Protein 2FZ1 (pdb70)

B-factor: mean 44.09, std 24.59, range [11.91, 180.72]

Radius of gyration: 29.58 Å; Cα contacts (8 Å, |Δi|>4): 1449; chains: 3; bounding box: 84×75×72 Å

InterPro domains:
  IPR000574 Tymovirus coat protein [PF00983] (21-189)
  IPR029053 Viral coat protein subunit [G3DSA:2.60.120.20] (1-189)

Sequence (541 aa):
SPFTIKQPFQSEVLFAGTKDAEASLTIANIDSVSTLTTFYRHASLESLWVTIHPTLQAPAFPTTVGVCWVPAQSPVTPTQITKTYGGQIFCIGGAIQTLSPLIVKCPLEMMQPRVKDSIQYLDSPKLLISITAQPTAPPASTCIITVSGTLSMHSPLITDTSTMEIDKELAPQDRTVTVATVLPTVPGPSPFTIKQPFQSEVLFAGTKDAEASLTIANIDSVSTLTTFYRHASLESLWVTIHPTLQAPAFPTTVGVCWVPAQSPVTPTQITKTYGGQIFCIGGAIQTLSPLIVKCPLEMMQPRVKDSIQYLDSPKLLISITAQPTAPPASTCIITVSGTLSMHSPLITDTSTMEIDKELAPQDRTVTVATVLPTVPGPSPFTIKQPFQSEVLFAGTKDAEASLTIANIDSVSTLTTFYRHASLESLWVTIHPTLQAPAFPTTVGVCWVPAQSPVTPTQITKTYGGQIFCIGGAIQTLSPLIVKCPLEMMQPRVKDSIQYLDSPKLLISITAQPTAPPASTCIITVSGTLSMHSPLITDTST

Foldseek 3Di:
DFDKDKAKDKAFDDQAFFAKDKDKFQVCPGPVNCPVCVWFQWKFFPWKKKWKAFDPQFQVKKKKKKKFKFFQPDPDTLVCQVVDDLIDIDITHNDPHHPRVGMRTHPCVPFGRISGHPDDDRGHIMMIMTIHTDPPTTPGRGITMMMMGMMMGGHTDDDDPVD/DDDLADEDEFDDDQAADDDDDDDDDDDFDKDKAKDKAFDDQDAQAKDKDKAPPLDDVVNCVVCQWFQWKFFDWKKKKKQFDPCQAVWKKKKKKDKWFQPDPDALVCLVVDRRIDMDTTGHNPDRRRIYMHIHPCSNFDGISHHNDDDRGHIMMIMIIHHDPPTDPTRRITMMMMGMMMGGHTDDDCPPD/DDDQAAEDEFDDDAADDDDDDDDDDDDFDKDKFKDKFFQDQAAQAWDKDKFFPLDDPPPCVVCVWFQWKFFPWKKKKKAFDPCQQVWKKKKKKDKWFQPDPDALVCLVVDRRIDMAIAHNDPPRRRIYMYIHPCSNFPGISGHPDHDRGHIMMIMTIHHDPPTDPTRRITMMMIGMMMGGHTDDDDDDD

Organism: Turnip yellow mosaic virus (isolate Australia) (NCBI:txid12155)

Structure (mmCIF, N/CA/C/O backbone):
data_2FZ1
#
_entry.id   2FZ1
#
_cell.length_a   511.360
_cell.length_b   511.360
_cell.length_c   304.310
_cell.angle_alpha   90.00
_cell.angle_beta   90.00
_cell.angle_gamma   120.00
#
_symmetry.space_group_name_H-M   'P 64 2 2'
#
loop_
_atom_site.group_PDB
_atom_site.id
_atom_site.type_symbol
_atom_site.label_atom_id
_atom_site.label_alt_id
_atom_site.label_comp_id
_atom_site.label_asym_id
_atom_site.label_entity_id
_atom_site.label_seq_id
_atom_site.pdbx_PDB_ins_code
_atom_site.Cartn_x
_atom_site.Cartn_y
_atom_site.Cartn_z
_atom_site.occupancy
_atom_site.B_iso_or_equiv
_atom_site.auth_seq_id
_atom_site.auth_comp_id
_atom_site.auth_asym_id
_atom_site.auth_atom_id
_atom_site.pdbx_PDB_model_num
ATOM 1 N N . SER A 1 27 ? 221.909 24.895 96.908 1.00 115.33 27 SER A N 1
ATOM 2 C CA . SER A 1 27 ? 220.767 24.378 97.726 1.00 116.72 27 SER A CA 1
ATOM 3 C C . SER A 1 27 ? 221.225 23.995 99.139 1.00 115.04 27 SER A C 1
ATOM 4 O O . SER A 1 27 ? 221.763 22.904 99.348 1.00 115.89 27 SER A O 1
ATOM 7 N N . PRO A 1 28 ? 221.005 24.888 100.127 1.00 112.25 28 PRO A N 1
ATOM 8 C CA . PRO A 1 28 ? 221.392 24.658 101.525 1.00 106.33 28 PRO A CA 1
ATOM 9 C C . PRO A 1 28 ? 221.025 23.269 102.013 1.00 100.07 28 PRO A C 1
ATOM 10 O O . PRO A 1 28 ? 220.108 22.639 101.481 1.00 101.22 28 PRO A O 1
ATOM 14 N N . PHE A 1 29 ? 221.748 22.793 103.023 1.00 92.56 29 PHE A N 1
ATOM 15 C CA . PHE A 1 29 ? 221.495 21.473 103.564 1.00 84.45 29 PHE A CA 1
ATOM 16 C C . PHE A 1 29 ? 220.410 21.582 104.604 1.00 71.46 29 PHE A C 1
ATOM 17 O O . PHE A 1 29 ? 220.430 22.478 105.452 1.00 71.78 29 PHE A O 1
ATOM 25 N N . THR A 1 30 ? 219.449 20.670 104.492 1.00 58.66 30 THR A N 1
ATOM 26 C CA . THR A 1 30 ? 218.266 20.619 105.347 1.00 50.93 30 THR A CA 1
ATOM 27 C C . THR A 1 30 ? 218.102 19.322 106.102 1.00 47.08 30 THR A C 1
ATOM 28 O O . THR A 1 30 ? 218.693 18.311 105.723 1.00 54.42 30 THR A O 1
ATOM 32 N N . ILE A 1 31 ? 217.286 19.364 107.163 1.00 42.89 31 ILE A N 1
ATOM 33 C CA . ILE A 1 31 ? 216.946 18.177 107.972 1.00 40.13 31 ILE A CA 1
ATOM 34 C C . ILE A 1 31 ? 215.450 18.182 108.183 1.00 39.51 31 ILE A C 1
ATOM 35 O O . ILE A 1 31 ? 214.790 19.220 108.049 1.00 32.73 31 ILE A O 1
ATOM 40 N N . LYS A 1 32 ? 214.926 17.012 108.520 1.00 36.54 32 LYS A N 1
ATOM 41 C CA . LYS A 1 32 ? 213.515 16.874 108.783 1.00 33.60 32 LYS A CA 1
ATOM 42 C C . LYS A 1 32 ? 213.485 16.406 110.224 1.00 32.21 32 LYS A C 1
ATOM 43 O O . LYS A 1 32 ? 214.272 15.531 110.611 1.00 36.03 32 LYS A O 1
ATOM 49 N N . GLN A 1 33 ? 212.617 17.029 111.018 1.00 25.03 33 GLN A N 1
ATOM 50 C CA . GLN A 1 33 ? 212.436 16.680 112.422 1.00 21.59 33 GLN A CA 1
ATOM 51 C C . GLN A 1 33 ? 210.931 16.574 112.707 1.00 29.87 33 GLN A C 1
ATOM 52 O O . GLN A 1 33 ? 210.156 17.474 112.366 1.00 38.77 33 GLN A O 1
ATOM 58 N N . PRO A 1 34 ? 210.499 15.464 113.336 1.00 33.07 34 PRO A N 1
ATOM 59 C CA . PRO A 1 34 ? 209.126 15.107 113.715 1.00 34.74 34 PRO A CA 1
ATOM 60 C C . PRO A 1 34 ? 208.794 15.483 115.145 1.00 33.93 34 PRO A C 1
ATOM 61 O O . PRO A 1 34 ? 209.701 15.727 115.942 1.00 41.30 34 PRO A O 1
ATOM 65 N N . PHE A 1 35 ? 207.509 15.464 115.492 1.00 30.25 35 PHE A N 1
ATOM 66 C CA . PHE A 1 35 ? 207.124 15.836 116.848 1.00 32.38 35 PHE A CA 1
ATOM 67 C C . PHE A 1 35 ? 205.671 15.582 117.184 1.00 32.31 35 PHE A C 1
ATOM 68 O O . PHE A 1 35 ? 204.826 15.448 116.299 1.00 34.29 35 PHE A O 1
ATOM 76 N N . GLN A 1 36 ? 205.391 15.540 118.480 1.00 30.70 36 GLN A N 1
ATOM 77 C CA . GLN A 1 36 ? 204.022 15.414 118.946 1.00 26.02 36 GLN A CA 1
ATOM 78 C C . GLN A 1 36 ? 203.957 16.426 120.056 1.00 29.45 36 GLN A C 1
ATOM 79 O O . GLN A 1 36 ? 204.827 16.450 120.934 1.00 35.60 36 GLN A O 1
ATOM 85 N N . SER A 1 37 ? 202.942 17.278 120.007 1.00 24.43 37 SER A N 1
ATOM 86 C CA . SER A 1 37 ? 202.785 18.309 121.014 1.00 28.45 37 SER A CA 1
ATOM 87 C C . SER A 1 37 ? 201.463 18.178 121.731 1.00 31.12 37 SER A C 1
ATOM 88 O O . SER A 1 37 ? 200.412 18.067 121.094 1.00 29.05 37 SER A O 1
ATOM 91 N N . GLU A 1 38 ? 201.520 18.173 123.059 1.00 33.60 38 GLU A N 1
ATOM 92 C CA . GLU A 1 38 ? 200.302 18.094 123.850 1.00 32.29 38 GLU A CA 1
ATOM 93 C C . GLU A 1 38 ? 199.745 19.506 123.726 1.00 26.81 38 GLU A C 1
ATOM 94 O O . GLU A 1 38 ? 200.463 20.467 123.980 1.00 34.47 38 GLU A O 1
ATOM 100 N N . VAL A 1 39 ? 198.497 19.647 123.292 1.00 26.51 39 VAL A N 1
ATOM 101 C CA . VAL A 1 39 ? 197.917 20.982 123.157 1.00 29.12 39 VAL A CA 1
ATOM 102 C C . VAL A 1 39 ? 196.739 21.189 124.086 1.00 29.52 39 VAL A C 1
ATOM 103 O O . VAL A 1 39 ? 196.458 22.321 124.497 1.00 32.59 39 VAL A O 1
ATOM 107 N N . LEU A 1 40 ? 196.049 20.108 124.431 1.00 27.66 40 LEU A N 1
ATOM 108 C CA . LEU A 1 40 ? 194.921 20.255 125.328 1.00 28.54 40 LEU A CA 1
ATOM 109 C C . LEU A 1 40 ? 194.409 19.014 126.024 1.00 29.39 40 LEU A C 1
ATOM 110 O O . LEU A 1 40 ? 194.309 17.947 125.416 1.00 36.00 40 LEU A O 1
ATOM 115 N N . PHE A 1 41 ? 194.081 19.179 127.306 1.00 29.59 41 PHE A N 1
ATOM 116 C CA . PHE A 1 41 ? 193.526 18.114 128.126 1.00 33.28 41 PHE A CA 1
ATOM 117 C C . PHE A 1 41 ? 192.066 18.447 128.320 1.00 34.51 41 PHE A C 1
ATOM 118 O O . PHE A 1 41 ? 191.700 19.280 129.153 1.00 39.23 41 PHE A O 1
ATOM 126 N N . ALA A 1 42 ? 191.228 17.781 127.545 1.00 37.50 42 ALA A N 1
ATOM 127 C CA . ALA A 1 42 ? 189.811 18.056 127.588 1.00 42.86 42 ALA A CA 1
ATOM 128 C C . ALA A 1 42 ? 189.060 17.207 128.564 1.00 44.46 42 ALA A C 1
ATOM 129 O O . ALA A 1 42 ? 189.655 16.419 129.307 1.00 42.34 42 ALA A O 1
ATOM 131 N N . GLY A 1 43 ? 187.743 17.416 128.555 1.00 45.70 43 GLY A N 1
ATOM 132 C CA . GLY A 1 43 ? 186.834 16.657 129.389 1.00 49.57 43 GLY A CA 1
ATOM 133 C C . GLY A 1 43 ? 186.221 17.335 130.595 1.00 52.81 43 GLY A C 1
ATOM 134 O O . GLY A 1 43 ? 185.011 17.264 130.805 1.00 49.17 43 GLY A O 1
ATOM 135 N N . THR A 1 44 ? 187.053 17.992 131.391 1.00 56.28 44 THR A N 1
ATOM 136 C CA . THR A 1 44 ? 186.586 18.639 132.600 1.00 57.60 44 THR A CA 1
ATOM 137 C C . THR A 1 44 ? 185.518 19.721 132.427 1.00 55.42 44 THR A C 1
ATOM 138 O O . THR A 1 44 ? 184.569 19.761 133.200 1.00 57.82 44 THR A O 1
ATOM 142 N N . LYS A 1 45 ? 185.656 20.586 131.426 1.00 53.83 45 LYS A N 1
ATOM 143 C CA . LYS A 1 45 ? 184.676 21.656 131.202 1.00 52.71 45 LYS A CA 1
ATOM 144 C C . LYS A 1 45 ? 184.640 22.006 129.730 1.00 48.54 45 LYS A C 1
ATOM 145 O O . LYS A 1 45 ? 185.539 21.603 128.998 1.00 56.46 45 LYS A O 1
ATOM 151 N N . ASP A 1 46 ? 183.619 22.741 129.287 1.00 43.48 46 ASP A N 1
ATOM 152 C CA . ASP A 1 46 ? 183.540 23.128 127.876 1.00 41.69 46 ASP A CA 1
ATOM 153 C C . ASP A 1 46 ? 184.653 24.131 127.638 1.00 42.38 46 ASP A C 1
ATOM 154 O O . ASP A 1 46 ? 185.018 24.880 128.545 1.00 44.50 46 ASP A O 1
ATOM 159 N N . ALA A 1 47 ? 185.204 24.141 126.429 1.00 42.47 47 ALA A N 1
ATOM 160 C CA . ALA A 1 47 ? 186.279 25.068 126.108 1.00 40.02 47 ALA A CA 1
ATOM 161 C C . ALA A 1 47 ? 186.489 25.255 124.610 1.00 42.94 47 ALA A C 1
ATOM 162 O O . ALA A 1 47 ? 186.208 24.358 123.817 1.00 40.81 47 ALA A O 1
ATOM 164 N N . GLU A 1 48 ? 186.968 26.444 124.246 1.00 45.71 48 GLU A N 1
ATOM 165 C CA . GLU A 1 48 ? 187.239 26.831 122.865 1.00 46.08 48 GLU A CA 1
ATOM 166 C C . GLU A 1 48 ? 188.774 26.903 122.775 1.00 42.97 48 GLU A C 1
ATOM 167 O O . GLU A 1 48 ? 189.438 26.936 123.809 1.00 32.43 48 GLU A O 1
ATOM 173 N N . ALA A 1 49 ? 189.328 26.925 121.557 1.00 43.46 49 ALA A N 1
ATOM 174 C CA . ALA A 1 49 ? 190.784 27.026 121.340 1.00 38.98 49 ALA A CA 1
ATOM 175 C C . ALA A 1 49 ? 191.159 27.371 119.893 1.00 37.39 49 ALA A C 1
ATOM 176 O O . ALA A 1 49 ? 190.707 26.714 118.952 1.00 39.77 49 ALA A O 1
ATOM 178 N N . SER A 1 50 ? 191.964 28.414 119.722 1.00 36.01 50 SER A N 1
ATOM 179 C CA . SER A 1 50 ? 192.440 28.829 118.402 1.00 36.36 50 SER A CA 1
ATOM 180 C C . SER A 1 50 ? 193.950 28.726 118.498 1.00 35.67 50 SER A C 1
ATOM 181 O O . SER A 1 50 ? 194.575 29.446 119.277 1.00 48.08 50 SER A O 1
ATOM 184 N N . LEU A 1 51 ? 194.547 27.830 117.722 1.00 32.74 51 LEU A N 1
ATOM 185 C CA . LEU A 1 51 ? 195.985 27.648 117.817 1.00 30.75 51 LEU A CA 1
ATOM 186 C C . LEU A 1 51 ? 196.845 27.849 116.585 1.00 37.99 51 LEU A C 1
ATOM 187 O O . LEU A 1 51 ? 196.810 27.055 115.645 1.00 39.42 51 LEU A O 1
ATOM 192 N N . THR A 1 52 ? 197.630 28.920 116.609 1.00 42.39 52 THR A N 1
ATOM 193 C CA . THR A 1 52 ? 198.555 29.211 115.530 1.00 44.40 52 THR A CA 1
ATOM 194 C C . THR A 1 52 ? 199.701 28.231 115.769 1.00 41.98 52 THR A C 1
ATOM 195 O O . THR A 1 52 ? 200.519 28.415 116.672 1.00 41.06 52 THR A O 1
ATOM 199 N N . ILE A 1 53 ? 199.733 27.177 114.963 1.00 41.11 53 ILE A N 1
ATOM 200 C CA . ILE A 1 53 ? 200.733 26.122 115.082 1.00 31.25 53 ILE A CA 1
ATOM 201 C C . ILE A 1 53 ? 202.183 26.544 115.286 1.00 27.39 53 ILE A C 1
ATOM 202 O O . ILE A 1 53 ? 202.827 26.106 116.239 1.00 29.41 53 ILE A O 1
ATOM 207 N N . ALA A 1 54 ? 202.696 27.386 114.395 1.00 23.39 54 ALA A N 1
ATOM 208 C CA . ALA A 1 54 ? 204.073 27.808 114.468 1.00 27.39 54 ALA A CA 1
ATOM 209 C C . ALA A 1 54 ? 204.514 28.315 115.841 1.00 29.47 54 ALA A C 1
ATOM 210 O O . ALA A 1 54 ? 205.707 28.534 116.080 1.00 36.91 54 ALA A O 1
ATOM 212 N N . ASN A 1 55 ? 203.568 28.481 116.754 1.00 33.15 55 ASN A N 1
ATOM 213 C CA . ASN A 1 55 ? 203.909 28.985 118.070 1.00 33.90 55 ASN A CA 1
ATOM 214 C C . ASN A 1 55 ? 203.801 27.995 119.214 1.00 32.60 55 ASN A C 1
ATOM 215 O O . ASN A 1 55 ? 203.858 28.381 120.378 1.00 41.46 55 ASN A O 1
ATOM 220 N N . ILE A 1 56 ? 203.670 26.718 118.907 1.00 26.41 56 ILE A N 1
ATOM 221 C CA . ILE A 1 56 ? 203.553 25.762 119.982 1.00 31.18 56 ILE A CA 1
ATOM 222 C C . ILE A 1 56 ? 204.895 25.257 120.484 1.00 38.02 56 ILE A C 1
ATOM 223 O O . ILE A 1 56 ? 205.826 25.022 119.707 1.00 26.68 56 ILE A O 1
ATOM 228 N N . ASP A 1 57 ? 204.970 25.121 121.809 1.00 51.45 57 ASP A N 1
ATOM 229 C CA . ASP A 1 57 ? 206.169 24.675 122.517 1.00 52.90 57 ASP A CA 1
ATOM 230 C C . ASP A 1 57 ? 207.043 23.804 121.641 1.00 42.00 57 ASP A C 1
ATOM 231 O O . ASP A 1 57 ? 208.203 24.120 121.419 1.00 41.63 57 ASP A O 1
ATOM 236 N N . SER A 1 58 ? 206.488 22.720 121.121 1.00 31.90 58 SER A N 1
ATOM 237 C CA . SER A 1 58 ? 207.272 21.830 120.277 1.00 32.08 58 SER A CA 1
ATOM 238 C C . SER A 1 58 ? 207.954 22.593 119.141 1.00 28.77 58 SER A C 1
ATOM 239 O O . SER A 1 58 ? 209.170 22.739 119.124 1.00 28.89 58 SER A O 1
ATOM 242 N N . VAL A 1 59 ? 207.156 23.083 118.202 1.00 27.85 59 VAL A N 1
ATOM 243 C CA . VAL A 1 59 ? 207.639 23.840 117.054 1.00 25.20 59 VAL A CA 1
ATOM 244 C C . VAL A 1 59 ? 208.643 24.917 117.439 1.00 31.07 59 VAL A C 1
ATOM 245 O O . VAL A 1 59 ? 209.798 24.902 117.005 1.00 30.00 59 VAL A O 1
ATOM 249 N N . SER A 1 60 ? 208.180 25.870 118.237 1.00 35.20 60 SER A N 1
ATOM 250 C CA . SER A 1 60 ? 209.037 26.953 118.682 1.00 40.93 60 SER A CA 1
ATOM 251 C C . SER A 1 60 ? 210.436 26.402 118.966 1.00 37.09 60 SER A C 1
ATOM 252 O O . SER A 1 60 ? 211.446 26.949 118.526 1.00 48.76 60 SER A O 1
ATOM 255 N N . THR A 1 61 ? 210.474 25.288 119.678 1.00 29.57 61 THR A N 1
ATOM 256 C CA . THR A 1 61 ? 211.715 24.649 120.061 1.00 21.83 61 THR A CA 1
ATOM 257 C C . THR A 1 61 ? 212.645 24.197 118.936 1.00 22.23 61 THR A C 1
ATOM 258 O O . THR A 1 61 ? 213.754 24.709 118.795 1.00 28.84 61 THR A O 1
ATOM 262 N N . LEU A 1 62 ? 212.219 23.228 118.144 1.00 23.53 62 LEU A N 1
ATOM 263 C CA . LEU A 1 62 ? 213.084 22.731 117.080 1.00 30.03 62 LEU A CA 1
ATOM 264 C C . LEU A 1 62 ? 213.603 23.837 116.196 1.00 31.36 62 LEU A C 1
ATOM 265 O O . LEU A 1 62 ? 214.811 23.920 115.934 1.00 36.08 62 LEU A O 1
ATOM 270 N N . THR A 1 63 ? 212.672 24.678 115.754 1.00 22.16 63 THR A N 1
ATOM 271 C CA . THR A 1 63 ? 212.951 25.827 114.899 1.00 27.57 63 THR A CA 1
ATOM 272 C C . THR A 1 63 ? 213.937 26.812 115.527 1.00 32.95 63 THR A C 1
ATOM 273 O O . THR A 1 63 ? 214.592 27.593 114.818 1.00 17.19 63 THR A O 1
ATOM 277 N N . THR A 1 64 ? 214.018 26.777 116.855 1.00 27.41 64 THR A N 1
ATOM 278 C CA . THR A 1 64 ? 214.900 27.651 117.614 1.00 29.97 64 THR A CA 1
ATOM 279 C C . THR A 1 64 ? 216.193 28.006 116.891 1.00 28.94 64 THR A C 1
ATOM 280 O O . THR A 1 64 ? 216.561 29.175 116.816 1.00 32.63 64 THR A O 1
ATOM 284 N N . PHE A 1 65 ? 216.873 27.004 116.347 1.00 26.41 65 PHE A N 1
ATOM 285 C CA . PHE A 1 65 ? 218.140 27.242 115.682 1.00 24.69 65 PHE A CA 1
ATOM 286 C C . PHE A 1 65 ? 218.182 27.439 114.186 1.00 27.50 65 PHE A C 1
ATOM 287 O O . PHE A 1 65 ? 219.263 27.448 113.605 1.00 24.03 65 PHE A O 1
ATOM 295 N N . TYR A 1 66 ? 217.041 27.591 113.537 1.00 27.34 66 TYR A N 1
ATOM 296 C CA . TYR A 1 66 ? 217.094 27.780 112.100 1.00 24.88 66 TYR A CA 1
ATOM 297 C C . TYR A 1 66 ? 216.417 29.063 111.690 1.00 27.76 66 TYR A C 1
ATOM 298 O O . TYR A 1 66 ? 215.705 29.684 112.482 1.00 24.81 66 TYR A O 1
ATOM 307 N N . ARG A 1 67 ? 216.662 29.452 110.443 1.00 32.70 67 ARG A N 1
ATOM 308 C CA . ARG A 1 67 ? 216.102 30.663 109.871 1.00 35.32 67 ARG A CA 1
ATOM 309 C C . ARG A 1 67 ? 214.889 30.318 109.008 1.00 35.92 67 ARG A C 1
ATOM 310 O O . ARG A 1 67 ? 214.029 31.166 108.768 1.00 37.58 67 ARG A O 1
ATOM 318 N N . HIS A 1 68 ? 214.825 29.072 108.545 1.00 35.12 68 HIS A N 1
ATOM 319 C CA . HIS A 1 68 ? 213.703 28.628 107.730 1.00 39.55 68 HIS A CA 1
ATOM 320 C C . HIS A 1 68 ? 213.230 27.253 108.146 1.00 42.68 68 HIS A C 1
ATOM 321 O O . HIS A 1 68 ? 214.027 26.321 108.276 1.00 41.43 68 HIS A O 1
ATOM 328 N N . ALA A 1 69 ? 211.922 27.143 108.356 1.00 41.97 69 ALA A N 1
ATOM 329 C CA . ALA A 1 69 ? 211.298 25.892 108.748 1.00 36.91 69 ALA A CA 1
ATOM 330 C C . ALA A 1 69 ? 209.968 25.813 108.024 1.00 35.54 69 ALA A C 1
ATOM 331 O O . ALA A 1 69 ? 209.262 26.802 107.881 1.00 30.59 69 ALA A O 1
ATOM 333 N N . SER A 1 70 ? 209.634 24.622 107.566 1.00 35.53 70 SER A N 1
ATOM 334 C CA . SER A 1 70 ? 208.415 24.416 106.826 1.00 30.61 70 SER A CA 1
ATOM 335 C C . SER A 1 70 ? 207.864 23.087 107.281 1.00 29.47 70 SER A C 1
ATOM 336 O O . SER A 1 70 ? 208.608 22.224 107.748 1.00 27.32 70 SER A O 1
ATOM 339 N N . LEU A 1 71 ? 206.560 22.916 107.131 1.00 29.06 71 LEU A N 1
ATOM 340 C CA . LEU A 1 71 ? 205.910 21.688 107.534 1.00 29.09 71 LEU A CA 1
ATOM 341 C C . LEU A 1 71 ? 205.717 20.712 106.398 1.00 36.42 71 LEU A C 1
ATOM 342 O O . LEU A 1 71 ? 204.994 21.001 105.449 1.00 39.87 71 LEU A O 1
ATOM 347 N N . GLU A 1 72 ? 206.348 19.548 106.497 1.00 39.70 72 GLU A N 1
ATOM 348 C CA . GLU A 1 72 ? 206.232 18.564 105.434 1.00 41.27 72 GLU A CA 1
ATOM 349 C C . GLU A 1 72 ? 204.955 17.745 105.621 1.00 38.47 72 GLU A C 1
ATOM 350 O O . GLU A 1 72 ? 204.467 17.105 104.684 1.00 40.53 72 GLU A O 1
ATOM 356 N N . SER A 1 73 ? 204.393 17.794 106.824 1.00 35.57 73 SER A N 1
ATOM 357 C CA . SER A 1 73 ? 203.169 17.052 107.121 1.00 32.86 73 SER A CA 1
ATOM 358 C C . SER A 1 73 ? 202.675 17.406 108.505 1.00 31.34 73 SER A C 1
ATOM 359 O O . SER A 1 73 ? 203.474 17.680 109.405 1.00 30.04 73 SER A O 1
ATOM 362 N N . LEU A 1 74 ? 201.360 17.385 108.695 1.00 27.96 74 LEU A N 1
ATOM 363 C CA . LEU A 1 74 ? 200.841 17.726 110.003 1.00 20.80 74 LEU A CA 1
ATOM 364 C C . LEU A 1 74 ? 199.409 17.334 110.239 1.00 19.04 74 LEU A C 1
ATOM 365 O O . LEU A 1 74 ? 198.597 17.331 109.318 1.00 17.72 74 LEU A O 1
ATOM 370 N N . TRP A 1 75 ? 199.112 17.030 111.498 1.00 11.91 75 TRP A N 1
ATOM 371 C CA . TRP A 1 75 ? 197.768 16.659 111.889 1.00 21.64 75 TRP A CA 1
ATOM 372 C C . TRP A 1 75 ? 197.557 16.652 113.392 1.00 20.46 75 TRP A C 1
ATOM 373 O O . TRP A 1 75 ? 198.496 16.624 114.197 1.00 24.29 75 TRP A O 1
ATOM 384 N N . VAL A 1 76 ? 196.289 16.626 113.756 1.00 23.74 76 VAL A N 1
ATOM 385 C CA . VAL A 1 76 ? 195.912 16.591 115.147 1.00 24.38 76 VAL A CA 1
ATOM 386 C C . VAL A 1 76 ? 195.366 15.213 115.411 1.00 23.48 76 VAL A C 1
ATOM 387 O O . VAL A 1 76 ? 194.718 14.607 114.555 1.00 19.55 76 VAL A O 1
ATOM 391 N N . THR A 1 77 ? 195.625 14.725 116.607 1.00 24.98 77 THR A N 1
ATOM 392 C CA . THR A 1 77 ? 195.138 13.426 116.979 1.00 19.33 77 THR A CA 1
ATOM 393 C C . THR A 1 77 ? 194.564 13.522 118.397 1.00 22.29 77 THR A C 1
ATOM 394 O O . THR A 1 77 ? 195.031 14.304 119.233 1.00 21.01 77 THR A O 1
ATOM 398 N N . ILE A 1 78 ? 193.519 12.745 118.648 1.00 23.34 78 ILE A N 1
ATOM 399 C CA . ILE A 1 78 ? 192.879 12.729 119.951 1.00 25.47 78 ILE A CA 1
ATOM 400 C C . ILE A 1 78 ? 193.045 11.385 120.629 1.00 32.85 78 ILE A C 1
ATOM 401 O O . ILE A 1 78 ? 192.580 10.350 120.125 1.00 39.84 78 ILE A O 1
ATOM 406 N N . HIS A 1 79 ? 193.701 11.404 121.779 1.00 32.06 79 HIS A N 1
ATOM 407 C CA . HIS A 1 79 ? 193.907 10.191 122.535 1.00 30.41 79 HIS A CA 1
ATOM 408 C C . HIS A 1 79 ? 192.877 10.240 123.622 1.00 33.58 79 HIS A C 1
ATOM 409 O O . HIS A 1 79 ? 192.768 11.231 124.334 1.00 38.39 79 HIS A O 1
ATOM 416 N N . PRO A 1 80 ? 192.089 9.172 123.755 1.00 31.84 80 PRO A N 1
ATOM 417 C CA . PRO A 1 80 ? 191.033 9.055 124.754 1.00 34.59 80 PRO A CA 1
ATOM 418 C C . PRO A 1 80 ? 191.495 8.443 126.075 1.00 36.08 80 PRO A C 1
ATOM 419 O O . PRO A 1 80 ? 192.247 7.471 126.085 1.00 35.80 80 PRO A O 1
ATOM 423 N N . THR A 1 81 ? 191.033 9.019 127.182 1.00 35.26 81 THR A N 1
ATOM 424 C CA . THR A 1 81 ? 191.369 8.524 128.508 1.00 32.50 81 THR A CA 1
ATOM 425 C C . THR A 1 81 ? 190.310 7.517 128.974 1.00 29.50 81 THR A C 1
ATOM 426 O O . THR A 1 81 ? 189.276 7.358 128.344 1.00 31.96 81 THR A O 1
ATOM 430 N N . LEU A 1 82 ? 190.556 6.842 130.086 1.00 33.77 82 LEU A N 1
ATOM 431 C CA . LEU A 1 82 ? 189.592 5.871 130.594 1.00 36.49 82 LEU A CA 1
ATOM 432 C C . LEU A 1 82 ? 188.370 6.568 131.186 1.00 32.93 82 LEU A C 1
ATOM 433 O O . LEU A 1 82 ? 187.376 5.928 131.535 1.00 33.98 82 LEU A O 1
ATOM 438 N N . GLN A 1 83 ? 188.455 7.887 131.295 1.00 30.79 83 GLN A N 1
ATOM 439 C CA . GLN A 1 83 ? 187.359 8.688 131.818 1.00 34.76 83 GLN A CA 1
ATOM 440 C C . GLN A 1 83 ? 186.222 8.686 130.797 1.00 33.76 83 GLN A C 1
ATOM 441 O O . GLN A 1 83 ? 185.039 8.675 131.144 1.00 38.00 83 GLN A O 1
ATOM 447 N N . ALA A 1 84 ? 186.614 8.677 129.532 1.00 28.67 84 ALA A N 1
ATOM 448 C CA . ALA A 1 84 ? 185.702 8.751 128.408 1.00 27.25 84 ALA A CA 1
ATOM 449 C C . ALA A 1 84 ? 184.446 7.905 128.392 1.00 31.87 84 ALA A C 1
ATOM 450 O O . ALA A 1 84 ? 183.345 8.427 128.258 1.00 36.86 84 ALA A O 1
ATOM 452 N N . PRO A 1 85 ? 184.582 6.589 128.540 1.00 34.51 85 PRO A N 1
ATOM 45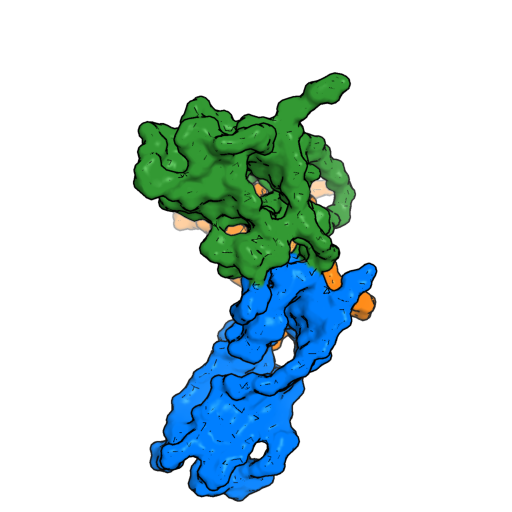3 C CA . PRO A 1 85 ? 183.392 5.726 128.514 1.00 37.21 85 PRO A CA 1
ATOM 454 C C . PRO A 1 85 ? 182.305 6.165 129.484 1.00 40.95 85 PRO A C 1
ATOM 455 O O . PRO A 1 85 ? 181.111 6.102 129.185 1.00 39.74 85 PRO A O 1
ATOM 459 N N . ALA A 1 86 ? 182.743 6.615 130.650 1.00 43.48 86 ALA A N 1
ATOM 460 C CA . ALA A 1 86 ? 181.849 7.073 131.688 1.00 41.71 86 ALA A CA 1
ATOM 461 C C . ALA A 1 86 ? 181.337 8.464 131.367 1.00 39.93 86 ALA A C 1
ATOM 462 O O . ALA A 1 86 ? 180.177 8.791 131.626 1.00 42.09 86 ALA A O 1
ATOM 464 N N . PHE A 1 87 ? 182.207 9.279 130.786 1.00 36.65 87 PHE A N 1
ATOM 465 C CA . PHE A 1 87 ? 181.843 10.642 130.463 1.00 38.48 87 PHE A CA 1
ATOM 466 C C . PHE A 1 87 ? 182.029 11.108 129.023 1.00 38.46 87 PHE A C 1
ATOM 467 O O . PHE A 1 87 ? 182.945 11.871 128.718 1.00 42.33 87 PHE A O 1
ATOM 475 N N . PRO A 1 88 ? 181.156 10.649 128.116 1.00 32.77 88 PRO A N 1
ATOM 476 C CA . PRO A 1 88 ? 181.198 11.012 126.695 1.00 31.25 88 PRO A CA 1
ATOM 477 C C . PRO A 1 88 ? 181.377 12.505 126.505 1.00 30.68 88 PRO A C 1
ATOM 478 O O . PRO A 1 88 ? 180.775 13.296 127.222 1.00 37.78 88 PRO A O 1
ATOM 482 N N . THR A 1 89 ? 182.195 12.885 125.529 1.00 30.37 89 THR A N 1
ATOM 483 C CA . THR A 1 89 ? 182.474 14.290 125.272 1.00 29.68 89 THR A CA 1
ATOM 484 C C . THR A 1 89 ? 182.333 14.713 123.821 1.00 26.90 89 THR A C 1
ATOM 485 O O . THR A 1 89 ? 182.766 14.011 122.921 1.00 35.06 89 THR A O 1
ATOM 489 N N . THR A 1 90 ? 181.733 15.871 123.597 1.00 26.42 90 THR A N 1
ATOM 490 C CA . THR A 1 90 ? 181.594 16.394 122.251 1.00 27.01 90 THR A CA 1
ATOM 491 C C . THR A 1 90 ? 182.881 17.165 121.998 1.00 28.81 90 THR A C 1
ATOM 492 O O . THR A 1 90 ? 183.201 18.102 122.731 1.00 34.18 90 THR A O 1
ATOM 496 N N . VAL A 1 91 ? 183.636 16.769 120.984 1.00 29.81 91 VAL A N 1
ATOM 497 C CA . VAL A 1 91 ? 184.869 17.485 120.663 1.00 29.94 91 VAL A CA 1
ATOM 498 C C . VAL A 1 91 ? 184.999 17.667 119.157 1.00 26.67 91 VAL A C 1
ATOM 499 O O . VAL A 1 91 ? 184.978 16.709 118.378 1.00 25.07 91 VAL A O 1
ATOM 503 N N . GLY A 1 92 ? 185.104 18.919 118.751 1.00 20.46 92 GLY A N 1
ATOM 504 C CA . GLY A 1 92 ? 185.222 19.196 117.346 1.00 25.06 92 GLY A CA 1
ATOM 505 C C . GLY A 1 92 ? 186.552 19.854 117.121 1.00 26.18 92 GLY A C 1
ATOM 506 O O . GLY A 1 92 ? 187.127 20.435 118.043 1.00 26.79 92 GLY A O 1
ATOM 507 N N . VAL A 1 93 ? 187.042 19.746 115.893 1.00 22.26 93 VAL A N 1
ATOM 508 C CA . VAL A 1 93 ? 188.308 20.340 115.531 1.00 21.78 93 VAL A CA 1
ATOM 509 C C . VAL A 1 93 ? 188.280 20.726 114.087 1.00 27.06 93 VAL A C 1
ATOM 510 O O . VAL A 1 93 ? 187.464 20.218 113.305 1.00 24.94 93 VAL A O 1
ATOM 514 N N . CYS A 1 94 ? 189.202 21.613 113.734 1.00 23.18 94 CYS A N 1
ATOM 515 C CA . CYS A 1 94 ? 189.263 22.093 112.382 1.00 23.70 94 CYS A CA 1
ATOM 516 C C . CYS A 1 94 ? 190.573 22.774 112.051 1.00 30.14 94 CYS A C 1
ATOM 517 O O . CYS A 1 94 ? 191.085 23.593 112.817 1.00 23.23 94 CYS A O 1
ATOM 520 N N . TRP A 1 95 ? 191.119 22.420 110.894 1.00 33.48 95 TRP A N 1
ATOM 521 C CA . TRP A 1 95 ? 192.369 23.001 110.458 1.00 29.88 95 TRP A CA 1
ATOM 522 C C . TRP A 1 95 ? 191.980 24.205 109.651 1.00 31.95 95 TRP A C 1
ATOM 523 O O . TRP A 1 95 ? 191.012 24.154 108.892 1.00 37.21 95 TRP A O 1
ATOM 534 N N . VAL A 1 96 ? 192.729 25.285 109.818 1.00 28.84 96 VAL A N 1
ATOM 535 C CA . VAL A 1 96 ? 192.435 26.521 109.118 1.00 24.89 96 VAL A CA 1
ATOM 536 C C . VAL A 1 96 ? 193.679 27.394 108.953 1.00 26.79 96 VAL A C 1
ATOM 537 O O . VAL A 1 96 ? 194.644 27.265 109.707 1.00 30.68 96 VAL A O 1
ATOM 541 N N . PRO A 1 97 ? 193.685 28.281 107.947 1.00 23.38 97 PRO A N 1
ATOM 542 C CA . PRO A 1 97 ? 194.830 29.167 107.723 1.00 22.10 97 PRO A CA 1
ATOM 543 C C . PRO A 1 97 ? 194.814 30.357 108.681 1.00 22.64 97 PRO A C 1
ATOM 544 O O . PRO A 1 97 ? 193.896 31.171 108.680 1.00 27.98 97 PRO A O 1
ATOM 548 N N . ALA A 1 98 ? 195.848 30.424 109.503 1.00 24.37 98 ALA A N 1
ATOM 549 C CA . ALA A 1 98 ? 196.034 31.468 110.494 1.00 30.59 98 ALA A CA 1
ATOM 550 C C . ALA A 1 98 ? 195.079 32.662 110.465 1.00 37.32 98 ALA A C 1
ATOM 551 O O . ALA A 1 98 ? 194.461 33.001 111.487 1.00 46.52 98 ALA A O 1
ATOM 553 N N . GLN A 1 99 ? 194.959 33.320 109.320 1.00 34.25 99 GLN A N 1
ATOM 554 C CA . GLN A 1 99 ? 194.097 34.482 109.271 1.00 41.36 99 GLN A CA 1
ATOM 555 C C . GLN A 1 99 ? 192.680 34.245 108.744 1.00 38.53 99 GLN A C 1
ATOM 556 O O . GLN A 1 99 ? 192.099 35.061 108.019 1.00 39.29 99 GLN A O 1
ATOM 562 N N . SER A 1 100 ? 192.121 33.109 109.124 1.00 36.77 100 SER A N 1
ATOM 563 C CA . SER A 1 100 ? 190.756 32.817 108.755 1.00 36.89 100 SER A CA 1
ATOM 564 C C . SER A 1 100 ? 189.951 33.255 109.982 1.00 38.96 100 SER A C 1
ATOM 565 O O . SER A 1 100 ? 190.257 32.885 111.120 1.00 41.29 100 SER A O 1
ATOM 568 N N . PRO A 1 101 ? 188.905 34.050 109.754 1.00 38.15 101 PRO A N 1
ATOM 569 C CA . PRO A 1 101 ? 187.985 34.624 110.734 1.00 40.47 101 PRO A CA 1
ATOM 570 C C . PRO A 1 101 ? 187.135 33.662 111.544 1.00 40.42 101 PRO A C 1
ATOM 571 O O . PRO A 1 101 ? 186.330 34.087 112.378 1.00 45.35 101 PRO A O 1
ATOM 575 N N . VAL A 1 102 ? 187.308 32.371 111.318 1.00 36.61 102 VAL A N 1
ATOM 576 C CA . VAL A 1 102 ? 186.499 31.416 112.039 1.00 32.02 102 VAL A CA 1
ATOM 577 C C . VAL A 1 102 ? 186.755 31.296 113.539 1.00 34.06 102 VAL A C 1
ATOM 578 O O . VAL A 1 102 ? 187.867 31.534 114.047 1.00 46.58 102 VAL A O 1
ATOM 582 N N . THR A 1 103 ? 185.683 30.940 114.235 1.00 27.29 103 THR A N 1
ATOM 583 C CA . THR A 1 103 ? 185.688 30.732 115.663 1.00 30.33 103 THR A CA 1
ATOM 584 C C . THR A 1 103 ? 185.231 29.284 115.838 1.00 29.27 103 THR A C 1
ATOM 585 O O . THR A 1 103 ? 184.394 28.792 115.081 1.00 33.80 103 THR A O 1
ATOM 589 N N . PRO A 1 104 ? 185.797 28.571 116.818 1.00 29.32 104 PRO A N 1
ATOM 590 C CA . PRO A 1 104 ? 185.432 27.167 117.077 1.00 27.75 104 PRO A CA 1
ATOM 591 C C . PRO A 1 104 ? 183.920 26.911 117.080 1.00 33.39 104 PRO A C 1
ATOM 592 O O . PRO A 1 104 ? 183.454 25.800 116.808 1.00 35.64 104 PRO A O 1
ATOM 596 N N . THR A 1 105 ? 183.169 27.957 117.401 1.00 40.60 105 THR A N 1
ATOM 597 C CA . THR A 1 105 ? 181.713 27.920 117.443 1.00 48.22 105 THR A CA 1
ATOM 598 C C . THR A 1 105 ? 181.161 27.476 116.086 1.00 47.78 105 THR A C 1
ATOM 599 O O . THR A 1 105 ? 180.098 26.858 115.991 1.00 55.77 105 THR A O 1
ATOM 603 N N . GLN A 1 106 ? 181.899 27.791 115.032 1.00 43.19 106 GLN A N 1
ATOM 604 C CA . GLN A 1 106 ? 181.455 27.467 113.692 1.00 40.80 106 GLN A CA 1
ATOM 605 C C . GLN A 1 106 ? 182.236 26.368 112.990 1.00 38.46 106 GLN A C 1
ATOM 606 O O . GLN A 1 106 ? 182.295 26.347 111.761 1.00 36.64 106 GLN A O 1
ATOM 612 N N . ILE A 1 107 ? 182.815 25.439 113.739 1.00 33.76 107 ILE A N 1
ATOM 613 C CA . ILE A 1 107 ? 183.597 24.390 113.092 1.00 27.48 107 ILE A CA 1
ATOM 614 C C . ILE A 1 107 ? 182.836 23.731 111.954 1.00 25.51 107 ILE A C 1
ATOM 615 O O . ILE A 1 107 ? 183.267 23.725 110.808 1.00 26.13 107 ILE A O 1
ATOM 620 N N . THR A 1 108 ? 181.684 23.185 112.284 1.00 25.97 108 THR A N 1
ATOM 621 C CA . THR A 1 108 ? 180.850 22.501 111.311 1.00 23.18 108 THR A CA 1
ATOM 622 C C . THR A 1 108 ? 180.350 23.310 110.122 1.00 24.19 108 THR A C 1
ATOM 623 O O . THR A 1 108 ? 179.763 22.738 109.209 1.00 20.78 108 THR A O 1
ATOM 627 N N . LYS A 1 109 ? 180.568 24.625 110.125 1.00 22.67 109 LYS A N 1
ATOM 628 C CA . LYS A 1 109 ? 180.104 25.471 109.031 1.00 28.22 109 LYS A CA 1
ATOM 629 C C . LYS A 1 109 ? 181.211 25.631 108.001 1.00 29.73 109 LYS A C 1
ATOM 630 O O . LYS A 1 109 ? 180.991 26.162 106.899 1.00 30.90 109 LYS A O 1
ATOM 636 N N . THR A 1 110 ? 182.402 25.152 108.353 1.00 27.16 110 THR A N 1
ATOM 637 C CA . THR A 1 110 ? 183.559 25.234 107.465 1.00 32.31 110 THR A CA 1
ATOM 638 C C . THR A 1 110 ? 183.977 23.852 106.958 1.00 30.76 110 THR A C 1
ATOM 639 O O . THR A 1 110 ? 183.666 22.828 107.572 1.00 19.99 110 THR A O 1
ATOM 643 N N . TYR A 1 111 ? 184.704 23.844 105.844 1.00 28.03 111 TYR A N 1
ATOM 644 C CA . TYR A 1 111 ? 185.165 22.620 105.191 1.00 31.62 111 TYR A CA 1
ATOM 645 C C . TYR A 1 111 ? 185.846 21.559 106.064 1.00 35.18 111 TYR A C 1
ATOM 646 O O . TYR A 1 111 ? 185.250 20.519 106.352 1.00 41.06 111 TYR A O 1
ATOM 655 N N . GLY A 1 112 ? 187.090 21.808 106.467 1.00 34.12 112 GLY A N 1
ATOM 656 C CA . GLY A 1 112 ? 187.813 20.843 107.284 1.00 44.72 112 GLY A CA 1
ATOM 657 C C . GLY A 1 112 ? 187.049 20.359 108.506 1.00 44.08 112 GLY A C 1
ATOM 658 O O . GLY A 1 112 ? 187.336 19.301 109.066 1.00 38.21 112 GLY A O 1
ATOM 659 N N . GLY A 1 113 ? 186.070 21.159 108.905 1.00 41.04 113 GLY A N 1
ATOM 660 C CA . GLY A 1 113 ? 185.225 20.889 110.049 1.00 29.32 113 GLY A CA 1
ATOM 661 C C . GLY A 1 113 ? 184.872 19.455 110.309 1.00 23.53 113 GLY A C 1
ATOM 662 O O . GLY A 1 113 ? 184.472 18.738 109.405 1.00 34.24 113 GLY A O 1
ATOM 663 N N . GLN A 1 114 ? 185.020 19.047 111.563 1.00 25.67 114 GLN A N 1
ATOM 664 C CA . GLN A 1 114 ? 184.697 17.693 111.990 1.00 24.45 114 GLN A CA 1
ATOM 665 C C . GLN A 1 114 ? 184.405 17.679 113.490 1.00 29.51 114 GLN A C 1
ATOM 666 O O . GLN A 1 114 ? 185.074 18.364 114.272 1.00 26.68 114 GLN A O 1
ATOM 672 N N . ILE A 1 115 ? 183.389 16.916 113.880 1.00 28.88 115 ILE A N 1
ATOM 673 C CA . ILE A 1 115 ? 183.000 16.805 115.282 1.00 27.35 115 ILE A CA 1
ATOM 674 C C . ILE A 1 115 ? 182.877 15.339 115.673 1.00 31.69 115 ILE A C 1
ATOM 675 O O . ILE A 1 115 ? 182.337 14.529 114.920 1.00 37.40 115 ILE A O 1
ATOM 680 N N . PHE A 1 116 ? 183.381 15.005 116.857 1.00 31.31 116 PHE A N 1
ATOM 681 C CA . PHE A 1 116 ? 183.335 13.632 117.340 1.00 34.25 116 PHE A CA 1
ATOM 682 C C . PHE A 1 116 ? 182.762 13.557 118.748 1.00 39.34 116 PHE A C 1
ATOM 683 O O . PHE A 1 116 ? 182.741 14.546 119.481 1.00 43.52 116 PHE A O 1
ATOM 691 N N . CYS A 1 117 ? 182.295 12.369 119.114 1.00 35.37 117 CYS A N 1
ATOM 692 C CA . CYS A 1 117 ? 181.767 12.121 120.447 1.00 33.54 117 CYS A CA 1
ATOM 693 C C . CYS A 1 117 ? 182.919 11.376 121.110 1.00 34.97 117 CYS A C 1
ATOM 694 O O . CYS A 1 117 ? 183.926 11.122 120.455 1.00 50.16 117 CYS A O 1
ATOM 697 N N . ILE A 1 118 ? 182.795 11.031 122.388 1.00 37.65 118 ILE A N 1
ATOM 698 C CA . ILE A 1 118 ? 183.871 10.318 123.077 1.00 38.37 118 ILE A CA 1
ATOM 699 C C . ILE A 1 118 ? 183.354 9.464 124.230 1.00 54.63 118 ILE A C 1
ATOM 700 O O . ILE A 1 118 ? 183.346 9.913 125.375 1.00 61.65 118 ILE A O 1
ATOM 705 N N . GLY A 1 119 ? 182.934 8.233 123.946 1.00 65.17 119 GLY A N 1
ATOM 706 C CA . GLY A 1 119 ? 182.439 7.403 125.029 1.00 77.12 119 GLY A CA 1
ATOM 707 C C . GLY A 1 119 ? 182.011 5.969 124.771 1.00 91.43 119 GLY A C 1
ATOM 708 O O . GLY A 1 119 ? 182.793 5.129 124.328 1.00 91.39 119 GLY A O 1
ATOM 709 N N . GLY A 1 120 ? 180.742 5.708 125.066 1.00 105.31 120 GLY A N 1
ATOM 710 C CA . GLY A 1 120 ? 180.158 4.377 124.940 1.00 118.62 120 GLY A CA 1
ATOM 711 C C . GLY A 1 120 ? 179.709 3.994 123.534 1.00 129.60 120 GLY A C 1
ATOM 712 O O . GLY A 1 120 ? 178.579 3.528 123.339 1.00 121.31 120 GLY A O 1
ATOM 713 N N . ALA A 1 121 ? 180.609 4.193 122.566 1.00 141.84 121 ALA A N 1
ATOM 714 C CA . ALA A 1 121 ? 180.394 3.887 121.138 1.00 152.43 121 ALA A CA 1
ATOM 715 C C . ALA A 1 121 ? 181.779 3.624 120.477 1.00 158.44 121 ALA A C 1
ATOM 716 O O . ALA A 1 121 ? 182.740 3.408 121.214 1.00 161.04 121 ALA A O 1
ATOM 718 N N . ILE A 1 122 ? 181.904 3.615 119.135 1.00 163.27 122 ILE A N 1
ATOM 719 C CA . ILE A 1 122 ? 183.232 3.387 118.493 1.00 167.49 122 ILE A CA 1
ATOM 720 C C . ILE A 1 122 ? 184.139 4.592 118.773 1.00 176.40 122 ILE A C 1
ATOM 721 O O . ILE A 1 122 ? 184.697 5.214 117.851 1.00 180.34 122 ILE A O 1
ATOM 726 N N . GLN A 1 123 ? 184.278 4.897 120.067 1.00 180.72 123 GLN A N 1
ATOM 727 C CA . GLN A 1 123 ? 185.088 6.009 120.557 1.00 176.84 123 GLN A CA 1
ATOM 728 C C . GLN A 1 123 ? 186.158 5.600 121.592 1.00 172.57 123 GLN A C 1
ATOM 729 O O . GLN A 1 123 ? 185.989 5.787 122.807 1.00 168.75 123 GLN A O 1
ATOM 735 N N . THR A 1 124 ? 187.252 5.040 121.071 1.00 167.64 124 THR A N 1
ATOM 736 C CA . THR A 1 124 ? 188.410 4.590 121.841 1.00 161.86 124 THR A CA 1
ATOM 737 C C . THR A 1 124 ? 189.537 4.225 120.849 1.00 159.67 124 THR A C 1
ATOM 738 O O . THR A 1 124 ? 190.726 4.418 121.146 1.00 156.76 124 THR A O 1
ATOM 742 N N . LEU A 1 125 ? 189.155 3.723 119.675 1.00 154.64 125 LEU A N 1
ATOM 743 C CA . LEU A 1 125 ? 190.132 3.390 118.642 1.00 145.81 125 LEU A CA 1
ATOM 744 C C . LEU A 1 125 ? 190.954 4.668 118.516 1.00 140.36 125 LEU A C 1
ATOM 745 O O . LEU A 1 125 ? 190.386 5.752 118.390 1.00 141.70 125 LEU A O 1
ATOM 750 N N . SER A 1 126 ? 192.278 4.557 118.545 1.00 131.57 126 SER A N 1
ATOM 751 C CA . SER A 1 126 ? 193.106 5.751 118.449 1.00 121.29 126 SER A CA 1
ATOM 752 C C . SER A 1 126 ? 193.330 6.311 117.039 1.00 122.85 126 SER A C 1
ATOM 753 O O . SER A 1 126 ? 193.954 7.364 116.894 1.00 118.04 126 SER A O 1
ATOM 756 N N . PRO A 1 127 ? 192.850 5.620 115.979 1.00 120.91 127 PRO A N 1
ATOM 757 C CA . PRO A 1 127 ? 193.072 6.198 114.649 1.00 111.28 127 PRO A CA 1
ATOM 758 C C . PRO A 1 127 ? 192.212 7.455 114.547 1.00 100.85 127 PRO A C 1
ATOM 759 O O . PRO A 1 127 ? 191.643 7.767 113.500 1.00 104.30 127 PRO A O 1
ATOM 763 N N . LEU A 1 128 ? 192.126 8.156 115.672 1.00 80.47 128 LEU A N 1
ATOM 764 C CA . LEU A 1 128 ? 191.357 9.377 115.809 1.00 55.31 128 LEU A CA 1
ATOM 765 C C . LEU A 1 128 ? 192.235 10.573 115.487 1.00 43.29 128 LEU A C 1
ATOM 766 O O . LEU A 1 128 ? 192.691 11.282 116.385 1.00 35.89 128 LEU A O 1
ATOM 771 N N . ILE A 1 129 ? 192.476 10.792 114.201 1.00 34.38 129 ILE A N 1
ATOM 772 C CA . ILE A 1 129 ? 193.305 11.907 113.775 1.00 31.81 129 ILE A CA 1
ATOM 773 C C . ILE A 1 129 ? 192.652 12.640 112.616 1.00 28.80 129 ILE A C 1
ATOM 774 O O . ILE A 1 129 ? 191.775 12.105 111.938 1.00 29.06 129 ILE A O 1
ATOM 779 N N . VAL A 1 130 ? 193.083 13.875 112.401 1.00 26.97 130 VAL A N 1
ATOM 780 C CA . VAL A 1 130 ? 192.565 14.671 111.325 1.00 26.65 130 VAL A CA 1
ATOM 781 C C . VAL A 1 130 ? 193.764 15.289 110.656 1.00 32.68 130 VAL A C 1
ATOM 782 O O . VAL A 1 130 ? 194.456 16.134 111.246 1.00 29.44 130 VAL A O 1
ATOM 786 N N . LYS A 1 131 ? 194.018 14.843 109.428 1.00 33.88 131 LYS A N 1
ATOM 787 C CA . LYS A 1 131 ? 195.155 15.338 108.680 1.00 34.06 131 LYS A CA 1
ATOM 788 C C . LYS A 1 131 ? 194.937 16.801 108.332 1.00 29.39 131 LYS A C 1
ATOM 789 O O . LYS A 1 131 ? 193.836 17.217 107.972 1.00 20.55 131 LYS A O 1
ATOM 795 N N . CYS A 1 132 ? 195.981 17.597 108.487 1.00 27.19 132 CYS A N 1
ATOM 796 C CA . CYS A 1 132 ? 195.877 18.980 108.104 1.00 24.95 132 CYS A CA 1
ATOM 797 C C . CYS A 1 132 ? 196.316 19.014 106.643 1.00 29.18 132 CYS A C 1
ATOM 798 O O . CYS A 1 132 ? 197.330 18.423 106.263 1.00 39.16 132 CYS A O 1
ATOM 801 N N . PRO A 1 133 ? 195.558 19.708 105.803 1.00 25.66 133 PRO A N 1
ATOM 802 C CA . PRO A 1 133 ? 195.821 19.846 104.373 1.00 32.07 133 PRO A CA 1
ATOM 803 C C . PRO A 1 133 ? 196.684 21.057 104.086 1.00 35.08 133 PRO A C 1
ATOM 804 O O . PRO A 1 133 ? 196.174 22.119 103.728 1.00 40.28 133 PRO A O 1
ATOM 808 N N . LEU A 1 134 ? 197.988 20.901 104.230 1.00 35.81 134 LEU A N 1
ATOM 809 C CA . LEU A 1 134 ? 198.898 22.000 103.987 1.00 37.84 134 LEU A CA 1
ATOM 810 C C . LEU A 1 134 ? 198.851 22.415 102.523 1.00 42.65 134 LEU A C 1
ATOM 811 O O . LEU A 1 134 ? 199.379 23.459 102.131 1.00 49.15 134 LEU A O 1
ATOM 816 N N . GLU A 1 135 ? 198.210 21.580 101.718 1.00 48.93 135 GLU A N 1
ATOM 817 C CA . GLU A 1 135 ? 198.050 21.837 100.294 1.00 50.96 135 GLU A CA 1
ATOM 818 C C . GLU A 1 135 ? 197.171 23.090 100.192 1.00 47.65 135 GLU A C 1
ATOM 819 O O . GLU A 1 135 ? 197.156 23.795 99.180 1.00 47.57 135 GLU A O 1
ATOM 825 N N . MET A 1 136 ? 196.458 23.373 101.281 1.00 43.53 136 MET A N 1
ATOM 826 C CA . MET A 1 136 ? 195.539 24.506 101.342 1.00 40.82 136 MET A CA 1
ATOM 827 C C . MET A 1 136 ? 196.005 25.719 102.153 1.00 42.51 136 MET A C 1
ATOM 828 O O . MET A 1 136 ? 195.257 26.688 102.296 1.00 45.25 136 MET A O 1
ATOM 833 N N . MET A 1 137 ? 197.221 25.676 102.689 1.00 36.96 137 MET A N 1
ATOM 834 C CA . MET A 1 137 ? 197.729 26.797 103.467 1.00 34.26 137 MET A CA 1
ATOM 835 C C . MET A 1 137 ? 199.241 26.975 103.321 1.00 35.32 137 MET A C 1
ATOM 836 O O . MET A 1 137 ? 199.895 26.284 102.532 1.00 40.29 137 MET A O 1
ATOM 841 N N . GLN A 1 138 ? 199.787 27.935 104.057 1.00 31.82 138 GLN A N 1
ATOM 842 C CA . GLN A 1 138 ? 201.215 28.196 104.018 1.00 29.07 138 GLN A CA 1
ATOM 843 C C . GLN A 1 138 ? 201.853 27.310 105.069 1.00 27.69 138 GLN A C 1
ATOM 844 O O . GLN A 1 138 ? 201.507 27.394 106.249 1.00 32.90 138 GLN A O 1
ATOM 850 N N . PRO A 1 139 ? 202.772 26.428 104.652 1.00 16.83 139 PRO A N 1
ATOM 851 C CA . PRO A 1 139 ? 203.495 25.492 105.517 1.00 21.31 139 PRO A CA 1
ATOM 852 C C . PRO A 1 139 ? 204.738 26.107 106.121 1.00 23.80 139 PRO A C 1
ATOM 853 O O . PRO A 1 139 ? 205.294 25.584 107.093 1.00 16.74 139 PRO A O 1
ATOM 857 N N . ARG A 1 140 ? 205.194 27.213 105.542 1.00 26.40 140 ARG A N 1
ATOM 858 C CA . ARG A 1 140 ? 206.366 27.897 106.070 1.00 28.61 140 ARG A CA 1
ATOM 859 C C . ARG A 1 140 ? 205.966 28.357 107.474 1.00 22.93 140 ARG A C 1
ATOM 860 O O . ARG A 1 140 ? 204.881 28.905 107.660 1.00 24.21 140 ARG A O 1
ATOM 868 N N . VAL A 1 141 ? 206.821 28.117 108.463 1.00 28.69 141 VAL A N 1
ATOM 869 C CA . VAL A 1 141 ? 206.511 28.529 109.848 1.00 28.24 141 VAL A CA 1
ATOM 870 C C . VAL A 1 141 ? 207.592 29.435 110.478 1.00 34.70 141 VAL A C 1
ATOM 871 O O . VAL A 1 141 ? 207.480 29.875 111.638 1.00 40.94 141 VAL A O 1
ATOM 875 N N . LYS A 1 142 ? 208.644 29.693 109.702 1.00 32.98 142 LYS A N 1
ATOM 876 C CA . LYS A 1 142 ? 209.745 30.560 110.092 1.00 28.65 142 LYS A CA 1
ATOM 877 C C . LYS A 1 142 ? 210.479 30.851 108.794 1.00 33.32 142 LYS A C 1
ATOM 878 O O . LYS A 1 142 ? 210.883 29.928 108.068 1.00 32.21 142 LYS A O 1
ATOM 884 N N . ASP A 1 143 ? 210.593 32.138 108.479 1.00 38.87 143 ASP A N 1
ATOM 885 C CA . ASP A 1 143 ? 211.293 32.583 107.279 1.00 38.16 143 ASP A CA 1
ATOM 886 C C . ASP A 1 143 ? 211.828 33.955 107.572 1.00 35.67 143 ASP A C 1
ATOM 887 O O . ASP A 1 143 ? 211.735 34.426 108.706 1.00 31.77 143 ASP A O 1
ATOM 892 N N . SER A 1 144 ? 212.393 34.593 106.555 1.00 35.28 144 SER A N 1
ATOM 893 C CA . SER A 1 144 ? 212.935 35.931 106.721 1.00 36.98 144 SER A CA 1
ATOM 894 C C . SER A 1 144 ? 211.775 36.902 106.933 1.00 37.68 144 SER A C 1
ATOM 895 O O . SER A 1 144 ? 211.990 38.103 107.112 1.00 38.44 144 SER A O 1
ATOM 898 N N . ILE A 1 145 ? 210.549 36.373 106.921 1.00 41.64 145 ILE A N 1
ATOM 899 C CA . ILE A 1 145 ? 209.346 37.185 107.122 1.00 41.84 145 ILE A CA 1
ATOM 900 C C . ILE A 1 145 ? 208.214 36.508 107.868 1.00 44.52 145 ILE A C 1
ATOM 901 O O . ILE A 1 145 ? 208.270 35.312 108.181 1.00 53.50 145 ILE A O 1
ATOM 906 N N . GLN A 1 146 ? 207.177 37.297 108.137 1.00 46.49 146 GLN A N 1
ATOM 907 C CA . GLN A 1 146 ? 206.008 36.833 108.873 1.00 49.38 146 GLN A CA 1
ATOM 908 C C . GLN A 1 146 ? 204.849 36.542 107.935 1.00 44.30 146 GLN A C 1
ATOM 909 O O . GLN A 1 146 ? 204.384 37.431 107.227 1.00 54.82 146 GLN A O 1
ATOM 915 N N . TYR A 1 147 ? 204.393 35.293 107.925 1.00 39.12 147 TYR A N 1
ATOM 916 C CA . TYR A 1 147 ? 203.277 34.897 107.076 1.00 35.18 147 TYR A CA 1
ATOM 917 C C . TYR A 1 147 ? 202.014 34.876 107.910 1.00 37.83 147 TYR A C 1
ATOM 918 O O . TYR A 1 147 ? 202.054 34.614 109.115 1.00 51.06 147 TYR A O 1
ATOM 927 N N . LEU A 1 148 ? 200.879 35.113 107.272 1.00 36.01 148 LEU A N 1
ATOM 928 C CA . LEU A 1 148 ? 199.638 35.155 108.022 1.00 37.96 148 LEU A CA 1
ATOM 929 C C . LEU A 1 148 ? 198.708 34.001 107.761 1.00 32.82 148 LEU A C 1
ATOM 930 O O . LEU A 1 148 ? 197.635 33.932 108.350 1.00 37.31 148 LEU A O 1
ATOM 935 N N . ASP A 1 149 ? 199.106 33.099 106.877 1.00 26.71 149 ASP A N 1
ATOM 936 C CA . ASP A 1 149 ? 198.266 31.959 106.581 1.00 26.05 149 ASP A CA 1
ATOM 937 C C . ASP A 1 149 ? 198.876 30.621 106.965 1.00 26.98 149 ASP A C 1
ATOM 938 O O . ASP A 1 149 ? 198.611 29.614 106.310 1.00 27.40 149 ASP A O 1
ATOM 943 N N . SER A 1 150 ? 199.701 30.606 108.011 1.00 27.23 150 SER A N 1
ATOM 944 C CA . SER A 1 150 ? 200.281 29.351 108.475 1.00 27.22 150 SER A CA 1
ATOM 945 C C . SER A 1 150 ? 199.096 28.571 109.083 1.00 29.15 150 SER A C 1
ATOM 946 O O . SER A 1 150 ? 198.023 29.138 109.307 1.00 29.25 150 SER A O 1
ATOM 949 N N . PRO A 1 151 ? 199.256 27.260 109.331 1.00 25.78 151 PRO A N 1
ATOM 950 C CA . PRO A 1 151 ? 198.154 26.481 109.915 1.00 20.77 151 PRO A CA 1
ATOM 951 C C . PRO A 1 151 ? 197.736 26.918 111.308 1.00 16.23 151 PRO A C 1
ATOM 952 O O . PRO A 1 151 ? 198.591 27.199 112.153 1.00 18.35 151 PRO A O 1
ATOM 956 N N . LYS A 1 152 ? 196.421 26.950 111.516 1.00 11.91 152 LYS A N 1
ATOM 957 C CA . LYS A 1 152 ? 195.778 27.317 112.776 1.00 19.94 152 LYS A CA 1
ATOM 958 C C . LYS A 1 152 ? 194.858 26.123 113.063 1.00 22.18 152 LYS A C 1
ATOM 959 O O . LYS A 1 152 ? 194.301 25.543 112.131 1.00 28.33 152 LYS A O 1
ATOM 965 N N . LEU A 1 153 ? 194.696 25.742 114.328 1.00 21.82 153 LEU A N 1
ATOM 966 C CA . LEU A 1 153 ? 193.852 24.597 114.638 1.00 20.51 153 LEU A CA 1
ATOM 967 C C . LEU A 1 153 ? 192.765 24.997 115.609 1.00 18.70 153 LEU A C 1
ATOM 968 O O . LEU A 1 153 ? 193.040 25.515 116.681 1.00 21.69 153 LEU A O 1
ATOM 973 N N . LEU A 1 154 ? 191.524 24.734 115.235 1.00 21.67 154 LEU A N 1
ATOM 974 C CA . LEU A 1 154 ? 190.403 25.093 116.075 1.00 19.42 154 LEU A CA 1
ATOM 975 C C . LEU A 1 154 ? 189.921 23.919 116.880 1.00 22.69 154 LEU A C 1
ATOM 976 O O . LEU A 1 154 ? 189.943 22.783 116.413 1.00 26.74 154 LEU A O 1
ATOM 981 N N . ILE A 1 155 ? 189.481 24.199 118.098 1.00 22.60 155 ILE A N 1
ATOM 982 C CA . ILE A 1 155 ? 188.980 23.151 118.959 1.00 22.81 155 ILE A CA 1
ATOM 983 C C . ILE A 1 155 ? 187.793 23.594 119.768 1.00 24.65 155 ILE A C 1
ATOM 984 O O . ILE A 1 155 ? 187.839 24.645 120.398 1.00 31.75 155 ILE A O 1
ATOM 989 N N . SER A 1 156 ? 186.743 22.779 119.765 1.00 24.11 156 SER A N 1
ATOM 990 C CA . SER A 1 156 ? 185.545 23.080 120.524 1.00 24.04 156 SER A CA 1
ATOM 991 C C . SER A 1 156 ? 185.129 21.889 121.369 1.00 29.38 156 SER A C 1
ATOM 992 O O . SER A 1 156 ? 184.708 20.850 120.849 1.00 32.07 156 SER A O 1
ATOM 995 N N . ILE A 1 157 ? 185.222 22.053 122.683 1.00 28.20 157 ILE A N 1
ATOM 996 C CA . ILE A 1 157 ? 184.856 20.991 123.603 1.00 32.46 157 ILE A CA 1
ATOM 997 C C . ILE A 1 157 ? 183.547 21.285 124.323 1.00 33.67 157 ILE A C 1
ATOM 998 O O . ILE A 1 157 ? 183.293 22.411 124.754 1.00 44.84 157 ILE A O 1
ATOM 1003 N N . THR A 1 158 ? 182.719 20.256 124.440 1.00 29.33 158 THR A N 1
ATOM 1004 C CA . THR A 1 158 ? 181.438 20.360 125.119 1.00 34.62 158 THR A CA 1
ATOM 1005 C C . THR A 1 158 ? 181.386 19.168 126.061 1.00 33.06 158 THR A C 1
ATOM 1006 O O . THR A 1 158 ? 181.211 18.031 125.625 1.00 35.00 158 THR A O 1
ATOM 1010 N N . ALA A 1 159 ? 181.550 19.432 127.353 1.00 35.74 159 ALA A N 1
ATOM 1011 C CA . ALA A 1 159 ? 181.563 18.367 128.346 1.00 41.68 159 ALA A CA 1
ATOM 1012 C C . ALA A 1 159 ? 180.231 18.078 129.024 1.00 49.86 159 ALA A C 1
ATOM 1013 O O . ALA A 1 159 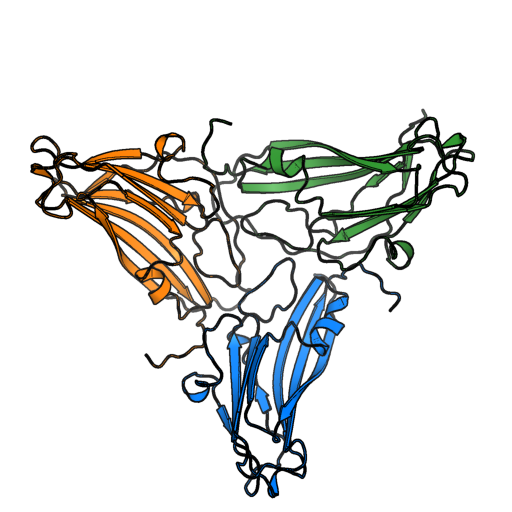? 179.252 18.811 128.871 1.00 55.50 159 ALA A O 1
ATOM 1015 N N . GLN A 1 160 ? 180.227 16.983 129.775 1.00 51.91 160 GLN A N 1
ATOM 1016 C CA . GLN A 1 160 ? 179.077 16.517 130.538 1.00 55.18 160 GLN A CA 1
ATOM 1017 C C . GLN A 1 160 ? 178.667 17.551 131.598 1.00 58.73 160 GLN A C 1
ATOM 1018 O O . GLN A 1 160 ? 179.516 18.173 132.250 1.00 64.25 160 GLN A O 1
ATOM 1024 N N . PRO A 1 161 ? 177.357 17.762 131.775 1.00 56.69 161 PRO A N 1
ATOM 1025 C CA . PRO A 1 161 ? 176.946 18.740 132.785 1.00 56.18 161 PRO A CA 1
ATOM 1026 C C . PRO A 1 161 ? 177.567 18.295 134.100 1.00 58.16 161 PRO A C 1
ATOM 1027 O O . PRO A 1 161 ? 178.345 19.023 134.718 1.00 61.85 161 PRO A O 1
ATOM 1031 N N . THR A 1 162 ? 177.214 17.078 134.504 1.00 61.39 162 THR A N 1
ATOM 1032 C CA . THR A 1 162 ? 177.751 16.461 135.709 1.00 62.24 162 THR A CA 1
ATOM 1033 C C . THR A 1 162 ? 179.122 15.971 135.243 1.00 60.33 162 THR A C 1
ATOM 1034 O O . THR A 1 162 ? 179.297 14.817 134.847 1.00 59.36 162 THR A O 1
ATOM 1038 N N . ALA A 1 163 ? 180.077 16.893 135.274 1.00 58.59 163 ALA A N 1
ATOM 1039 C CA . ALA A 1 163 ? 181.450 16.679 134.831 1.00 54.90 163 ALA A CA 1
ATOM 1040 C C . ALA A 1 163 ? 182.245 15.509 135.408 1.00 54.66 163 ALA A C 1
ATOM 1041 O O . ALA A 1 163 ? 181.981 15.041 136.510 1.00 56.79 163 ALA A O 1
ATOM 1043 N N . PRO A 1 164 ? 183.250 15.030 134.654 1.00 55.24 164 PRO A N 1
ATOM 1044 C CA . PRO A 1 164 ? 184.125 13.923 135.043 1.00 53.02 164 PRO A CA 1
ATOM 1045 C C . PRO A 1 164 ? 185.224 14.419 135.973 1.00 54.48 164 PRO A C 1
ATOM 1046 O O . PRO A 1 164 ? 185.558 15.608 135.986 1.00 57.83 164 PRO A O 1
ATOM 1050 N N . PRO A 1 165 ? 185.818 13.502 136.746 1.00 55.85 165 PRO A N 1
ATOM 1051 C CA . PRO A 1 165 ? 186.889 13.799 137.703 1.00 57.73 165 PRO A CA 1
ATOM 1052 C C . PRO A 1 165 ? 188.193 14.259 137.074 1.00 58.15 165 PRO A C 1
ATOM 1053 O O . PRO A 1 165 ? 188.892 15.111 137.623 1.00 59.53 165 PRO A O 1
ATOM 1057 N N . ALA A 1 166 ? 188.522 13.688 135.923 1.00 61.40 166 ALA A N 1
ATOM 1058 C CA . ALA A 1 166 ? 189.756 14.047 135.244 1.00 61.13 166 ALA A CA 1
ATOM 1059 C C . ALA A 1 166 ? 189.568 14.246 133.752 1.00 59.31 166 ALA A C 1
ATOM 1060 O O . ALA A 1 166 ? 188.508 13.955 133.193 1.00 49.62 166 ALA A O 1
ATOM 1062 N N . SER A 1 167 ? 190.621 14.761 133.126 1.00 63.21 167 SER A N 1
ATOM 1063 C CA . SER A 1 167 ? 190.654 15.008 131.694 1.00 56.89 167 SER A CA 1
ATOM 1064 C C . SER A 1 167 ? 190.088 13.745 130.998 1.00 47.10 167 SER A C 1
ATOM 1065 O O . SER A 1 167 ? 190.400 12.614 131.375 1.00 37.58 167 SER A O 1
ATOM 1068 N N . THR A 1 168 ? 189.231 13.952 130.003 1.00 38.88 168 THR A N 1
ATOM 1069 C CA . THR A 1 168 ? 188.570 12.861 129.295 1.00 28.35 168 THR A CA 1
ATOM 1070 C C . THR A 1 168 ? 189.288 12.379 128.049 1.00 31.73 168 THR A C 1
ATOM 1071 O O . THR A 1 168 ? 188.960 11.347 127.464 1.00 23.57 168 THR A O 1
ATOM 1075 N N . CYS A 1 169 ? 190.273 13.144 127.630 1.00 36.94 169 CYS A N 1
ATOM 1076 C CA . CYS A 1 169 ? 191.044 12.771 126.467 1.00 36.22 169 CYS A CA 1
ATOM 1077 C C . CYS A 1 169 ? 192.092 13.840 126.246 1.00 32.02 169 CYS A C 1
ATOM 1078 O O . CYS A 1 169 ? 191.975 14.970 126.736 1.00 31.85 169 CYS A O 1
ATOM 1081 N N . ILE A 1 170 ? 193.124 13.462 125.512 1.00 28.55 170 ILE A N 1
ATOM 1082 C CA . ILE A 1 170 ? 194.210 14.358 125.221 1.00 25.81 170 ILE A CA 1
ATOM 1083 C C . ILE A 1 170 ? 194.256 14.720 123.762 1.00 27.49 170 ILE A C 1
ATOM 1084 O O . ILE A 1 170 ? 193.926 13.913 122.884 1.00 34.64 170 ILE A O 1
ATOM 1089 N N . ILE A 1 171 ? 194.660 15.946 123.476 1.00 21.61 171 ILE A N 1
ATOM 1090 C CA . ILE A 1 171 ? 194.723 16.366 122.094 1.00 21.39 171 ILE A CA 1
ATOM 1091 C C . ILE A 1 171 ? 196.121 16.820 121.728 1.00 23.84 171 ILE A C 1
ATOM 1092 O O . ILE A 1 171 ? 196.654 17.768 122.303 1.00 20.97 171 ILE A O 1
ATOM 1097 N N . THR A 1 172 ? 196.713 16.115 120.773 1.00 24.69 172 THR A N 1
ATOM 1098 C CA . THR A 1 172 ? 198.044 16.418 120.311 1.00 21.77 172 THR A CA 1
ATOM 1099 C C . THR A 1 172 ? 198.066 16.716 118.853 1.00 18.82 172 THR A C 1
ATOM 1100 O O . THR A 1 172 ? 197.160 16.380 118.095 1.00 24.11 172 THR A O 1
ATOM 1104 N N . VAL A 1 173 ? 199.165 17.327 118.477 1.00 26.86 173 VAL A N 1
ATOM 1105 C CA . VAL A 1 173 ? 199.400 17.699 117.119 1.00 27.67 173 VAL A CA 1
ATOM 1106 C C . VAL A 1 173 ? 200.763 17.175 116.768 1.00 26.72 173 VAL A C 1
ATOM 1107 O O . VAL A 1 173 ? 201.731 17.392 117.492 1.00 26.64 173 VAL A O 1
ATOM 1111 N N . SER A 1 174 ? 200.846 16.464 115.664 1.00 25.29 174 SER A N 1
ATOM 1112 C CA . SER A 1 174 ? 202.125 15.939 115.278 1.00 24.88 174 SER A CA 1
ATOM 1113 C C . SER A 1 174 ? 202.395 16.303 113.833 1.00 25.53 174 SER A C 1
ATOM 1114 O O . SER A 1 174 ? 201.499 16.746 113.107 1.00 27.52 174 SER A O 1
ATOM 1117 N N . GLY A 1 175 ? 203.643 16.134 113.425 1.00 21.34 175 GLY A N 1
ATOM 1118 C CA . GLY A 1 175 ? 204.019 16.445 112.063 1.00 20.64 175 GLY A CA 1
ATOM 1119 C C . GLY A 1 175 ? 205.522 16.399 111.911 1.00 25.85 175 GLY A C 1
ATOM 1120 O O . GLY A 1 175 ? 206.240 15.917 112.788 1.00 19.65 175 GLY A O 1
ATOM 1121 N N . THR A 1 176 ? 206.005 16.904 110.787 1.00 30.40 176 THR A N 1
ATOM 1122 C CA . THR A 1 176 ? 207.430 16.924 110.535 1.00 31.41 176 THR A CA 1
ATOM 1123 C C . THR A 1 176 ? 207.838 18.269 109.969 1.00 32.10 176 THR A C 1
ATOM 1124 O O . THR A 1 176 ? 207.123 18.877 109.163 1.00 31.23 176 THR A O 1
ATOM 1128 N N . LEU A 1 177 ? 209.002 18.724 110.414 1.00 33.80 177 LEU A N 1
ATOM 1129 C CA . LEU A 1 177 ? 209.551 20.004 110.011 1.00 31.72 177 LEU A CA 1
ATOM 1130 C C . LEU A 1 177 ? 210.768 19.931 109.111 1.00 34.44 177 LEU A C 1
ATOM 1131 O O . LEU A 1 177 ? 211.650 19.097 109.307 1.00 38.38 177 LEU A O 1
ATOM 1136 N N . SER A 1 178 ? 210.813 20.819 108.125 1.00 31.64 178 SER A N 1
ATOM 1137 C CA . SER A 1 178 ? 211.934 20.867 107.213 1.00 35.82 178 SER A CA 1
ATOM 1138 C C . SER A 1 178 ? 212.597 22.213 107.411 1.00 34.68 178 SER A C 1
ATOM 1139 O O . SER A 1 178 ? 212.144 23.242 106.908 1.00 41.12 178 SER A O 1
ATOM 1142 N N . MET A 1 179 ? 213.699 22.188 108.137 1.00 29.54 179 MET A N 1
ATOM 1143 C CA . MET A 1 179 ? 214.414 23.398 108.458 1.00 25.19 179 MET A CA 1
ATOM 1144 C C . MET A 1 179 ? 215.802 23.458 107.856 1.00 29.19 179 MET A C 1
ATOM 1145 O O . MET A 1 179 ? 216.452 22.432 107.703 1.00 29.83 179 MET A O 1
ATOM 1150 N N . HIS A 1 180 ? 216.248 24.666 107.512 1.00 33.61 180 HIS A N 1
ATOM 1151 C CA . HIS A 1 180 ? 217.580 24.875 106.943 1.00 36.06 180 HIS A CA 1
ATOM 1152 C C . HIS A 1 180 ? 218.104 26.244 107.329 1.00 34.70 180 HIS A C 1
ATOM 1153 O O . HIS A 1 180 ? 217.372 27.055 107.899 1.00 29.62 180 HIS A O 1
ATOM 1160 N N . SER A 1 181 ? 219.376 26.493 107.031 1.00 35.14 181 SER A N 1
ATOM 1161 C CA . SER A 1 181 ? 219.976 27.788 107.340 1.00 37.87 181 SER A CA 1
ATOM 1162 C C . SER A 1 181 ? 219.927 28.083 108.835 1.00 32.43 181 SER A C 1
ATOM 1163 O O . SER A 1 181 ? 218.894 28.486 109.362 1.00 38.59 181 SER A O 1
ATOM 1166 N N . PRO A 1 182 ? 221.059 27.885 109.524 1.00 28.74 182 PRO A N 1
ATOM 1167 C CA . PRO A 1 182 ? 221.249 28.092 110.960 1.00 27.99 182 PRO A CA 1
ATOM 1168 C C . PRO A 1 182 ? 221.025 29.505 111.479 1.00 33.59 182 PRO A C 1
ATOM 1169 O O . PRO A 1 182 ? 221.485 30.485 110.891 1.00 33.22 182 PRO A O 1
ATOM 1173 N N . LEU A 1 183 ? 220.311 29.591 112.593 1.00 36.97 183 LEU A N 1
ATOM 1174 C CA . LEU A 1 183 ? 220.061 30.863 113.240 1.00 38.60 183 LEU A CA 1
ATOM 1175 C C . LEU A 1 183 ? 221.132 30.934 114.318 1.00 39.52 183 LEU A C 1
ATOM 1176 O O . LEU A 1 183 ? 221.190 30.079 115.205 1.00 44.67 183 LEU A O 1
ATOM 1181 N N . ILE A 1 184 ? 221.986 31.946 114.228 1.00 38.17 184 ILE A N 1
ATOM 1182 C CA . ILE A 1 184 ? 223.079 32.108 115.174 1.00 36.11 184 ILE A CA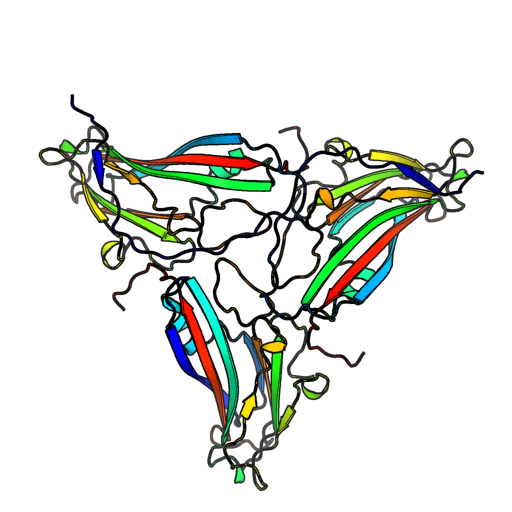 1
ATOM 1183 C C . ILE A 1 184 ? 222.636 32.666 116.517 1.00 30.45 184 ILE A C 1
ATOM 1184 O O . ILE A 1 184 ? 222.304 33.845 116.621 1.00 28.61 184 ILE A O 1
ATOM 1189 N N . THR A 1 185 ? 222.628 31.824 117.545 1.00 33.11 185 THR A N 1
ATOM 1190 C CA . THR A 1 185 ? 222.250 32.283 118.860 1.00 35.17 185 THR A CA 1
ATOM 1191 C C . THR A 1 185 ? 223.069 31.574 119.939 1.00 38.20 185 THR A C 1
ATOM 1192 O O . THR A 1 185 ? 224.100 30.931 119.662 1.00 37.14 185 THR A O 1
ATOM 1196 N N . ASP A 1 186 ? 222.605 31.726 121.174 1.00 41.06 186 ASP A N 1
ATOM 1197 C CA . ASP A 1 186 ? 223.241 31.130 122.328 1.00 40.02 186 ASP A CA 1
ATOM 1198 C C . ASP A 1 186 ? 222.861 29.660 122.343 1.00 42.73 186 ASP A C 1
ATOM 1199 O O . ASP A 1 186 ? 221.774 29.268 122.771 1.00 42.74 186 ASP A O 1
ATOM 1204 N N . THR A 1 187 ? 223.787 28.858 121.845 1.00 47.63 187 THR A N 1
ATOM 1205 C CA . THR A 1 187 ? 223.642 27.418 121.748 1.00 44.21 187 THR A CA 1
ATOM 1206 C C . THR A 1 187 ? 223.745 26.738 123.123 1.00 46.66 187 THR A C 1
ATOM 1207 O O . THR A 1 187 ? 223.157 25.683 123.341 1.00 43.40 187 THR A O 1
ATOM 1211 N N . SER A 1 188 ? 224.494 27.353 124.040 1.00 52.18 188 SER A N 1
ATOM 1212 C CA . SER A 1 188 ? 224.717 26.823 125.389 1.00 54.07 188 SER A CA 1
ATOM 1213 C C . SER A 1 188 ? 223.594 25.982 125.976 1.00 55.05 188 SER A C 1
ATOM 1214 O O . SER A 1 188 ? 223.843 24.940 126.575 1.00 62.20 188 SER A O 1
ATOM 1217 N N . THR A 1 189 ? 222.359 26.436 125.823 1.00 60.57 189 THR A N 1
ATOM 1218 C CA . THR A 1 189 ? 221.232 25.694 126.368 1.00 66.30 189 THR A CA 1
ATOM 1219 C C . THR A 1 189 ? 219.923 26.191 125.753 1.00 73.50 189 THR A C 1
ATOM 1220 O O . THR A 1 189 ? 219.699 27.427 125.781 1.00 78.42 189 THR A O 1
ATOM 1225 N N . MET B 1 1 ? 183.400 59.378 67.002 1.00 101.26 1 MET B N 1
ATOM 1226 C CA . MET B 1 1 ? 182.646 60.509 67.631 1.00 106.87 1 MET B CA 1
ATOM 1227 C C . MET B 1 1 ? 182.927 60.628 69.137 1.00 104.96 1 MET B C 1
ATOM 1228 O O . MET B 1 1 ? 183.657 59.811 69.705 1.00 108.50 1 MET B O 1
ATOM 1233 N N . GLU B 1 2 ? 182.343 61.646 69.773 1.00 99.31 2 GLU B N 1
ATOM 1234 C CA . GLU B 1 2 ? 182.538 61.898 71.204 1.00 86.06 2 GLU B CA 1
ATOM 1235 C C . GLU B 1 2 ? 182.136 60.705 72.075 1.00 72.76 2 GLU B C 1
ATOM 1236 O O . GLU B 1 2 ? 181.255 59.926 71.730 1.00 57.91 2 GLU B O 1
ATOM 1242 N N . ILE B 1 3 ? 182.807 60.593 73.214 1.00 67.15 3 ILE B N 1
ATOM 1243 C CA . ILE B 1 3 ? 182.603 59.535 74.202 1.00 58.66 3 ILE B CA 1
ATOM 1244 C C . ILE B 1 3 ? 182.454 60.264 75.542 1.00 60.57 3 ILE B C 1
ATOM 1245 O O . ILE B 1 3 ? 183.364 60.995 75.958 1.00 66.18 3 ILE B O 1
ATOM 1250 N N . ASP B 1 4 ? 181.316 60.086 76.212 1.00 60.96 4 ASP B N 1
ATOM 1251 C CA . ASP B 1 4 ? 181.086 60.780 77.481 1.00 63.76 4 ASP B CA 1
ATOM 1252 C C . ASP B 1 4 ? 181.978 60.344 78.631 1.00 63.67 4 ASP B C 1
ATOM 1253 O O . ASP B 1 4 ? 181.538 60.351 79.768 1.00 66.23 4 ASP B O 1
ATOM 1258 N N . LYS B 1 5 ? 183.223 59.977 78.348 1.00 66.14 5 LYS B N 1
ATOM 1259 C CA . LYS B 1 5 ? 184.160 59.608 79.407 1.00 69.77 5 LYS B CA 1
ATOM 1260 C C . LYS B 1 5 ? 185.492 60.299 79.118 1.00 62.86 5 LYS B C 1
ATOM 1261 O O . LYS B 1 5 ? 186.215 59.930 78.193 1.00 70.53 5 LYS B O 1
ATOM 1267 N N . GLU B 1 6 ? 185.789 61.319 79.918 1.00 55.50 6 GLU B N 1
ATOM 1268 C CA . GLU B 1 6 ? 187.010 62.134 79.777 1.00 48.20 6 GLU B CA 1
ATOM 1269 C C . GLU B 1 6 ? 187.975 61.742 80.901 1.00 41.16 6 GLU B C 1
ATOM 1270 O O . GLU B 1 6 ? 187.542 61.383 81.993 1.00 38.87 6 GLU B O 1
ATOM 1276 N N . LEU B 1 7 ? 189.277 61.815 80.661 1.00 33.26 7 LEU B N 1
ATOM 1277 C CA . LEU B 1 7 ? 190.206 61.393 81.702 1.00 36.27 7 LEU B CA 1
ATOM 1278 C C . LEU B 1 7 ? 191.458 62.238 81.935 1.00 39.56 7 LEU B C 1
ATOM 1279 O O . LEU B 1 7 ? 191.950 62.915 81.036 1.00 41.30 7 LEU B O 1
ATOM 1284 N N . ALA B 1 8 ? 191.968 62.176 83.161 1.00 43.96 8 ALA B N 1
ATOM 1285 C CA . ALA B 1 8 ? 193.161 62.914 83.550 1.00 49.24 8 ALA B CA 1
ATOM 1286 C C . ALA B 1 8 ? 194.137 61.936 84.154 1.00 51.51 8 ALA B C 1
ATOM 1287 O O . ALA B 1 8 ? 194.068 61.612 85.336 1.00 50.47 8 ALA B O 1
ATOM 1289 N N . PRO B 1 9 ? 195.066 61.446 83.340 1.00 53.18 9 PRO B N 1
ATOM 1290 C CA . PRO B 1 9 ? 196.047 60.493 83.849 1.00 57.72 9 PRO B CA 1
ATOM 1291 C C . PRO B 1 9 ? 196.950 61.215 84.823 1.00 58.49 9 PRO B C 1
ATOM 1292 O O . PRO B 1 9 ? 197.157 62.428 84.705 1.00 61.66 9 PRO B O 1
ATOM 1296 N N . GLN B 1 10 ? 197.480 60.462 85.781 1.00 57.68 10 GLN B N 1
ATOM 1297 C CA . GLN B 1 10 ? 198.354 61.008 86.809 1.00 54.18 10 GLN B CA 1
ATOM 1298 C C . GLN B 1 10 ? 199.783 61.167 86.322 1.00 55.97 10 GLN B C 1
ATOM 1299 O O . GLN B 1 10 ? 200.306 60.266 85.671 1.00 60.50 10 GLN B O 1
ATOM 1305 N N . ASP B 1 11 ? 200.408 62.309 86.624 1.00 57.88 11 ASP B N 1
ATOM 1306 C CA . ASP B 1 11 ? 201.804 62.540 86.231 1.00 59.67 11 ASP B CA 1
ATOM 1307 C C . ASP B 1 11 ? 202.558 61.366 86.898 1.00 58.28 11 ASP B C 1
ATOM 1308 O O . ASP B 1 11 ? 202.216 60.991 88.017 1.00 58.85 11 ASP B O 1
ATOM 1313 N N . ARG B 1 12 ? 203.553 60.762 86.242 1.00 57.89 12 ARG B N 1
ATOM 1314 C CA . ARG B 1 12 ? 204.247 59.624 86.874 1.00 57.10 12 ARG B CA 1
ATOM 1315 C C . ARG B 1 12 ? 205.761 59.471 86.688 1.00 58.54 12 ARG B C 1
ATOM 1316 O O . ARG B 1 12 ? 206.394 60.225 85.939 1.00 64.74 12 ARG B O 1
ATOM 1324 N N . THR B 1 13 ? 206.328 58.490 87.398 1.00 59.06 13 THR B N 1
ATOM 1325 C CA . THR B 1 13 ? 207.759 58.163 87.322 1.00 64.32 13 THR B CA 1
ATOM 1326 C C . THR B 1 13 ? 208.069 56.731 87.781 1.00 62.98 13 THR B C 1
ATOM 1327 O O . THR B 1 13 ? 207.265 56.093 88.455 1.00 60.61 13 THR B O 1
ATOM 1331 N N . VAL B 1 14 ? 209.250 56.247 87.404 1.00 63.57 14 VAL B N 1
ATOM 1332 C CA . VAL B 1 14 ? 209.713 54.891 87.704 1.00 59.06 14 VAL B CA 1
ATOM 1333 C C . VAL B 1 14 ? 210.005 54.544 89.157 1.00 57.35 14 VAL B C 1
ATOM 1334 O O . VAL B 1 14 ? 211.049 54.923 89.685 1.00 67.22 14 VAL B O 1
ATOM 1338 N N . THR B 1 15 ? 209.091 53.816 89.791 1.00 50.75 15 THR B N 1
ATOM 1339 C CA . THR B 1 15 ? 209.256 53.363 91.174 1.00 45.28 15 THR B CA 1
ATOM 1340 C C . THR B 1 15 ? 208.493 52.045 91.265 1.00 47.87 15 THR B C 1
ATOM 1341 O O . THR B 1 15 ? 207.367 51.945 90.780 1.00 57.90 15 THR B O 1
ATOM 1345 N N . VAL B 1 16 ? 209.082 51.029 91.886 1.00 48.01 16 VAL B N 1
ATOM 1346 C CA . VAL B 1 16 ? 208.422 49.728 91.895 1.00 52.29 16 VAL B CA 1
ATOM 1347 C C . VAL B 1 16 ? 208.455 48.887 93.164 1.00 48.56 16 VAL B C 1
ATOM 1348 O O . VAL B 1 16 ? 209.346 49.040 93.987 1.00 53.65 16 VAL B O 1
ATOM 1352 N N . ALA B 1 17 ? 207.496 47.971 93.291 1.00 42.66 17 ALA B N 1
ATOM 1353 C CA . ALA B 1 17 ? 207.408 47.094 94.457 1.00 41.04 17 ALA B CA 1
ATOM 1354 C C . ALA B 1 17 ? 208.066 45.715 94.266 1.00 44.17 17 ALA B C 1
ATOM 1355 O O . ALA B 1 17 ? 208.590 45.407 93.192 1.00 42.83 17 ALA B O 1
ATOM 1357 N N . THR B 1 18 ? 208.051 44.898 95.323 1.00 44.15 18 THR B N 1
ATOM 1358 C CA . THR B 1 18 ? 208.630 43.548 95.287 1.00 43.86 18 THR B CA 1
ATOM 1359 C C . THR B 1 18 ? 207.579 42.561 95.789 1.00 46.66 18 THR B C 1
ATOM 1360 O O . THR B 1 18 ? 206.791 42.909 96.661 1.00 42.84 18 THR B O 1
ATOM 1364 N N . VAL B 1 19 ? 207.575 41.340 95.246 1.00 52.61 19 VAL B N 1
ATOM 1365 C CA . VAL B 1 19 ? 206.593 40.309 95.615 1.00 57.11 19 VAL B CA 1
ATOM 1366 C C . VAL B 1 19 ? 207.157 38.890 95.678 1.00 62.82 19 VAL B C 1
ATOM 1367 O O . VAL B 1 19 ? 208.192 38.608 95.086 1.00 74.59 19 VAL B O 1
ATOM 1371 N N . LEU B 1 20 ? 206.466 37.986 96.368 1.00 67.07 20 LEU B N 1
ATOM 1372 C CA . LEU B 1 20 ? 206.939 36.606 96.459 1.00 74.86 20 LEU B CA 1
ATOM 1373 C C . LEU B 1 20 ? 206.224 35.662 95.499 1.00 82.24 20 LEU B C 1
ATOM 1374 O O . LEU B 1 20 ? 205.008 35.770 95.292 1.00 84.65 20 LEU B O 1
ATOM 1379 N N . PRO B 1 21 ? 206.962 34.700 94.926 1.00 89.35 21 PRO B N 1
ATOM 1380 C CA . PRO B 1 21 ? 206.416 33.718 93.982 1.00 100.11 21 PRO B CA 1
ATOM 1381 C C . PRO B 1 21 ? 205.939 32.420 94.647 1.00 110.00 21 PRO B C 1
ATOM 1382 O O . PRO B 1 21 ? 206.736 31.715 95.269 1.00 112.10 21 PRO B O 1
ATOM 1386 N N . THR B 1 22 ? 204.661 32.083 94.482 1.00 120.47 22 THR B N 1
ATOM 1387 C CA . THR B 1 22 ? 204.127 30.847 95.057 1.00 125.10 22 THR B CA 1
ATOM 1388 C C . THR B 1 22 ? 205.046 29.709 94.596 1.00 132.18 22 THR B C 1
ATOM 1389 O O . THR B 1 22 ? 205.508 29.710 93.454 1.00 130.76 22 THR B O 1
ATOM 1393 N N . VAL B 1 23 ? 205.312 28.751 95.481 1.00 138.76 23 VAL B N 1
ATOM 1394 C CA . VAL B 1 23 ? 206.208 27.625 95.169 1.00 145.82 23 VAL B CA 1
ATOM 1395 C C . VAL B 1 23 ? 206.050 27.048 93.752 1.00 151.77 23 VAL B C 1
ATOM 1396 O O . VAL B 1 23 ? 204.930 26.843 93.277 1.00 155.88 23 VAL B O 1
ATOM 1400 N N . PRO B 1 24 ? 207.181 26.771 93.063 1.00 154.36 24 PRO B N 1
ATOM 1401 C CA . PRO B 1 24 ? 207.144 26.218 91.699 1.00 153.32 24 PRO B CA 1
ATOM 1402 C C . PRO B 1 24 ? 206.282 24.960 91.550 1.00 151.66 24 PRO B C 1
ATOM 1403 O O . PRO B 1 24 ? 205.851 24.361 92.541 1.00 150.90 24 PRO B O 1
ATOM 1407 N N . GLY B 1 25 ? 206.027 24.571 90.304 1.00 148.24 25 GLY B N 1
ATOM 1408 C CA . GLY B 1 25 ? 205.226 23.387 90.060 1.00 144.34 25 GLY B CA 1
ATOM 1409 C C . GLY B 1 25 ? 203.932 23.641 89.307 1.00 139.88 25 GLY B C 1
ATOM 1410 O O . GLY B 1 25 ? 203.928 24.329 88.281 1.00 141.08 25 GLY B O 1
ATOM 1411 N N . PRO B 1 26 ? 202.803 23.103 89.803 1.00 134.60 26 PRO B N 1
ATOM 1412 C CA . PRO B 1 26 ? 201.512 23.294 89.135 1.00 126.34 26 PRO B CA 1
ATOM 1413 C C . PRO B 1 26 ? 200.919 24.689 89.319 1.00 117.83 26 PRO B C 1
ATOM 1414 O O . PRO B 1 26 ? 200.630 25.103 90.442 1.00 118.07 26 PRO B O 1
ATOM 1418 N N . SER B 1 27 ? 200.746 25.411 88.215 1.00 106.06 27 SER B N 1
ATOM 1419 C CA . SER B 1 27 ? 200.159 26.747 88.266 1.00 97.40 27 SER B CA 1
ATOM 1420 C C . SER B 1 27 ? 198.738 26.605 88.842 1.00 91.07 27 SER B C 1
ATOM 1421 O O . SER B 1 27 ? 197.951 25.788 88.357 1.00 91.22 27 SER B O 1
ATOM 1424 N N . PRO B 1 28 ? 198.387 27.397 89.878 1.00 81.83 28 PRO B N 1
ATOM 1425 C CA . PRO B 1 28 ? 197.037 27.253 90.428 1.00 72.97 28 PRO B CA 1
ATOM 1426 C C . PRO B 1 28 ? 195.973 27.926 89.575 1.00 69.16 28 PRO B C 1
ATOM 1427 O O . PRO B 1 28 ? 196.245 28.880 88.852 1.00 71.81 28 PRO B O 1
ATOM 1431 N N . PHE B 1 29 ? 194.761 27.396 89.658 1.00 68.47 29 PHE B N 1
ATOM 1432 C CA . PHE B 1 29 ? 193.614 27.911 88.925 1.00 66.14 29 PHE B CA 1
ATOM 1433 C C . PHE B 1 29 ? 193.287 29.265 89.528 1.00 56.44 29 PHE B C 1
ATOM 1434 O O . PHE B 1 29 ? 193.240 29.420 90.755 1.00 51.52 29 PHE B O 1
ATOM 1442 N N . THR B 1 30 ? 193.071 30.248 88.664 1.00 46.13 30 THR B N 1
ATOM 1443 C CA . THR B 1 30 ? 192.755 31.588 89.122 1.00 38.86 30 THR B CA 1
ATOM 1444 C C . THR B 1 30 ? 191.527 32.137 88.407 1.00 33.84 30 THR B C 1
ATOM 1445 O O . THR B 1 30 ? 191.171 31.675 87.317 1.00 40.81 30 THR B O 1
ATOM 1449 N N . ILE B 1 31 ? 190.872 33.105 89.038 1.00 25.04 31 ILE B N 1
ATOM 1450 C CA . ILE B 1 31 ? 189.711 33.766 88.445 1.00 30.99 31 ILE B CA 1
ATOM 1451 C C . ILE B 1 31 ? 190.015 35.239 88.494 1.00 32.07 31 ILE B C 1
ATOM 1452 O O . ILE B 1 31 ? 190.861 35.698 89.272 1.00 30.19 31 ILE B O 1
ATOM 1457 N N . LYS B 1 32 ? 189.287 35.968 87.660 1.00 33.52 32 LYS B N 1
ATOM 1458 C CA . LYS B 1 32 ? 189.391 37.406 87.584 1.00 29.79 32 LYS B CA 1
ATOM 1459 C C . LYS B 1 32 ? 187.962 37.868 87.913 1.00 27.55 32 LYS B C 1
ATOM 1460 O O . LYS B 1 32 ? 186.986 37.279 87.434 1.00 25.85 32 LYS B O 1
ATOM 1466 N N . GLN B 1 33 ? 187.845 38.877 88.774 1.00 23.75 33 GLN B N 1
ATOM 1467 C CA . GLN B 1 33 ? 186.552 39.446 89.159 1.00 22.63 33 GLN B CA 1
ATOM 1468 C C . GLN B 1 33 ? 186.716 40.966 89.183 1.00 22.19 33 GLN B C 1
ATOM 1469 O O . GLN B 1 33 ? 187.647 41.485 89.799 1.00 28.47 33 GLN B O 1
ATOM 1475 N N . PRO B 1 34 ? 185.829 41.693 88.485 1.00 20.94 34 PRO B N 1
ATOM 1476 C CA . PRO B 1 34 ? 185.788 43.154 88.357 1.00 22.28 34 PRO B CA 1
ATOM 1477 C C . PRO B 1 34 ? 184.821 43.773 89.351 1.00 26.64 34 PRO B C 1
ATOM 1478 O O . PRO B 1 34 ? 184.086 43.051 90.014 1.00 24.35 34 PRO B O 1
ATOM 1482 N N . PHE B 1 35 ? 184.782 45.098 89.420 1.00 26.76 35 PHE B N 1
ATOM 1483 C CA . PHE B 1 35 ? 183.899 45.740 90.380 1.00 31.11 35 PHE B CA 1
ATOM 1484 C C . PHE B 1 35 ? 183.915 47.254 90.281 1.00 32.39 35 PHE B C 1
ATOM 1485 O O . PHE B 1 35 ? 184.785 47.849 89.647 1.00 31.20 35 PHE B O 1
ATOM 1493 N N . GLN B 1 36 ? 182.939 47.859 90.941 1.00 28.34 36 GLN B N 1
ATOM 1494 C CA . GLN B 1 36 ? 182.832 49.301 91.029 1.00 23.83 36 GLN B CA 1
ATOM 1495 C C . GLN B 1 36 ? 182.359 49.516 92.448 1.00 29.35 36 GLN B C 1
ATOM 1496 O O . GLN B 1 36 ? 181.363 48.928 92.875 1.00 37.05 36 GLN B O 1
ATOM 1502 N N . SER B 1 37 ? 183.084 50.340 93.190 1.00 28.98 37 SER B N 1
ATOM 1503 C CA . SER B 1 37 ? 182.718 50.587 94.569 1.00 32.50 37 SER B CA 1
ATOM 1504 C C . SER B 1 37 ? 182.399 52.047 94.836 1.00 34.65 37 SER B C 1
ATOM 1505 O O . SER B 1 37 ? 183.175 52.938 94.496 1.00 34.76 37 SER B O 1
ATOM 1508 N N . GLU B 1 38 ? 181.235 52.279 95.432 1.00 36.84 38 GLU B N 1
ATOM 1509 C CA . GLU B 1 38 ? 180.805 53.618 95.787 1.00 36.63 38 GLU B CA 1
ATOM 1510 C C . GLU B 1 38 ? 181.743 54.009 96.908 1.00 35.11 38 GLU B C 1
ATOM 1511 O O . GLU B 1 38 ? 181.737 53.388 97.971 1.00 48.89 38 GLU B O 1
ATOM 1517 N N . VAL B 1 39 ? 182.570 55.016 96.679 1.00 30.54 39 VAL B N 1
ATOM 1518 C CA . VAL B 1 39 ? 183.493 55.429 97.720 1.00 30.37 39 VAL B CA 1
ATOM 1519 C C . VAL B 1 39 ? 183.178 56.803 98.299 1.00 31.54 39 VAL B C 1
ATOM 1520 O O . VAL B 1 39 ? 183.598 57.109 99.411 1.00 32.38 39 VAL B O 1
ATOM 1524 N N . LEU B 1 40 ? 182.439 57.633 97.567 1.00 31.83 40 LEU B N 1
ATOM 1525 C CA . LEU B 1 40 ? 182.102 58.939 98.109 1.00 32.57 40 LEU B CA 1
ATOM 1526 C C . LEU B 1 40 ? 181.026 59.767 97.421 1.00 37.03 40 LEU B C 1
ATOM 1527 O O . LEU B 1 40 ? 181.027 59.883 96.197 1.00 46.52 40 LEU B O 1
ATOM 1532 N N . PHE B 1 41 ? 180.139 60.362 98.224 1.00 34.05 41 PHE B N 1
ATOM 1533 C CA . PHE B 1 41 ? 179.049 61.210 97.732 1.00 42.17 41 PHE B CA 1
ATOM 1534 C C . PHE B 1 41 ? 179.339 62.678 98.039 1.00 43.19 41 PHE B C 1
ATOM 1535 O O . PHE B 1 41 ? 178.700 63.304 98.895 1.00 46.24 41 PHE B O 1
ATOM 1543 N N . ALA B 1 42 ? 180.283 63.235 97.305 1.00 39.51 42 ALA B N 1
ATOM 1544 C CA . ALA B 1 42 ? 180.698 64.604 97.537 1.00 46.96 42 ALA B CA 1
ATOM 1545 C C . ALA B 1 42 ? 179.802 65.714 97.042 1.00 45.20 42 ALA B C 1
ATOM 1546 O O . ALA B 1 42 ? 178.870 65.493 96.271 1.00 47.58 42 ALA B O 1
ATOM 1548 N N . GLY B 1 43 ? 180.125 66.916 97.510 1.00 39.37 43 GLY B N 1
ATOM 1549 C CA . GLY B 1 43 ? 179.415 68.104 97.102 1.00 43.29 43 GLY B CA 1
ATOM 1550 C C . GLY B 1 43 ? 178.753 68.868 98.222 1.00 47.17 43 GLY B C 1
ATOM 1551 O O . GLY B 1 43 ? 178.824 70.099 98.280 1.00 51.00 43 GLY B O 1
ATOM 1552 N N . THR B 1 44 ? 178.114 68.128 99.116 1.00 44.85 44 THR B N 1
ATOM 1553 C CA . THR B 1 44 ? 177.383 68.701 100.229 1.00 43.19 44 THR B CA 1
ATOM 1554 C C . THR B 1 44 ? 178.194 69.522 101.226 1.00 43.61 44 THR B C 1
ATOM 1555 O O . THR B 1 44 ? 177.736 70.555 101.706 1.00 45.64 44 THR B O 1
ATOM 1559 N N . LYS B 1 45 ? 179.396 69.058 101.540 1.00 44.92 45 LYS B N 1
ATOM 1560 C CA . LYS B 1 45 ? 180.262 69.740 102.494 1.00 43.48 45 LYS B CA 1
ATOM 1561 C C . LYS B 1 45 ? 181.694 69.335 102.192 1.00 39.86 45 LYS B C 1
ATOM 1562 O O . LYS B 1 45 ? 181.920 68.318 101.525 1.00 40.17 45 LYS B O 1
ATOM 1568 N N . ASP B 1 46 ? 182.661 70.120 102.660 1.00 32.62 46 ASP B N 1
ATOM 1569 C CA . ASP B 1 46 ? 184.054 69.767 102.423 1.00 35.01 46 ASP B CA 1
ATOM 1570 C C . ASP B 1 46 ? 184.283 68.470 103.165 1.00 36.13 46 ASP B C 1
ATOM 1571 O O . ASP B 1 46 ? 183.599 68.182 104.149 1.00 38.22 46 ASP B O 1
ATOM 1576 N N . ALA B 1 47 ? 185.247 67.688 102.699 1.00 38.57 47 ALA B N 1
ATOM 1577 C CA . ALA B 1 47 ? 185.576 66.440 103.360 1.00 43.89 47 ALA B CA 1
ATOM 1578 C C . ALA B 1 47 ? 186.781 65.831 102.685 1.00 45.50 47 ALA B C 1
ATOM 1579 O O . ALA B 1 47 ? 187.104 66.184 101.557 1.00 45.75 47 ALA B O 1
ATOM 1581 N N . GLU B 1 48 ? 187.456 64.934 103.394 1.00 50.18 48 GLU B N 1
ATOM 1582 C CA . GLU B 1 48 ? 188.626 64.265 102.856 1.00 48.35 48 GLU B CA 1
ATOM 1583 C C . GLU B 1 48 ? 188.498 62.757 103.100 1.00 46.36 48 GLU B C 1
ATOM 1584 O O . GLU B 1 48 ? 187.614 62.321 103.847 1.00 45.36 48 GLU B O 1
ATOM 1590 N N . ALA B 1 49 ? 189.351 61.967 102.443 1.00 44.71 49 ALA B N 1
ATOM 1591 C CA . ALA B 1 49 ? 189.338 60.509 102.591 1.00 41.11 49 ALA B CA 1
ATOM 1592 C C . ALA B 1 49 ? 190.649 59.823 102.184 1.00 42.26 49 ALA B C 1
ATOM 1593 O O . ALA B 1 49 ? 191.187 60.082 101.107 1.00 40.30 49 ALA B O 1
ATOM 1595 N N . SER B 1 50 ? 191.151 58.953 103.060 1.00 44.65 50 SER B N 1
ATOM 1596 C CA . SER B 1 50 ? 192.388 58.202 102.829 1.00 44.70 50 SER B CA 1
ATOM 1597 C C . SER B 1 50 ? 191.932 56.760 102.743 1.00 44.67 50 SER B C 1
ATOM 1598 O O . SER B 1 50 ? 191.554 56.157 103.753 1.00 50.57 50 SER B O 1
ATOM 1601 N N . LEU B 1 51 ? 191.966 56.201 101.539 1.00 42.46 51 LEU B N 1
ATOM 1602 C CA . LEU B 1 51 ? 191.469 54.846 101.342 1.00 40.06 51 LEU B CA 1
ATOM 1603 C C . LEU B 1 51 ? 192.419 53.755 100.964 1.00 41.30 51 LEU B C 1
ATOM 1604 O O . LEU B 1 51 ? 192.842 53.638 99.821 1.00 42.19 51 LEU B O 1
ATOM 1609 N N . THR B 1 52 ? 192.731 52.933 101.946 1.00 47.74 52 THR B N 1
ATOM 1610 C CA . THR B 1 52 ? 193.612 51.811 101.733 1.00 48.45 52 THR B CA 1
ATOM 1611 C C . THR B 1 52 ? 192.730 50.863 100.928 1.00 41.77 52 THR B C 1
ATOM 1612 O O . THR B 1 52 ? 191.829 50.222 101.461 1.00 47.07 52 THR B O 1
ATOM 1616 N N . ILE B 1 53 ? 192.969 50.809 99.628 1.00 33.85 53 ILE B N 1
ATOM 1617 C CA . ILE B 1 53 ? 192.162 49.985 98.740 1.00 32.87 53 ILE B CA 1
ATOM 1618 C C . ILE B 1 53 ? 191.853 48.580 99.196 1.00 34.52 53 ILE B C 1
ATOM 1619 O O . ILE B 1 53 ? 190.693 48.179 99.273 1.00 26.77 53 ILE B O 1
ATOM 1624 N N . ALA B 1 54 ? 192.912 47.823 99.443 1.00 37.36 54 ALA B N 1
ATOM 1625 C CA . ALA B 1 54 ? 192.784 46.439 99.864 1.00 40.46 54 ALA B CA 1
ATOM 1626 C C . ALA B 1 54 ? 191.573 46.144 100.739 1.00 42.11 54 ALA B C 1
ATOM 1627 O O . ALA B 1 54 ? 191.076 45.006 100.749 1.00 41.80 54 ALA B O 1
ATOM 1629 N N . ASN B 1 55 ? 191.112 47.124 101.508 1.00 37.97 55 ASN B N 1
ATOM 1630 C CA . ASN B 1 55 ? 189.955 46.894 102.360 1.00 43.45 55 ASN B CA 1
ATOM 1631 C C . ASN B 1 55 ? 188.816 47.865 102.120 1.00 39.63 55 ASN B C 1
ATOM 1632 O O . ASN B 1 55 ? 188.594 48.791 102.898 1.00 46.22 55 ASN B O 1
ATOM 1637 N N . ILE B 1 56 ? 188.099 47.648 101.027 1.00 34.03 56 ILE B N 1
ATOM 1638 C CA . ILE B 1 56 ? 186.951 48.469 100.693 1.00 33.16 56 ILE B CA 1
ATOM 1639 C C . ILE B 1 56 ? 185.848 47.469 100.388 1.00 37.25 56 ILE B C 1
ATOM 1640 O O . ILE B 1 56 ? 186.086 46.477 99.696 1.00 29.74 56 ILE B O 1
ATOM 1645 N N . ASP B 1 57 ? 184.658 47.714 100.928 1.00 42.36 57 ASP B N 1
ATOM 1646 C CA . ASP B 1 57 ? 183.521 46.820 100.735 1.00 42.77 57 ASP B CA 1
ATOM 1647 C C . ASP B 1 57 ? 183.692 45.862 99.559 1.00 36.07 57 ASP B C 1
ATOM 1648 O O . ASP B 1 57 ? 183.817 44.654 99.754 1.00 34.76 57 ASP B O 1
ATOM 1653 N N . SER B 1 58 ? 183.721 46.400 98.344 1.00 20.71 58 SER B N 1
ATOM 1654 C CA . SER B 1 58 ? 183.875 45.571 97.162 1.00 22.62 58 SER B CA 1
ATOM 1655 C C . SER B 1 58 ? 185.056 44.597 97.199 1.00 18.28 58 SER B C 1
ATOM 1656 O O . SER B 1 58 ? 184.874 43.386 97.094 1.00 21.38 58 SER B O 1
ATOM 1659 N N . VAL B 1 59 ? 186.263 45.117 97.361 1.00 19.80 59 VAL B N 1
ATOM 1660 C CA . VAL B 1 59 ? 187.448 44.266 97.395 1.00 20.13 59 VAL B CA 1
ATOM 1661 C C . VAL B 1 59 ? 187.414 43.287 98.555 1.00 26.82 59 VAL B C 1
ATOM 1662 O O . VAL B 1 59 ? 187.470 42.070 98.363 1.00 22.66 59 VAL B O 1
ATOM 1666 N N . SER B 1 60 ? 187.363 43.838 99.765 1.00 30.19 60 SER B N 1
ATOM 1667 C CA . SER B 1 60 ? 187.324 43.024 100.968 1.00 34.68 60 SER B CA 1
ATOM 1668 C C . SER B 1 60 ? 186.456 41.837 100.617 1.00 32.00 60 SER B C 1
ATOM 1669 O O . SER B 1 60 ? 186.917 40.696 100.528 1.00 29.10 60 SER B O 1
ATOM 1672 N N . THR B 1 61 ? 185.193 42.155 100.378 1.00 27.22 61 THR B N 1
ATOM 1673 C CA . THR B 1 61 ? 184.187 41.187 100.023 1.00 24.42 61 THR B CA 1
ATOM 1674 C C . THR B 1 61 ? 184.747 40.122 99.099 1.00 21.62 61 THR B C 1
ATOM 1675 O O . THR B 1 61 ? 184.975 38.997 99.518 1.00 28.93 61 THR B O 1
ATOM 1679 N N . LEU B 1 62 ? 184.988 40.484 97.847 1.00 23.82 62 LEU B N 1
ATOM 1680 C CA . LEU B 1 62 ? 185.510 39.552 96.853 1.00 25.51 62 LEU B CA 1
ATOM 1681 C C . LEU B 1 62 ? 186.584 38.575 97.333 1.00 31.63 62 LEU B C 1
ATOM 1682 O O . LEU B 1 62 ? 186.427 37.345 97.262 1.00 35.70 62 LEU B O 1
ATOM 1687 N N . THR B 1 63 ? 187.680 39.158 97.804 1.00 26.21 63 THR B N 1
ATOM 1688 C CA . THR B 1 63 ? 188.854 38.441 98.275 1.00 29.30 63 THR B CA 1
ATOM 1689 C C . THR B 1 63 ? 188.717 37.550 99.485 1.00 31.56 63 THR B C 1
ATOM 1690 O O . THR B 1 63 ? 189.551 36.671 99.703 1.00 38.59 63 THR B O 1
ATOM 1694 N N . THR B 1 64 ? 187.690 37.768 100.288 1.00 32.85 64 THR B N 1
ATOM 1695 C CA . THR B 1 64 ? 187.559 36.973 101.499 1.00 38.17 64 THR B CA 1
ATOM 1696 C C . THR B 1 64 ? 187.548 35.467 101.317 1.00 33.01 64 THR B C 1
ATOM 1697 O O . THR B 1 64 ? 187.249 34.744 102.251 1.00 37.26 64 THR B O 1
ATOM 1701 N N . PHE B 1 65 ? 187.891 34.981 100.138 1.00 32.32 65 PHE B N 1
ATOM 1702 C CA . PHE B 1 65 ? 187.898 33.546 99.939 1.00 28.78 65 PHE B CA 1
ATOM 1703 C C . PHE B 1 65 ? 189.172 33.032 99.348 1.00 29.80 65 PHE B C 1
ATOM 1704 O O . PHE B 1 65 ? 189.259 31.858 98.988 1.00 28.05 65 PHE B O 1
ATOM 1712 N N . TYR B 1 66 ? 190.164 33.900 99.239 1.00 23.23 66 TYR B N 1
ATOM 1713 C CA . TYR B 1 66 ? 191.412 33.478 98.652 1.00 27.10 66 TYR B CA 1
ATOM 1714 C C . TYR B 1 66 ? 192.587 33.902 99.496 1.00 28.37 66 TYR B C 1
ATOM 1715 O O . TYR B 1 66 ? 192.526 34.909 100.199 1.00 30.69 66 TYR B O 1
ATOM 1724 N N . ARG B 1 67 ? 193.644 33.102 99.443 1.00 31.21 67 ARG B N 1
ATOM 1725 C CA . ARG B 1 67 ? 194.864 33.376 100.185 1.00 38.34 67 ARG B CA 1
ATOM 1726 C C . ARG B 1 67 ? 195.641 34.493 99.449 1.00 36.72 67 ARG B C 1
ATOM 1727 O O . ARG B 1 67 ? 196.186 35.395 100.080 1.00 39.26 67 ARG B O 1
ATOM 1735 N N . HIS B 1 68 ? 195.693 34.412 98.119 1.00 34.75 68 HIS B N 1
ATOM 1736 C CA . HIS B 1 68 ? 196.387 35.396 97.289 1.00 38.06 68 HIS B CA 1
ATOM 1737 C C . HIS B 1 68 ? 195.407 36.074 96.335 1.00 38.43 68 HIS B C 1
ATOM 1738 O O . HIS B 1 68 ? 194.565 35.408 95.730 1.00 33.67 68 HIS B O 1
ATOM 1745 N N . ALA B 1 69 ? 195.541 37.389 96.178 1.00 39.30 69 ALA B N 1
ATOM 1746 C CA . ALA B 1 69 ? 194.677 38.158 95.280 1.00 35.74 69 ALA B CA 1
ATOM 1747 C C . ALA B 1 69 ? 195.379 39.421 94.810 1.00 34.19 69 ALA B C 1
ATOM 1748 O O . ALA B 1 69 ? 195.753 40.267 95.618 1.00 31.18 69 ALA B O 1
ATOM 1750 N N . SER B 1 70 ? 195.537 39.541 93.496 1.00 36.71 70 SER B N 1
ATOM 1751 C CA . SER B 1 70 ? 196.219 40.677 92.884 1.00 36.32 70 SER B CA 1
ATOM 1752 C C . SER B 1 70 ? 195.295 41.566 92.040 1.00 38.35 70 SER B C 1
ATOM 1753 O O . SER B 1 70 ? 194.221 41.146 91.596 1.00 43.90 70 SER B O 1
ATOM 1756 N N . LEU B 1 71 ? 195.737 42.797 91.817 1.00 30.29 71 LEU B N 1
ATOM 1757 C CA . LEU B 1 71 ? 194.995 43.777 91.040 1.00 28.03 71 LEU B CA 1
ATOM 1758 C C . LEU B 1 71 ? 195.473 43.780 89.591 1.00 32.83 71 LEU B C 1
ATOM 1759 O O . LEU B 1 71 ? 196.674 43.757 89.341 1.00 39.14 71 LEU B O 1
ATOM 1764 N N . GLU B 1 72 ? 194.554 43.810 88.630 1.00 37.71 72 GLU B N 1
ATOM 1765 C CA . GLU B 1 72 ? 194.971 43.807 87.228 1.00 42.64 72 GLU B CA 1
ATOM 1766 C C . GLU B 1 72 ? 194.736 45.156 86.572 1.00 40.88 72 GLU B C 1
ATOM 1767 O O . GLU B 1 72 ? 195.375 45.489 85.579 1.00 46.14 72 GLU B O 1
ATOM 1773 N N . SER B 1 73 ? 193.819 45.932 87.133 1.00 37.76 73 SER B N 1
ATOM 1774 C CA . SER B 1 73 ? 193.519 47.259 86.616 1.00 34.38 73 SER B CA 1
ATOM 1775 C C . SER B 1 73 ? 192.777 47.987 87.717 1.00 32.70 73 SER B C 1
ATOM 1776 O O . SER B 1 73 ? 192.001 47.384 88.458 1.00 33.63 73 SER B O 1
ATOM 1779 N N . LEU B 1 74 ? 193.020 49.285 87.835 1.00 29.64 74 LEU B N 1
ATOM 1780 C CA . LEU B 1 74 ? 192.379 50.064 88.882 1.00 25.07 74 LEU B CA 1
ATOM 1781 C C . LEU B 1 74 ? 192.293 51.505 88.483 1.00 22.99 74 LEU B C 1
ATOM 1782 O O . LEU B 1 74 ? 193.206 52.031 87.861 1.00 27.24 74 LEU B O 1
ATOM 1787 N N . TRP B 1 75 ? 191.200 52.145 88.866 1.00 22.79 75 TRP B N 1
ATOM 1788 C CA . TRP B 1 75 ? 190.997 53.550 88.560 1.00 28.92 75 TRP B CA 1
ATOM 1789 C C . TRP B 1 75 ? 189.806 54.136 89.277 1.00 27.82 75 TRP B C 1
ATOM 1790 O O . TRP B 1 75 ? 188.904 53.431 89.749 1.00 34.17 75 TRP B O 1
ATOM 1801 N N . VAL B 1 76 ? 189.782 55.450 89.327 1.00 27.01 76 VAL B N 1
ATOM 1802 C CA . VAL B 1 76 ? 188.678 56.089 89.979 1.00 22.95 76 VAL B CA 1
ATOM 1803 C C . VAL B 1 76 ? 187.964 57.005 89.004 1.00 27.66 76 VAL B C 1
ATOM 1804 O O . VAL B 1 76 ? 188.585 57.716 88.203 1.00 24.65 76 VAL B O 1
ATOM 1808 N N . THR B 1 77 ? 186.643 56.950 89.071 1.00 27.03 77 THR B N 1
ATOM 1809 C CA . THR B 1 77 ? 185.806 57.746 88.217 1.00 23.33 77 THR B CA 1
ATOM 1810 C C . THR B 1 77 ? 185.068 58.746 89.074 1.00 22.26 77 THR B C 1
ATOM 1811 O O . THR B 1 77 ? 184.712 58.462 90.216 1.00 22.82 77 THR B O 1
ATOM 1815 N N . ILE B 1 78 ? 184.859 59.933 88.536 1.00 20.99 78 ILE B N 1
ATOM 1816 C CA . ILE B 1 78 ? 184.123 60.938 89.272 1.00 19.65 78 ILE B CA 1
ATOM 1817 C C . ILE B 1 78 ? 182.877 61.248 88.487 1.00 23.36 78 ILE B C 1
ATOM 1818 O O . ILE B 1 78 ? 182.909 62.024 87.540 1.00 16.42 78 ILE B O 1
ATOM 1823 N N . HIS B 1 79 ? 181.767 60.657 88.887 1.00 25.46 79 HIS B N 1
ATOM 1824 C CA . HIS B 1 79 ? 180.542 60.870 88.156 1.00 25.72 79 HIS B CA 1
ATOM 1825 C C . HIS B 1 79 ? 179.825 62.094 88.665 1.00 23.71 79 HIS B C 1
ATOM 1826 O O . HIS B 1 79 ? 179.432 62.156 89.820 1.00 26.72 79 HIS B O 1
ATOM 1833 N N . PRO B 1 80 ? 179.683 63.111 87.813 1.00 23.83 80 PRO B N 1
ATOM 1834 C CA . PRO B 1 80 ? 179.000 64.345 88.202 1.00 27.10 80 PRO B CA 1
ATOM 1835 C C . PRO B 1 80 ? 177.507 64.106 88.273 1.00 29.09 80 PRO B C 1
ATOM 1836 O O . PRO B 1 80 ? 176.947 63.459 87.391 1.00 39.16 80 PRO B O 1
ATOM 1840 N N . THR B 1 81 ? 176.882 64.617 89.332 1.00 29.25 81 THR B N 1
ATOM 1841 C CA . THR B 1 81 ? 175.449 64.478 89.563 1.00 25.09 81 THR B CA 1
ATOM 1842 C C . THR B 1 81 ? 174.693 65.621 88.897 1.00 18.06 81 THR B C 1
ATOM 1843 O O . THR B 1 81 ? 175.300 66.481 88.288 1.00 29.21 81 THR B O 1
ATOM 1847 N N . LEU B 1 82 ? 173.373 65.652 89.047 1.00 25.04 82 LEU B N 1
ATOM 1848 C CA . LEU B 1 82 ? 172.546 66.708 88.441 1.00 26.61 82 LEU B CA 1
ATOM 1849 C C . LEU B 1 82 ? 172.660 68.040 89.169 1.00 26.56 82 LEU B C 1
ATOM 1850 O O . LEU B 1 82 ? 172.041 69.046 88.784 1.00 21.21 82 LEU B O 1
ATOM 1855 N N . GLN B 1 83 ? 173.444 68.040 90.231 1.00 24.56 83 GLN B N 1
ATOM 1856 C CA . GLN B 1 83 ? 173.613 69.242 91.013 1.00 30.98 83 GLN B CA 1
ATOM 1857 C C . GLN B 1 83 ? 174.866 69.950 90.592 1.00 31.75 83 GLN B C 1
ATOM 1858 O O . GLN B 1 83 ? 175.072 71.121 90.908 1.00 36.02 83 GLN B O 1
ATOM 1864 N N . ALA B 1 84 ? 175.705 69.229 89.869 1.00 26.32 84 ALA B N 1
ATOM 1865 C CA . ALA B 1 84 ? 176.968 69.782 89.417 1.00 27.86 84 ALA B CA 1
ATOM 1866 C C . ALA B 1 84 ? 176.820 71.118 88.692 1.00 24.63 84 ALA B C 1
ATOM 1867 O O . ALA B 1 84 ? 177.468 72.104 89.032 1.00 24.62 84 ALA B O 1
ATOM 1869 N N . PRO B 1 85 ? 175.939 71.175 87.696 1.00 25.16 85 PRO B N 1
ATOM 1870 C CA . PRO B 1 85 ? 175.768 72.430 86.966 1.00 25.02 85 PRO B CA 1
ATOM 1871 C C . PRO B 1 85 ? 175.568 73.676 87.837 1.00 25.80 85 PRO B C 1
ATOM 1872 O O . PRO B 1 85 ? 176.184 74.724 87.614 1.00 15.40 85 PRO B O 1
ATOM 1876 N N . ALA B 1 86 ? 174.712 73.567 88.836 1.00 27.54 86 ALA B N 1
ATOM 1877 C CA . ALA B 1 86 ? 174.453 74.716 89.675 1.00 30.77 86 ALA B CA 1
ATOM 1878 C C . ALA B 1 86 ? 175.445 74.850 90.811 1.00 29.71 86 ALA B C 1
ATOM 1879 O O . ALA B 1 86 ? 175.519 75.892 91.460 1.00 32.42 86 ALA B O 1
ATOM 1881 N N . PHE B 1 87 ? 176.234 73.810 91.041 1.00 28.52 87 PHE B N 1
ATOM 1882 C CA . PHE B 1 87 ? 177.153 73.846 92.158 1.00 28.13 87 PHE B CA 1
ATOM 1883 C C . PHE B 1 87 ? 178.576 73.358 91.933 1.00 30.64 87 PHE B C 1
ATOM 1884 O O . PHE B 1 87 ? 178.914 72.213 92.234 1.00 31.80 87 PHE B O 1
ATOM 1892 N N . PRO B 1 88 ? 179.433 74.226 91.391 1.00 31.88 88 PRO B N 1
ATOM 1893 C CA . PRO B 1 88 ? 180.825 73.838 91.155 1.00 30.44 88 PRO B CA 1
ATOM 1894 C C . PRO B 1 88 ? 181.392 73.245 92.437 1.00 29.75 88 PRO B C 1
ATOM 1895 O O . PRO B 1 88 ? 181.039 73.666 93.535 1.00 37.80 88 PRO B O 1
ATOM 1899 N N . THR B 1 89 ? 182.273 72.268 92.295 1.00 27.99 89 THR B N 1
ATOM 1900 C CA . THR B 1 89 ? 182.868 71.609 93.445 1.00 22.87 89 THR B CA 1
ATOM 1901 C C . THR B 1 89 ? 184.333 71.293 93.192 1.00 20.64 89 THR B C 1
ATOM 1902 O O . THR B 1 89 ? 184.685 70.777 92.136 1.00 23.03 89 THR B O 1
ATOM 1906 N N . THR B 1 90 ? 185.194 71.598 94.152 1.00 17.52 90 THR B N 1
ATOM 1907 C CA . THR B 1 90 ? 186.606 71.299 93.973 1.00 20.14 90 THR B CA 1
ATOM 1908 C C . THR B 1 90 ? 186.868 69.890 94.478 1.00 21.14 90 THR B C 1
ATOM 1909 O O . THR B 1 90 ? 186.499 69.527 95.599 1.00 29.99 90 THR B O 1
ATOM 1913 N N . VAL B 1 91 ? 187.520 69.099 93.645 1.00 19.54 91 VAL B N 1
ATOM 1914 C CA . VAL B 1 91 ? 187.815 67.724 93.990 1.00 20.13 91 VAL B CA 1
ATOM 1915 C C . VAL B 1 91 ? 189.248 67.404 93.681 1.00 23.12 91 VAL B C 1
ATOM 1916 O O . VAL B 1 91 ? 189.684 67.519 92.540 1.00 25.98 91 VAL B O 1
ATOM 1920 N N . GLY B 1 92 ? 189.982 66.989 94.698 1.00 27.15 92 GLY B N 1
ATOM 1921 C CA . GLY B 1 92 ? 191.373 66.669 94.478 1.00 30.30 92 GLY B CA 1
ATOM 1922 C C . GLY B 1 92 ? 191.564 65.200 94.704 1.00 29.31 92 GLY B C 1
ATOM 1923 O O . GLY B 1 92 ? 190.874 64.604 95.534 1.00 27.13 92 GLY B O 1
ATOM 1924 N N . VAL B 1 93 ? 192.484 64.604 93.959 1.00 24.90 93 VAL B N 1
ATOM 1925 C CA . VAL B 1 93 ? 192.730 63.185 94.125 1.00 25.81 93 VAL B CA 1
ATOM 1926 C C . VAL B 1 93 ? 194.155 62.769 93.841 1.00 27.89 93 VAL B C 1
ATOM 1927 O O . VAL B 1 93 ? 194.874 63.419 93.071 1.00 30.74 93 VAL B O 1
ATOM 1931 N N . CYS B 1 94 ? 194.552 61.667 94.469 1.00 27.36 94 CYS B N 1
ATOM 1932 C CA . CYS B 1 94 ? 195.886 61.154 94.286 1.00 29.23 94 CYS B CA 1
ATOM 1933 C C . CYS B 1 94 ? 196.064 59.695 94.654 1.00 28.44 94 CYS B C 1
ATOM 1934 O O . CYS B 1 94 ? 195.582 59.239 95.690 1.00 29.33 94 CYS B O 1
ATOM 1937 N N . TRP B 1 95 ? 196.764 58.971 93.787 1.00 23.43 95 TRP B N 1
ATOM 1938 C CA . TRP B 1 95 ? 197.042 57.562 94.003 1.00 27.32 95 TRP B CA 1
ATOM 1939 C C . TRP B 1 95 ? 198.370 57.485 94.736 1.00 27.71 95 TRP B C 1
ATOM 1940 O O . TRP B 1 95 ? 199.326 58.170 94.385 1.00 25.40 95 TRP B O 1
ATOM 1951 N N . VAL B 1 96 ? 198.447 56.615 95.730 1.00 31.35 96 VAL B N 1
ATOM 1952 C CA . VAL B 1 96 ? 199.658 56.529 96.518 1.00 26.74 96 VAL B CA 1
ATOM 1953 C C . VAL B 1 96 ? 199.827 55.199 97.241 1.00 26.00 96 VAL B C 1
ATOM 1954 O O . VAL B 1 96 ? 198.862 54.591 97.680 1.00 37.14 96 VAL B O 1
ATOM 1958 N N . PRO B 1 97 ? 201.065 54.729 97.372 1.00 27.10 97 PRO B N 1
ATOM 1959 C CA . PRO B 1 97 ? 201.262 53.457 98.075 1.00 26.51 97 PRO B CA 1
ATOM 1960 C C . PRO B 1 97 ? 200.891 53.579 99.557 1.00 27.57 97 PRO B C 1
ATOM 1961 O O . PRO B 1 97 ? 201.273 54.523 100.246 1.00 27.75 97 PRO B O 1
ATOM 1965 N N . ALA B 1 98 ? 200.134 52.605 100.027 1.00 29.94 98 ALA B N 1
ATOM 1966 C CA . ALA B 1 98 ? 199.657 52.545 101.396 1.00 38.28 98 ALA B CA 1
ATOM 1967 C C . ALA B 1 98 ? 200.431 53.325 102.448 1.00 45.32 98 ALA B C 1
ATOM 1968 O O . ALA B 1 98 ? 199.863 54.177 103.144 1.00 51.30 98 ALA B O 1
ATOM 1970 N N . GLN B 1 99 ? 201.721 53.025 102.577 1.00 48.24 99 GLN B N 1
ATOM 1971 C CA . GLN B 1 99 ? 202.543 53.670 103.598 1.00 51.72 99 GLN B CA 1
ATOM 1972 C C . GLN B 1 99 ? 203.127 55.057 103.284 1.00 46.32 99 GLN B C 1
ATOM 1973 O O . GLN B 1 99 ? 204.108 55.484 103.899 1.00 37.46 99 GLN B O 1
ATOM 1979 N N . SER B 1 100 ? 202.538 55.757 102.322 1.00 39.28 100 SER B N 1
ATOM 1980 C CA . SER B 1 100 ? 202.993 57.106 102.053 1.00 38.80 100 SER B CA 1
ATOM 1981 C C . SER B 1 100 ? 202.226 57.976 103.064 1.00 39.52 100 SER B C 1
ATOM 1982 O O . SER B 1 100 ? 200.990 58.009 103.069 1.00 43.70 100 SER B O 1
ATOM 1985 N N . PRO B 1 101 ? 202.961 58.703 103.919 1.00 35.14 101 PRO B N 1
ATOM 1986 C CA . PRO B 1 101 ? 202.542 59.601 105.000 1.00 35.49 101 PRO B CA 1
ATOM 1987 C C . PRO B 1 101 ? 201.623 60.746 104.663 1.00 34.90 101 PRO B C 1
ATOM 1988 O O . PRO B 1 101 ? 201.311 61.578 105.524 1.00 44.57 101 PRO B O 1
ATOM 1992 N N . VAL B 1 102 ? 201.172 60.784 103.423 1.00 29.61 102 VAL B N 1
ATOM 1993 C CA . VAL B 1 102 ? 200.315 61.868 102.989 1.00 25.42 102 VAL B CA 1
ATOM 1994 C C . VAL B 1 102 ? 198.865 61.908 103.451 1.00 30.94 102 VAL B C 1
ATOM 1995 O O . VAL B 1 102 ? 198.203 60.871 103.623 1.00 39.47 102 VAL B O 1
ATOM 1999 N N . THR B 1 103 ? 198.391 63.133 103.658 1.00 23.39 103 THR B N 1
ATOM 2000 C CA . THR B 1 103 ? 197.019 63.385 104.045 1.00 28.69 103 THR B CA 1
ATOM 2001 C C . THR B 1 103 ? 196.399 64.077 102.821 1.00 30.18 103 THR B C 1
ATOM 2002 O O . THR B 1 103 ? 197.100 64.698 102.014 1.00 22.55 103 THR B O 1
ATOM 2006 N N . PRO B 1 104 ? 195.080 63.938 102.640 1.00 33.05 104 PRO B N 1
ATOM 2007 C CA . PRO B 1 104 ? 194.379 64.549 101.506 1.00 31.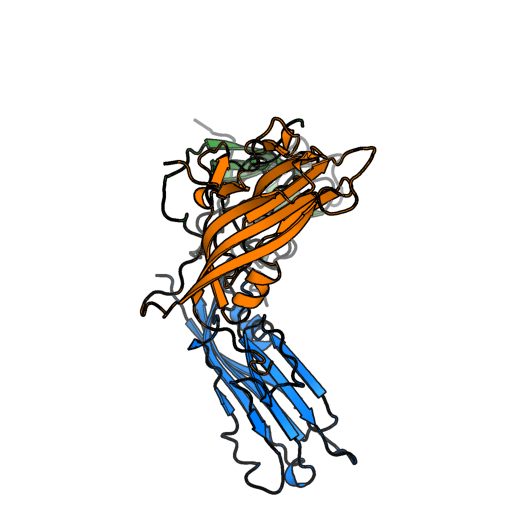73 104 PRO B CA 1
ATOM 2008 C C . PRO B 1 104 ? 194.620 66.040 101.372 1.00 34.65 104 PRO B C 1
ATOM 2009 O O . PRO B 1 104 ? 194.577 66.590 100.272 1.00 42.71 104 PRO B O 1
ATOM 2013 N N . THR B 1 105 ? 194.867 66.700 102.494 1.00 35.36 105 THR B N 1
ATOM 2014 C CA . THR B 1 105 ? 195.103 68.131 102.479 1.00 35.89 105 THR B CA 1
ATOM 2015 C C . THR B 1 105 ? 196.409 68.428 101.733 1.00 36.17 105 THR B C 1
ATOM 2016 O O . THR B 1 105 ? 196.579 69.498 101.136 1.00 42.91 105 THR B O 1
ATOM 2020 N N . GLN B 1 106 ? 197.327 67.470 101.738 1.00 31.72 106 GLN B N 1
ATOM 2021 C CA . GLN B 1 106 ? 198.590 67.684 101.055 1.00 30.07 106 GLN B CA 1
ATOM 2022 C C . GLN B 1 106 ? 198.643 67.150 99.637 1.00 25.90 106 GLN B C 1
ATOM 2023 O O . GLN B 1 106 ? 199.728 66.922 99.114 1.00 29.30 106 GLN B O 1
ATOM 2029 N N . ILE B 1 107 ? 197.494 66.965 98.999 1.00 25.58 107 ILE B N 1
ATOM 2030 C CA . ILE B 1 107 ? 197.490 66.429 97.638 1.00 27.89 107 ILE B CA 1
ATOM 2031 C C . ILE B 1 107 ? 198.356 67.266 96.720 1.00 23.08 107 ILE B C 1
ATOM 2032 O O . ILE B 1 107 ? 199.080 66.756 95.865 1.00 24.46 107 ILE B O 1
ATOM 2037 N N . THR B 1 108 ? 198.285 68.565 96.913 1.00 18.74 108 THR B N 1
ATOM 2038 C CA . THR B 1 108 ? 199.040 69.473 96.094 1.00 25.63 108 THR B CA 1
ATOM 2039 C C . THR B 1 108 ? 200.546 69.474 96.334 1.00 28.22 108 THR B C 1
ATOM 2040 O O . THR B 1 108 ? 201.298 69.882 95.452 1.00 34.68 108 THR B O 1
ATOM 2044 N N . LYS B 1 109 ? 200.995 69.021 97.502 1.00 25.60 109 LYS B N 1
ATOM 2045 C CA . LYS B 1 109 ? 202.432 69.002 97.794 1.00 32.05 109 LYS B CA 1
ATOM 2046 C C . LYS B 1 109 ? 203.064 67.689 97.313 1.00 32.39 109 LYS B C 1
ATOM 2047 O O . LYS B 1 109 ? 204.298 67.527 97.280 1.00 34.02 109 LYS B O 1
ATOM 2053 N N . THR B 1 110 ? 202.178 66.775 96.915 1.00 29.65 110 THR B N 1
ATOM 2054 C CA . THR B 1 110 ? 202.538 65.451 96.418 1.00 28.38 110 THR B CA 1
ATOM 2055 C C . THR B 1 110 ? 202.560 65.420 94.889 1.00 28.38 110 THR B C 1
ATOM 2056 O O . THR B 1 110 ? 201.652 65.933 94.233 1.00 21.88 110 THR B O 1
ATOM 2060 N N . TYR B 1 111 ? 203.591 64.787 94.340 1.00 27.33 111 TYR B N 1
ATOM 2061 C CA . TYR B 1 111 ? 203.797 64.682 92.896 1.00 29.32 111 TYR B CA 1
ATOM 2062 C C . TYR B 1 111 ? 202.570 64.513 91.994 1.00 30.73 111 TYR B C 1
ATOM 2063 O O . TYR B 1 111 ? 202.100 65.476 91.385 1.00 47.54 111 TYR B O 1
ATOM 2072 N N . GLY B 1 112 ? 202.065 63.287 91.893 1.00 22.18 112 GLY B N 1
ATOM 2073 C CA . GLY B 1 112 ? 200.924 63.024 91.029 1.00 36.79 112 GLY B CA 1
ATOM 2074 C C . GLY B 1 112 ? 199.638 63.802 91.260 1.00 33.39 112 GLY B C 1
ATOM 2075 O O . GLY B 1 112 ? 198.994 64.242 90.305 1.00 34.08 112 GLY B O 1
ATOM 2076 N N . GLY B 1 113 ? 199.270 63.965 92.527 1.00 34.86 113 GLY B N 1
ATOM 2077 C CA . GLY B 1 113 ? 198.052 64.660 92.906 1.00 29.66 113 GLY B CA 1
ATOM 2078 C C . GLY B 1 113 ? 197.570 65.778 92.021 1.00 33.29 113 GLY B C 1
ATOM 2079 O O . GLY B 1 113 ? 198.375 66.581 91.537 1.00 36.17 113 GLY B O 1
ATOM 2080 N N . GLN B 1 114 ? 196.253 65.821 91.809 1.00 30.34 114 GLN B N 1
ATOM 2081 C CA . GLN B 1 114 ? 195.627 66.858 90.989 1.00 29.79 114 GLN B CA 1
ATOM 2082 C C . GLN B 1 114 ? 194.284 67.295 91.533 1.00 27.18 114 GLN B C 1
ATOM 2083 O O . GLN B 1 114 ? 193.680 66.592 92.342 1.00 21.40 114 GLN B O 1
ATOM 2089 N N . ILE B 1 115 ? 193.818 68.459 91.092 1.00 21.01 115 ILE B N 1
ATOM 2090 C CA . ILE B 1 115 ? 192.516 68.953 91.539 1.00 28.25 115 ILE B CA 1
ATOM 2091 C C . ILE B 1 115 ? 191.652 69.428 90.382 1.00 30.43 115 ILE B C 1
ATOM 2092 O O . ILE B 1 115 ? 192.129 70.022 89.403 1.00 35.34 115 ILE B O 1
ATOM 2097 N N . PHE B 1 116 ? 190.360 69.187 90.513 1.00 28.21 116 PHE B N 1
ATOM 2098 C CA . PHE B 1 116 ? 189.464 69.565 89.456 1.00 30.98 116 PHE B CA 1
ATOM 2099 C C . PHE B 1 116 ? 188.281 70.373 89.918 1.00 35.91 116 PHE B C 1
ATOM 2100 O O . PHE B 1 116 ? 187.851 70.281 91.075 1.00 32.33 116 PHE B O 1
ATOM 2108 N N . CYS B 1 117 ? 187.761 71.172 88.993 1.00 35.76 117 CYS B N 1
ATOM 2109 C CA . CYS B 1 117 ? 186.593 71.969 89.280 1.00 32.72 117 CYS B CA 1
ATOM 2110 C C . CYS B 1 117 ? 185.469 71.283 88.572 1.00 29.40 117 CYS B C 1
ATOM 2111 O O . CYS B 1 117 ? 185.351 71.375 87.359 1.00 37.71 117 CYS B O 1
ATOM 2114 N N . ILE B 1 118 ? 184.651 70.578 89.334 1.00 33.54 118 ILE B N 1
ATOM 2115 C CA . ILE B 1 118 ? 183.533 69.848 88.770 1.00 33.10 118 ILE B CA 1
ATOM 2116 C C . ILE B 1 118 ? 182.251 70.631 88.888 1.00 34.00 118 ILE B C 1
ATOM 2117 O O . ILE B 1 118 ? 181.841 71.022 89.982 1.00 41.95 118 ILE B O 1
ATOM 2122 N N . GLY B 1 119 ? 181.600 70.868 87.766 1.00 30.96 119 GLY B N 1
ATOM 2123 C CA . GLY B 1 119 ? 180.360 71.601 87.856 1.00 36.55 119 GLY B CA 1
ATOM 2124 C C . GLY B 1 119 ? 180.432 72.941 87.183 1.00 37.71 119 GLY B C 1
ATOM 2125 O O . GLY B 1 119 ? 181.455 73.291 86.595 1.00 43.63 119 GLY B O 1
ATOM 2126 N N . GLY B 1 120 ? 179.335 73.684 87.277 1.00 40.48 120 GLY B N 1
ATOM 2127 C CA . GLY B 1 120 ? 179.254 74.989 86.650 1.00 49.01 120 GLY B CA 1
ATOM 2128 C C . GLY B 1 120 ? 178.703 74.814 85.250 1.00 48.06 120 GLY B C 1
ATOM 2129 O O . GLY B 1 120 ? 179.141 73.918 84.532 1.00 45.46 120 GLY B O 1
ATOM 2130 N N . ALA B 1 121 ? 177.756 75.660 84.853 1.00 48.81 121 ALA B N 1
ATOM 2131 C CA . ALA B 1 121 ? 177.155 75.547 83.528 1.00 47.60 121 ALA B CA 1
ATOM 2132 C C . ALA B 1 121 ? 178.165 75.621 82.374 1.00 50.78 121 ALA B C 1
ATOM 2133 O O . ALA B 1 121 ? 177.874 75.170 81.260 1.00 52.92 121 ALA B O 1
ATOM 2135 N N . ILE B 1 122 ? 179.355 76.158 82.646 1.00 48.55 122 ILE B N 1
ATOM 2136 C CA . ILE B 1 122 ? 180.391 76.291 81.624 1.00 42.72 122 ILE B CA 1
ATOM 2137 C C . ILE B 1 122 ? 181.413 75.130 81.500 1.00 44.30 122 ILE B C 1
ATOM 2138 O O . ILE B 1 122 ? 182.166 75.070 80.509 1.00 40.88 122 ILE B O 1
ATOM 2143 N N . GLN B 1 123 ? 181.460 74.225 82.487 1.00 43.92 123 GLN B N 1
ATOM 2144 C CA . GLN B 1 123 ? 182.392 73.082 82.424 1.00 48.41 123 GLN B CA 1
ATOM 2145 C C . GLN B 1 123 ? 181.633 71.892 81.848 1.00 46.28 123 GLN B C 1
ATOM 2146 O O . GLN B 1 123 ? 180.411 71.934 81.696 1.00 42.69 123 GLN B O 1
ATOM 2152 N N . THR B 1 124 ? 182.365 70.852 81.480 1.00 46.25 124 THR B N 1
ATOM 2153 C CA . THR B 1 124 ? 181.755 69.652 80.941 1.00 48.02 124 THR B CA 1
ATOM 2154 C C . THR B 1 124 ? 181.562 68.611 82.041 1.00 54.37 124 THR B C 1
ATOM 2155 O O . THR B 1 124 ? 182.408 68.434 82.934 1.00 64.93 124 THR B O 1
ATOM 2159 N N . LEU B 1 125 ? 180.456 67.890 81.956 1.00 51.90 125 LEU B N 1
ATOM 2160 C CA . LEU B 1 125 ? 180.151 66.908 82.978 1.00 48.39 125 LEU B CA 1
ATOM 2161 C C . LEU B 1 125 ? 180.574 65.497 82.650 1.00 44.04 125 LEU B C 1
ATOM 2162 O O . LEU B 1 125 ? 180.091 64.521 83.231 1.00 38.98 125 LEU B O 1
ATOM 2167 N N . SER B 1 126 ? 181.497 65.397 81.710 1.00 43.60 126 SER B N 1
ATOM 2168 C CA . SER B 1 126 ? 182.005 64.108 81.337 1.00 38.69 126 SER B CA 1
ATOM 2169 C C . SER B 1 126 ? 182.659 63.575 82.596 1.00 35.54 126 SER B C 1
ATOM 2170 O O . SER B 1 126 ? 183.381 64.303 83.287 1.00 41.49 126 SER B O 1
ATOM 2173 N N . PRO B 1 127 ? 182.346 62.323 82.951 1.00 27.12 127 PRO B N 1
ATOM 2174 C CA . PRO B 1 127 ? 182.877 61.621 84.115 1.00 23.49 127 PRO B CA 1
ATOM 2175 C C . PRO B 1 127 ? 184.390 61.614 84.027 1.00 21.44 127 PRO B C 1
ATOM 2176 O O . PRO B 1 127 ? 184.951 61.366 82.955 1.00 14.63 127 PRO B O 1
ATOM 2180 N N . LEU B 1 128 ? 185.047 61.870 85.154 1.00 23.49 128 LEU B N 1
ATOM 2181 C CA . LEU B 1 128 ? 186.499 61.914 85.177 1.00 23.53 128 LEU B CA 1
ATOM 2182 C C . LEU B 1 128 ? 187.179 60.651 85.627 1.00 23.73 128 LEU B C 1
ATOM 2183 O O . LEU B 1 128 ? 186.759 60.006 86.594 1.00 35.50 128 LEU B O 1
ATOM 2188 N N . ILE B 1 129 ? 188.260 60.312 84.940 1.00 20.84 129 ILE B N 1
ATOM 2189 C CA . ILE B 1 129 ? 188.963 59.099 85.284 1.00 25.52 129 ILE B CA 1
ATOM 2190 C C . ILE B 1 129 ? 190.444 59.196 85.496 1.00 25.31 129 ILE B C 1
ATOM 2191 O O . ILE B 1 129 ? 191.201 59.662 84.635 1.00 24.46 129 ILE B O 1
ATOM 2196 N N . VAL B 1 130 ? 190.861 58.718 86.654 1.00 26.92 130 VAL B N 1
ATOM 2197 C CA . VAL B 1 130 ? 192.268 58.710 86.949 1.00 29.34 130 VAL B CA 1
ATOM 2198 C C . VAL B 1 130 ? 192.677 57.264 87.145 1.00 31.86 130 VAL B C 1
ATOM 2199 O O . VAL B 1 130 ? 192.636 56.715 88.255 1.00 24.52 130 VAL B O 1
ATOM 2203 N N . LYS B 1 131 ? 193.043 56.644 86.028 1.00 37.66 131 LYS B N 1
ATOM 2204 C CA . LYS B 1 131 ? 193.490 55.265 86.033 1.00 38.38 131 LYS B CA 1
ATOM 2205 C C . LYS B 1 131 ? 194.643 55.274 87.022 1.00 34.68 131 LYS B C 1
ATOM 2206 O O . LYS B 1 131 ? 195.488 56.171 86.996 1.00 21.89 131 LYS B O 1
ATOM 2212 N N . CYS B 1 132 ? 194.662 54.295 87.912 1.00 32.35 132 CYS B N 1
ATOM 2213 C CA . CYS B 1 132 ? 195.724 54.208 88.894 1.00 29.78 132 CYS B CA 1
ATOM 2214 C C . CYS B 1 132 ? 196.872 53.456 88.252 1.00 32.10 132 CYS B C 1
ATOM 2215 O O . CYS B 1 132 ? 196.662 52.432 87.589 1.00 43.54 132 CYS B O 1
ATOM 2218 N N . PRO B 1 133 ? 198.103 53.951 88.436 1.00 33.64 133 PRO B N 1
ATOM 2219 C CA . PRO B 1 133 ? 199.339 53.369 87.894 1.00 36.93 133 PRO B CA 1
ATOM 2220 C C . PRO B 1 133 ? 199.932 52.311 88.820 1.00 39.10 133 PRO B C 1
ATOM 2221 O O . PRO B 1 133 ? 200.847 52.590 89.597 1.00 41.43 133 PRO B O 1
ATOM 2225 N N . LEU B 1 134 ? 199.420 51.095 88.725 1.00 38.87 134 LEU B N 1
ATOM 2226 C CA . LEU B 1 134 ? 199.878 50.018 89.580 1.00 43.57 134 LEU B CA 1
ATOM 2227 C C . LEU B 1 134 ? 201.345 49.738 89.343 1.00 49.27 134 LEU B C 1
ATOM 2228 O O . LEU B 1 134 ? 202.012 49.075 90.140 1.00 59.50 134 LEU B O 1
ATOM 2233 N N . GLU B 1 135 ? 201.840 50.258 88.231 1.00 54.61 135 GLU B N 1
ATOM 2234 C CA . GLU B 1 135 ? 203.238 50.122 87.853 1.00 55.32 135 GLU B CA 1
ATOM 2235 C C . GLU B 1 135 ? 204.045 50.708 89.033 1.00 52.81 135 GLU B C 1
ATOM 2236 O O . GLU B 1 135 ? 205.082 50.176 89.453 1.00 47.86 135 GLU B O 1
ATOM 2242 N N . MET B 1 136 ? 203.488 51.781 89.588 1.00 46.42 136 MET B N 1
ATOM 2243 C CA . MET B 1 136 ? 204.037 52.544 90.703 1.00 42.50 136 MET B CA 1
ATOM 2244 C C . MET B 1 136 ? 203.796 51.938 92.073 1.00 39.72 136 MET B C 1
ATOM 2245 O O . MET B 1 136 ? 204.333 52.410 93.077 1.00 38.78 136 MET B O 1
ATOM 2250 N N . MET B 1 137 ? 202.964 50.916 92.134 1.00 37.20 137 MET B N 1
ATOM 2251 C CA . MET B 1 137 ? 202.666 50.351 93.422 1.00 36.59 137 MET B CA 1
ATOM 2252 C C . MET B 1 137 ? 202.840 48.880 93.541 1.00 39.17 137 MET B C 1
ATOM 2253 O O . MET B 1 137 ? 203.488 48.212 92.730 1.00 45.99 137 MET B O 1
ATOM 2258 N N . GLN B 1 138 ? 202.211 48.407 94.605 1.00 37.50 138 GLN B N 1
ATOM 2259 C CA . GLN B 1 138 ? 202.183 47.026 94.992 1.00 33.00 138 GLN B CA 1
ATOM 2260 C C . GLN B 1 138 ? 200.752 46.618 94.736 1.00 28.80 138 GLN B C 1
ATOM 2261 O O . GLN B 1 138 ? 199.863 46.965 95.511 1.00 30.41 138 GLN B O 1
ATOM 2267 N N . PRO B 1 139 ? 200.512 45.907 93.624 1.00 24.33 139 PRO B N 1
ATOM 2268 C CA . PRO B 1 139 ? 199.235 45.381 93.122 1.00 19.65 139 PRO B CA 1
ATOM 2269 C C . PRO B 1 139 ? 198.578 44.289 93.946 1.00 26.91 139 PRO B C 1
ATOM 2270 O O . PRO B 1 139 ? 197.365 44.082 93.858 1.00 29.96 139 PRO B O 1
ATOM 2274 N N . ARG B 1 140 ? 199.373 43.573 94.729 1.00 31.43 140 ARG B N 1
ATOM 2275 C CA . ARG B 1 140 ? 198.827 42.508 95.556 1.00 37.79 140 ARG B CA 1
ATOM 2276 C C . ARG B 1 140 ? 198.067 43.104 96.741 1.00 35.71 140 ARG B C 1
ATOM 2277 O O . ARG B 1 140 ? 198.633 43.850 97.533 1.00 40.63 140 ARG B O 1
ATOM 2285 N N . VAL B 1 141 ? 196.783 42.786 96.862 1.00 33.88 141 VAL B N 1
ATOM 2286 C CA . VAL B 1 141 ? 196.003 43.303 97.980 1.00 34.49 141 VAL B CA 1
ATOM 2287 C C . VAL B 1 141 ? 195.772 42.233 99.045 1.00 36.34 141 VAL B C 1
ATOM 2288 O O . VAL B 1 141 ? 195.268 42.516 100.136 1.00 43.47 141 VAL B O 1
ATOM 2292 N N . LYS B 1 142 ? 196.147 41.002 98.715 1.00 32.36 142 LYS B N 1
ATOM 2293 C CA . LYS B 1 142 ? 196.037 39.895 99.644 1.00 31.78 142 LYS B CA 1
ATOM 2294 C C . LYS B 1 142 ? 197.090 38.872 99.258 1.00 32.20 142 LYS B C 1
ATOM 2295 O O . LYS B 1 142 ? 197.128 38.411 98.110 1.00 30.22 142 LYS B O 1
ATOM 2301 N N . ASP B 1 143 ? 197.975 38.559 100.203 1.00 30.38 143 ASP B N 1
ATOM 2302 C CA . ASP B 1 143 ? 198.997 37.546 99.974 1.00 28.07 143 ASP B CA 1
ATOM 2303 C C . ASP B 1 143 ? 199.276 36.815 101.256 1.00 29.79 143 ASP B C 1
ATOM 2304 O O . ASP B 1 143 ? 198.630 37.068 102.273 1.00 28.92 143 ASP B O 1
ATOM 2309 N N . SER B 1 144 ? 200.239 35.901 101.201 1.00 32.18 144 SER B N 1
ATOM 2310 C CA . SER B 1 144 ? 200.621 35.121 102.374 1.00 34.38 144 SER B CA 1
ATOM 2311 C C . SER B 1 144 ? 201.226 36.084 103.397 1.00 32.69 144 SER B C 1
ATOM 2312 O O . SER B 1 144 ? 201.442 35.723 104.555 1.00 26.85 144 SER B O 1
ATOM 2315 N N . ILE B 1 145 ? 201.480 37.316 102.950 1.00 37.25 145 ILE B N 1
ATOM 2316 C CA . ILE B 1 145 ? 202.054 38.362 103.798 1.00 37.31 145 ILE B CA 1
ATOM 2317 C C . ILE B 1 145 ? 201.396 39.732 103.658 1.00 42.51 145 ILE B C 1
ATOM 2318 O O . ILE B 1 145 ? 200.487 39.940 102.840 1.00 50.62 145 ILE B O 1
ATOM 2323 N N . GLN B 1 146 ? 201.885 40.672 104.457 1.00 45.21 146 GLN B N 1
ATOM 2324 C CA . GLN B 1 146 ? 201.330 42.015 104.477 1.00 48.08 146 GLN B CA 1
ATOM 2325 C C . GLN B 1 146 ? 202.209 43.049 103.804 1.00 46.40 146 GLN B C 1
ATOM 2326 O O . GLN B 1 146 ? 203.094 43.597 104.451 1.00 54.12 146 GLN B O 1
ATOM 2332 N N . TYR B 1 147 ? 201.980 43.320 102.519 1.00 45.73 147 TYR B N 1
ATOM 2333 C CA . TYR B 1 147 ? 202.782 44.336 101.832 1.00 39.90 147 TYR B CA 1
ATOM 2334 C C . TYR B 1 147 ? 202.246 45.652 102.358 1.00 41.07 147 TYR B C 1
ATOM 2335 O O . TYR B 1 147 ? 201.080 45.723 102.757 1.00 52.65 147 TYR B O 1
ATOM 2344 N N . LEU B 1 148 ? 203.073 46.691 102.352 1.00 35.96 148 LEU B N 1
ATOM 2345 C CA . LEU B 1 148 ? 202.640 47.978 102.887 1.00 39.95 148 LEU B CA 1
ATOM 2346 C C . LEU B 1 148 ? 202.592 49.094 101.872 1.00 36.22 148 LEU B C 1
ATOM 2347 O O . LEU B 1 148 ? 202.431 50.260 102.237 1.00 37.01 148 LEU B O 1
ATOM 2352 N N . ASP B 1 149 ? 202.744 48.735 100.604 1.00 33.15 149 ASP B N 1
ATOM 2353 C CA . ASP B 1 149 ? 202.707 49.714 99.536 1.00 32.09 149 ASP B CA 1
ATOM 2354 C C . ASP B 1 149 ? 201.628 49.376 98.527 1.00 33.38 149 ASP B C 1
ATOM 2355 O O . ASP B 1 149 ? 201.786 49.579 97.324 1.00 29.17 149 ASP B O 1
ATOM 2360 N N . SER B 1 150 ? 200.528 48.831 99.027 1.00 35.27 150 SER B N 1
ATOM 2361 C CA . SER B 1 150 ? 199.395 48.531 98.173 1.00 35.18 150 SER B CA 1
ATOM 2362 C C . SER B 1 150 ? 198.806 49.931 97.852 1.00 36.19 150 SER B C 1
ATOM 2363 O O . SER B 1 150 ? 199.190 50.931 98.460 1.00 38.42 150 SER B O 1
ATOM 2366 N N . PRO B 1 151 ? 197.899 50.031 96.877 1.00 29.03 151 PRO B N 1
ATOM 2367 C CA . PRO B 1 151 ? 197.320 51.337 96.546 1.00 25.81 151 PRO B CA 1
ATOM 2368 C C . PRO B 1 151 ? 196.450 51.975 97.609 1.00 22.22 151 PRO B C 1
ATOM 2369 O O . PRO B 1 151 ? 195.612 51.311 98.209 1.00 26.94 151 PRO B O 1
ATOM 2373 N N . LYS B 1 152 ? 196.676 53.272 97.821 1.00 28.39 152 LYS B N 1
ATOM 2374 C CA . LYS B 1 152 ? 195.954 54.125 98.778 1.00 26.37 152 LYS B CA 1
ATOM 2375 C C . LYS B 1 152 ? 195.378 55.246 97.917 1.00 28.30 152 LYS B C 1
ATOM 2376 O O . LYS B 1 152 ? 196.049 55.752 97.016 1.00 22.70 152 LYS B O 1
ATOM 2382 N N . LEU B 1 153 ? 194.134 55.627 98.169 1.00 30.60 153 LEU B N 1
ATOM 2383 C CA . LEU B 1 153 ? 193.534 56.702 97.394 1.00 27.69 153 LEU B CA 1
ATOM 2384 C C . LEU B 1 153 ? 193.264 57.905 98.272 1.00 26.24 153 LEU B C 1
ATOM 2385 O O . LEU B 1 153 ? 192.702 57.781 99.360 1.00 29.66 153 LEU B O 1
ATOM 2390 N N . LEU B 1 154 ? 193.665 59.074 97.796 1.00 22.91 154 LEU B N 1
ATOM 2391 C CA . LEU B 1 154 ? 193.443 60.286 98.549 1.00 19.09 154 LEU B CA 1
ATOM 2392 C C . LEU B 1 154 ? 192.457 61.149 97.809 1.00 19.93 154 LEU B C 1
ATOM 2393 O O . LEU B 1 154 ? 192.577 61.322 96.603 1.00 21.87 154 LEU B O 1
ATOM 2398 N N . ILE B 1 155 ? 191.475 61.677 98.533 1.00 19.73 155 ILE B N 1
ATOM 2399 C CA . ILE B 1 155 ? 190.454 62.522 97.931 1.00 22.02 155 ILE B CA 1
ATOM 2400 C C . ILE B 1 155 ? 190.118 63.696 98.825 1.00 25.87 155 ILE B C 1
ATOM 2401 O O . ILE B 1 155 ? 189.904 63.520 100.019 1.00 25.50 155 ILE B O 1
ATOM 2406 N N . SER B 1 156 ? 190.056 64.886 98.237 1.00 25.00 156 SER B N 1
ATOM 2407 C CA . SER B 1 156 ? 189.737 66.088 98.981 1.00 30.83 156 SER B CA 1
ATOM 2408 C C . SER B 1 156 ? 188.584 66.807 98.317 1.00 30.89 156 SER B C 1
ATOM 2409 O O . SER B 1 156 ? 188.595 67.031 97.105 1.00 36.86 156 SER B O 1
ATOM 2412 N N . ILE B 1 157 ? 187.580 67.171 99.109 1.00 29.97 157 ILE B N 1
ATOM 2413 C CA . ILE B 1 157 ? 186.411 67.862 98.580 1.00 26.03 157 ILE B CA 1
ATOM 2414 C C . ILE B 1 157 ? 186.214 69.244 99.177 1.00 31.14 157 ILE B C 1
ATOM 2415 O O . ILE B 1 157 ? 186.163 69.410 100.395 1.00 46.60 157 ILE B O 1
ATOM 2420 N N . THR B 1 158 ? 186.104 70.235 98.302 1.00 27.22 158 THR B N 1
ATOM 2421 C CA . THR B 1 158 ? 185.883 71.610 98.715 1.00 27.14 158 THR B CA 1
ATOM 2422 C C . THR B 1 158 ? 184.527 71.976 98.124 1.00 28.25 158 THR B C 1
ATOM 2423 O O . THR B 1 158 ? 184.400 72.185 96.917 1.00 31.72 158 THR B O 1
ATOM 2427 N N . ALA B 1 159 ? 183.513 72.032 98.980 1.00 29.23 159 ALA B N 1
ATOM 2428 C CA . ALA B 1 159 ? 182.159 72.334 98.540 1.00 33.48 159 ALA B CA 1
ATOM 2429 C C . ALA B 1 159 ? 181.782 73.808 98.619 1.00 37.16 159 ALA B C 1
ATOM 2430 O O . ALA B 1 159 ? 182.396 74.587 99.346 1.00 41.21 159 ALA B O 1
ATOM 2432 N N . GLN B 1 160 ? 180.759 74.171 97.852 1.00 38.23 160 GLN B N 1
ATOM 2433 C CA . GLN B 1 160 ? 180.240 75.537 97.811 1.00 37.80 160 GLN B CA 1
ATOM 2434 C C . GLN B 1 160 ? 179.828 76.034 99.205 1.00 38.67 160 GLN B C 1
ATOM 2435 O O . GLN B 1 160 ? 179.270 75.285 100.006 1.00 40.12 160 GLN B O 1
ATOM 2441 N N . PRO B 1 161 ? 180.119 77.310 99.509 1.00 37.48 161 PRO B N 1
ATOM 2442 C CA . PRO B 1 161 ? 179.754 77.867 100.813 1.00 43.78 161 PRO B CA 1
ATOM 2443 C C . PRO B 1 161 ? 178.244 77.728 100.957 1.00 47.42 161 PRO B C 1
ATOM 2444 O O . PRO B 1 161 ? 177.746 77.154 101.926 1.00 54.69 161 PRO B O 1
ATOM 2448 N N . THR B 1 162 ? 177.525 78.261 99.975 1.00 47.95 162 THR B N 1
ATOM 2449 C CA . THR B 1 162 ? 176.075 78.156 99.933 1.00 46.38 162 THR B CA 1
ATOM 2450 C C . THR B 1 162 ? 175.862 76.791 99.290 1.00 46.69 162 THR B C 1
ATOM 2451 O O . THR B 1 162 ? 175.539 76.676 98.107 1.00 45.38 162 THR B O 1
ATOM 2455 N N . ALA B 1 163 ? 176.080 75.760 100.098 1.00 44.53 163 ALA B N 1
ATOM 2456 C CA . ALA B 1 163 ? 175.978 74.370 99.681 1.00 39.19 163 ALA B CA 1
ATOM 2457 C C . ALA B 1 163 ? 174.677 73.932 99.014 1.00 38.57 163 ALA B C 1
ATOM 2458 O O . ALA B 1 163 ? 173.618 74.521 99.226 1.00 43.24 163 ALA B O 1
ATOM 2460 N N . PRO B 1 164 ? 174.757 72.873 98.190 1.00 37.81 164 PRO B N 1
ATOM 2461 C CA . PRO B 1 164 ? 173.678 72.238 97.430 1.00 36.43 164 PRO B CA 1
ATOM 2462 C C . PRO B 1 164 ? 172.887 71.237 98.252 1.00 38.46 164 PRO B C 1
ATOM 2463 O O . PRO B 1 164 ? 173.412 70.631 99.193 1.00 36.87 164 PRO B O 1
ATOM 2467 N N . PRO B 1 165 ? 171.613 71.041 97.884 1.00 40.99 165 PRO B N 1
ATOM 2468 C CA . PRO B 1 165 ? 170.638 70.142 98.503 1.00 47.23 165 PRO B CA 1
ATOM 2469 C C . PRO B 1 165 ? 171.153 68.735 98.699 1.00 50.51 165 PRO B C 1
ATOM 2470 O O . PRO B 1 165 ? 170.845 68.089 99.704 1.00 56.67 165 PRO B O 1
ATOM 2474 N N . ALA B 1 166 ? 171.930 68.251 97.736 1.00 51.29 166 ALA B N 1
ATOM 2475 C CA . ALA B 1 166 ? 172.476 66.911 97.850 1.00 52.78 166 ALA B CA 1
ATOM 2476 C C . ALA B 1 166 ? 173.775 66.726 97.103 1.00 49.86 166 ALA B C 1
ATOM 2477 O O . ALA B 1 166 ? 174.213 67.590 96.352 1.00 41.64 166 ALA B O 1
ATOM 2479 N N . SER B 1 167 ? 174.377 65.570 97.358 1.00 55.24 167 SER B N 1
ATOM 2480 C CA . SER B 1 167 ? 175.625 65.117 96.762 1.00 46.33 167 SER B CA 1
ATOM 2481 C C . SER B 1 167 ? 175.733 65.605 95.284 1.00 40.55 167 SER B C 1
ATOM 2482 O O . SER B 1 167 ? 174.863 65.348 94.445 1.00 34.38 167 SER B O 1
ATOM 2485 N N . THR B 1 168 ? 176.803 66.338 94.993 1.00 35.89 168 THR B N 1
ATOM 2486 C CA . THR B 1 168 ? 177.040 66.936 93.682 1.00 28.36 168 THR B CA 1
ATOM 2487 C C . THR B 1 168 ? 177.723 66.030 92.680 1.00 26.27 168 THR B C 1
ATOM 2488 O O . THR B 1 168 ? 177.773 66.314 91.492 1.00 24.77 168 THR B O 1
ATOM 2492 N N . CYS B 1 169 ? 178.272 64.938 93.167 1.00 32.26 169 CYS B N 1
ATOM 2493 C CA . CYS B 1 169 ? 178.943 64.006 92.284 1.00 30.71 169 CYS B CA 1
ATOM 2494 C C . CYS B 1 169 ? 179.402 62.787 93.076 1.00 28.72 169 CYS B C 1
ATOM 2495 O O . CYS B 1 169 ? 179.684 62.863 94.281 1.00 21.56 169 CYS B O 1
ATOM 2498 N N . ILE B 1 170 ? 179.476 61.667 92.371 1.00 22.74 170 ILE B N 1
ATOM 2499 C CA . ILE B 1 170 ? 179.840 60.393 92.954 1.00 19.09 170 ILE B CA 1
ATOM 2500 C C . ILE B 1 170 ? 181.195 59.908 92.553 1.00 22.80 170 ILE B C 1
ATOM 2501 O O . ILE B 1 170 ? 181.575 59.979 91.378 1.00 26.30 170 ILE B O 1
ATOM 2506 N N . ILE B 1 171 ? 181.915 59.370 93.523 1.00 17.49 171 ILE B N 1
ATOM 2507 C CA . ILE B 1 171 ? 183.212 58.837 93.208 1.00 25.69 171 ILE B CA 1
ATOM 2508 C C . ILE B 1 171 ? 183.192 57.347 93.442 1.00 25.53 171 ILE B C 1
ATOM 2509 O O . ILE B 1 171 ? 182.878 56.879 94.535 1.00 25.33 171 ILE B O 1
ATOM 2514 N N . THR B 1 172 ? 183.501 56.605 92.391 1.00 20.36 172 THR B N 1
ATOM 2515 C CA . THR B 1 172 ? 183.545 55.176 92.498 1.00 22.46 172 THR B CA 1
ATOM 2516 C C . THR B 1 172 ? 184.901 54.764 92.031 1.00 19.06 172 THR B C 1
ATOM 2517 O O . THR B 1 172 ? 185.587 55.492 91.312 1.00 19.48 172 THR B O 1
ATOM 2521 N N . VAL B 1 173 ? 185.303 53.579 92.463 1.00 22.15 173 VAL B N 1
ATOM 2522 C CA . VAL B 1 173 ? 186.583 53.029 92.077 1.00 26.77 173 VAL B CA 1
ATOM 2523 C C . VAL B 1 173 ? 186.291 51.659 91.502 1.00 26.81 173 VAL B C 1
ATOM 2524 O O . VAL B 1 173 ? 185.676 50.816 92.158 1.00 20.27 173 VAL B O 1
ATOM 2528 N N . SER B 1 174 ? 186.712 51.447 90.263 1.00 24.85 174 SER B N 1
ATOM 2529 C CA . SER B 1 174 ? 186.480 50.189 89.609 1.00 26.49 174 SER B CA 1
ATOM 2530 C C . SER B 1 174 ? 187.813 49.557 89.302 1.00 25.08 174 SER B C 1
ATOM 2531 O O . SER B 1 174 ? 188.838 50.227 89.257 1.00 25.65 174 SER B O 1
ATOM 2534 N N . GLY B 1 175 ? 187.791 48.251 89.108 1.00 26.91 175 GLY B N 1
ATOM 2535 C CA . GLY B 1 175 ? 189.005 47.529 88.796 1.00 28.95 175 GLY B CA 1
ATOM 2536 C C . GLY B 1 175 ? 188.684 46.065 88.565 1.00 33.64 175 GLY B C 1
ATOM 2537 O O . GLY B 1 175 ? 187.508 45.673 88.507 1.00 30.34 175 GLY B O 1
ATOM 2538 N N . THR B 1 176 ? 189.731 45.256 88.439 1.00 30.64 176 THR B N 1
ATOM 2539 C CA . THR B 1 176 ? 189.583 43.823 88.231 1.00 28.74 176 THR B CA 1
ATOM 2540 C C . THR B 1 176 ? 190.640 43.096 89.061 1.00 26.86 176 THR B C 1
ATOM 2541 O O . THR B 1 176 ? 191.799 43.509 89.090 1.00 17.61 176 THR B O 1
ATOM 2545 N N . LEU B 1 177 ? 190.236 42.014 89.726 1.00 25.16 177 LEU B N 1
ATOM 2546 C CA . LEU B 1 177 ? 191.136 41.234 90.574 1.00 24.23 177 LEU B CA 1
ATOM 2547 C C . LEU B 1 177 ? 191.458 39.859 90.045 1.00 30.59 177 LEU B C 1
ATOM 2548 O O . LEU B 1 177 ? 190.652 39.267 89.329 1.00 36.17 177 LEU B O 1
ATOM 2553 N N . SER B 1 178 ? 192.629 39.345 90.419 1.00 31.92 178 SER B N 1
ATOM 2554 C CA . SER B 1 178 ? 193.058 38.011 89.999 1.00 36.26 178 SER B CA 1
ATOM 2555 C C . SER B 1 178 ? 193.440 37.223 91.230 1.00 34.59 178 SER B C 1
ATOM 2556 O O . SER B 1 178 ? 194.579 37.286 91.691 1.00 46.30 178 SER B O 1
ATOM 2559 N N . MET B 1 179 ? 192.494 36.465 91.757 1.00 31.19 179 MET B N 1
ATOM 2560 C CA . MET B 1 179 ? 192.759 35.694 92.954 1.00 34.68 179 MET B CA 1
ATOM 2561 C C . MET B 1 179 ? 192.943 34.207 92.692 1.00 33.99 179 MET B C 1
ATOM 2562 O O . MET B 1 179 ? 192.689 33.734 91.583 1.00 32.51 179 MET B O 1
ATOM 2567 N N . HIS B 1 180 ? 193.404 33.487 93.715 1.00 33.86 180 HIS B N 1
ATOM 2568 C CA . HIS B 1 180 ? 193.636 32.050 93.615 1.00 36.71 180 HIS B CA 1
ATOM 2569 C C . HIS B 1 180 ? 193.936 31.437 94.972 1.00 38.48 180 HIS B C 1
ATOM 2570 O O . HIS B 1 180 ? 194.098 32.156 95.953 1.00 28.50 180 HIS B O 1
ATOM 2577 N N . SER B 1 181 ? 194.022 30.107 95.007 1.00 41.68 181 SER B N 1
ATOM 2578 C CA . SER B 1 181 ? 194.279 29.359 96.240 1.00 44.80 181 SER B CA 1
ATOM 2579 C C . SER B 1 181 ? 193.320 29.864 97.314 1.00 36.49 181 SER B C 1
ATOM 2580 O O . SER B 1 181 ? 193.573 30.869 97.971 1.00 35.50 181 SER B O 1
ATOM 2583 N N . PRO B 1 182 ? 192.186 29.168 97.483 1.00 29.47 182 PRO B N 1
ATOM 2584 C CA . PRO B 1 182 ? 191.142 29.496 98.447 1.00 23.15 182 PRO B CA 1
ATOM 2585 C C . PRO B 1 182 ? 191.460 29.396 99.924 1.00 26.90 182 PRO B C 1
ATOM 2586 O O . PRO B 1 182 ? 192.240 28.552 100.383 1.00 30.13 182 PRO B O 1
ATOM 2590 N N . LEU B 1 183 ? 190.796 30.288 100.646 1.00 29.63 183 LEU B N 1
ATOM 2591 C CA . LEU B 1 183 ? 190.881 30.442 102.085 1.00 30.77 183 LEU B CA 1
ATOM 2592 C C . LEU B 1 183 ? 189.717 29.672 102.693 1.00 33.29 183 LEU B C 1
ATOM 2593 O O . LEU B 1 183 ? 188.563 29.898 102.321 1.00 43.90 183 LEU B O 1
ATOM 2598 N N . ILE B 1 184 ? 189.999 28.761 103.616 1.00 37.14 184 ILE B N 1
ATOM 2599 C CA . ILE B 1 184 ? 188.923 28.004 104.270 1.00 39.05 184 ILE B CA 1
ATOM 2600 C C . ILE B 1 184 ? 188.235 28.939 105.255 1.00 43.77 184 ILE B C 1
ATOM 2601 O O . ILE B 1 184 ? 188.900 29.621 106.031 1.00 48.27 184 ILE B O 1
ATOM 2606 N N . THR B 1 185 ? 186.910 28.974 105.238 1.00 48.02 185 THR B N 1
ATOM 2607 C CA . THR B 1 185 ? 186.205 29.852 106.157 1.00 49.83 185 THR B CA 1
ATOM 2608 C C . THR B 1 185 ? 184.722 29.520 106.203 1.00 52.01 185 THR B C 1
ATOM 2609 O O . THR B 1 185 ? 184.290 28.511 105.632 1.00 59.24 185 THR B O 1
ATOM 2613 N N . ASP B 1 186 ? 183.953 30.352 106.904 1.00 52.58 186 ASP B N 1
ATOM 2614 C CA . ASP B 1 186 ? 182.522 30.144 107.005 1.00 51.88 186 ASP B CA 1
ATOM 2615 C C . ASP B 1 186 ? 181.890 30.471 105.669 1.00 53.73 186 ASP B C 1
ATOM 2616 O O . ASP B 1 186 ? 181.584 31.624 105.361 1.00 52.58 186 ASP B O 1
ATOM 2621 N N . THR B 1 187 ? 181.722 29.426 104.875 1.00 58.67 187 THR B N 1
ATOM 2622 C CA . THR B 1 187 ? 181.131 29.517 103.559 1.00 57.71 187 THR B CA 1
ATOM 2623 C C . THR B 1 187 ? 179.651 29.855 103.735 1.00 64.22 187 THR B C 1
ATOM 2624 O O . THR B 1 187 ? 179.032 30.423 102.840 1.00 60.75 187 THR B O 1
ATOM 2628 N N . SER B 1 188 ? 179.101 29.495 104.892 1.00 71.63 188 SER B N 1
ATOM 2629 C CA . SER B 1 188 ? 177.699 29.744 105.222 1.00 75.52 188 SER B CA 1
ATOM 2630 C C . SER B 1 188 ? 177.080 30.911 104.452 1.00 77.95 188 SER B C 1
ATOM 2631 O O . SER B 1 188 ? 176.609 30.746 103.326 1.00 82.73 188 SER B O 1
ATOM 2634 N N . THR B 1 189 ? 177.077 32.086 105.071 1.00 82.53 189 THR B N 1
ATOM 2635 C CA . THR B 1 189 ? 176.523 33.287 104.457 1.00 87.64 189 THR B CA 1
ATOM 2636 C C . THR B 1 189 ? 177.330 34.511 104.868 1.00 88.81 189 THR B C 1
ATOM 2637 O O . THR B 1 189 ? 177.204 34.930 106.037 1.00 90.16 189 THR B O 1
ATOM 2642 N N . MET C 1 1 ? 254.992 49.260 104.252 1.00 105.10 1 MET C N 1
ATOM 2643 C CA . MET C 1 1 ? 254.119 50.333 104.810 1.00 102.61 1 MET C CA 1
ATOM 2644 C C . MET C 1 1 ? 253.101 49.801 105.812 1.00 98.24 1 MET C C 1
ATOM 2645 O O . MET C 1 1 ? 252.432 48.798 105.564 1.00 97.87 1 MET C O 1
ATOM 2650 N N . GLU C 1 2 ? 252.997 50.487 106.947 1.00 91.27 2 GLU C N 1
ATOM 2651 C CA . GLU C 1 2 ? 252.068 50.117 108.005 1.00 82.29 2 GLU C CA 1
ATOM 2652 C C . GLU C 1 2 ? 250.714 50.785 107.812 1.00 69.31 2 GLU C C 1
ATOM 2653 O O . GLU C 1 2 ? 250.607 51.835 107.182 1.00 69.80 2 GLU C O 1
ATOM 2659 N N . ILE C 1 3 ? 249.680 50.157 108.358 1.00 61.30 3 ILE C N 1
ATOM 2660 C CA . ILE C 1 3 ? 248.320 50.677 108.283 1.00 56.63 3 ILE C CA 1
ATOM 2661 C C . ILE C 1 3 ? 247.769 50.607 109.695 1.00 57.78 3 ILE C C 1
ATOM 2662 O O . ILE C 1 3 ? 247.875 49.576 110.360 1.00 67.33 3 ILE C O 1
ATOM 2667 N N . ASP C 1 4 ? 247.184 51.704 110.153 1.00 55.76 4 ASP C N 1
ATOM 2668 C CA . ASP C 1 4 ? 246.649 51.753 111.502 1.00 61.07 4 ASP C CA 1
ATOM 2669 C C . ASP C 1 4 ? 245.413 50.876 111.681 1.00 67.28 4 ASP C C 1
ATOM 2670 O O . ASP C 1 4 ? 245.466 49.860 112.372 1.00 75.14 4 ASP C O 1
ATOM 2675 N N . LYS C 1 5 ? 244.307 51.261 111.053 1.00 73.83 5 LYS C N 1
ATOM 2676 C CA . LYS C 1 5 ? 243.070 50.497 111.168 1.00 77.30 5 LYS C CA 1
ATOM 2677 C C . LYS C 1 5 ? 243.275 48.983 111.084 1.00 67.74 5 LYS C C 1
ATOM 2678 O O . LYS C 1 5 ? 243.390 48.412 109.998 1.00 68.45 5 LYS C O 1
ATOM 2684 N N . GLU C 1 6 ? 243.318 48.352 112.255 1.00 59.67 6 GLU C N 1
ATOM 2685 C CA . GLU C 1 6 ? 243.491 46.907 112.395 1.00 56.81 6 GLU C CA 1
ATOM 2686 C C . GLU C 1 6 ? 242.109 46.273 112.497 1.00 53.11 6 GLU C C 1
ATOM 2687 O O . GLU C 1 6 ? 241.173 46.902 112.988 1.00 53.95 6 GLU C O 1
ATOM 2693 N N . LEU C 1 7 ? 241.971 45.031 112.049 1.00 45.64 7 LEU C N 1
ATOM 2694 C CA . LEU C 1 7 ? 240.666 44.391 112.105 1.00 44.28 7 LEU C CA 1
ATOM 2695 C C . LEU C 1 7 ? 240.732 42.903 112.417 1.00 41.08 7 LEU C C 1
ATOM 2696 O O . LEU C 1 7 ? 241.753 42.251 112.196 1.00 46.11 7 LEU C O 1
ATOM 2701 N N . ALA C 1 8 ? 239.629 42.381 112.942 1.00 40.38 8 ALA C N 1
ATOM 2702 C CA . ALA C 1 8 ? 239.512 40.971 113.290 1.00 43.97 8 ALA C CA 1
ATOM 2703 C C . ALA C 1 8 ? 238.119 40.501 112.890 1.00 46.98 8 ALA C C 1
ATOM 2704 O O . ALA C 1 8 ? 237.148 40.750 113.605 1.00 39.39 8 ALA C O 1
ATOM 2706 N N . PRO C 1 9 ? 238.007 39.823 111.735 1.00 51.16 9 PRO C N 1
ATOM 2707 C CA . PRO C 1 9 ? 236.736 39.309 111.216 1.00 54.57 9 PRO C CA 1
ATOM 2708 C C . PRO C 1 9 ? 236.089 38.279 112.138 1.00 59.78 9 PRO C C 1
ATOM 2709 O O . PRO C 1 9 ? 236.754 37.702 113.000 1.00 61.85 9 PRO C O 1
ATOM 2713 N N . GLN C 1 10 ? 234.797 38.039 111.929 1.00 60.32 10 GLN C N 1
ATOM 2714 C CA . GLN C 1 10 ? 234.047 37.102 112.754 1.00 61.85 10 GLN C CA 1
ATOM 2715 C C . GLN C 1 10 ? 233.983 35.695 112.166 1.00 64.13 10 GLN C C 1
ATOM 2716 O O . GLN C 1 10 ? 233.954 35.523 110.945 1.00 72.56 10 GLN C O 1
ATOM 2722 N N . ASP C 1 11 ? 233.978 34.692 113.043 1.00 69.61 11 ASP C N 1
ATOM 2723 C CA . ASP C 1 11 ? 233.883 33.303 112.606 1.00 68.93 11 ASP C CA 1
ATOM 2724 C C . ASP C 1 11 ? 232.576 33.247 111.829 1.00 64.44 11 ASP C C 1
ATOM 2725 O O . ASP C 1 11 ? 231.631 33.955 112.167 1.00 54.11 11 ASP C O 1
ATOM 2730 N N . ARG C 1 12 ? 232.504 32.413 110.799 1.00 66.33 12 ARG C N 1
ATOM 2731 C CA . ARG C 1 12 ? 231.285 32.357 110.003 1.00 65.06 12 ARG C CA 1
ATOM 2732 C C . ARG C 1 12 ? 230.918 30.999 109.425 1.00 63.20 12 ARG C C 1
ATOM 2733 O O . ARG C 1 12 ? 231.723 30.068 109.409 1.00 69.77 12 ARG C O 1
ATOM 2741 N N . THR C 1 13 ? 229.677 30.907 108.956 1.00 61.23 13 THR C N 1
ATOM 2742 C CA . THR C 1 13 ? 229.153 29.695 108.339 1.00 61.54 13 THR C CA 1
ATOM 2743 C C . THR C 1 13 ? 228.011 30.126 107.425 1.00 61.91 13 THR C C 1
ATOM 2744 O O . THR C 1 13 ? 227.509 31.246 107.535 1.00 63.23 13 THR C O 1
ATOM 2748 N N . VAL C 1 14 ? 227.598 29.239 106.530 1.00 62.26 14 VAL C N 1
ATOM 2749 C CA . VAL C 1 14 ? 226.533 29.555 105.588 1.00 58.32 14 VAL C CA 1
ATOM 2750 C C . VAL C 1 14 ? 225.115 29.490 106.150 1.00 57.88 14 VAL C C 1
ATOM 2751 O O . VAL C 1 14 ? 224.724 28.518 106.798 1.00 58.06 14 VAL C O 1
ATOM 2755 N N . THR C 1 15 ? 224.360 30.551 105.885 1.00 54.04 15 THR C N 1
ATOM 2756 C CA . THR C 1 15 ? 222.972 30.685 106.306 1.00 49.43 15 THR C CA 1
ATOM 2757 C C . THR C 1 15 ? 222.410 31.844 105.488 1.00 53.26 15 THR C C 1
ATOM 2758 O O . THR C 1 15 ? 222.823 32.994 105.649 1.00 53.72 15 THR C O 1
ATOM 2762 N N . VAL C 1 16 ? 221.487 31.532 104.586 1.00 59.96 16 VAL C N 1
ATOM 2763 C CA . VAL C 1 16 ? 220.900 32.550 103.725 1.00 63.25 16 VAL C CA 1
ATOM 2764 C C . VAL C 1 16 ? 219.509 32.994 104.139 1.00 60.25 16 VAL C C 1
ATOM 2765 O O . VAL C 1 16 ? 218.763 32.252 104.773 1.00 61.03 16 VAL C O 1
ATOM 2769 N N . ALA C 1 17 ? 219.176 34.223 103.765 1.00 61.64 17 ALA C N 1
ATOM 2770 C CA . ALA C 1 17 ? 217.877 34.805 104.060 1.00 60.50 17 ALA C CA 1
ATOM 2771 C C . ALA C 1 17 ? 217.138 34.941 102.738 1.00 60.77 17 ALA C C 1
ATOM 2772 O O . ALA C 1 17 ? 217.745 35.235 101.711 1.00 68.72 17 ALA C O 1
ATOM 2774 N N . THR C 1 18 ? 215.830 34.722 102.760 1.00 60.33 18 THR C N 1
ATOM 2775 C CA . THR C 1 18 ? 215.034 34.829 101.545 1.00 62.14 18 THR C CA 1
ATOM 2776 C C . THR C 1 18 ? 214.483 36.247 101.370 1.00 59.02 18 THR C C 1
ATOM 2777 O O . THR C 1 18 ? 213.791 36.761 102.248 1.00 50.28 18 THR C O 1
ATOM 2781 N N . VAL C 1 19 ? 214.798 36.869 100.234 1.00 61.60 19 VAL C N 1
ATOM 2782 C CA . VAL C 1 19 ? 214.343 38.230 99.929 1.00 62.11 19 VAL C CA 1
ATOM 2783 C C . VAL C 1 19 ? 213.344 38.265 98.777 1.00 65.86 19 VAL C C 1
ATOM 2784 O O . VAL C 1 19 ? 213.237 37.313 98.002 1.00 74.25 19 VAL C O 1
ATOM 2788 N N . LEU C 1 20 ? 212.626 39.377 98.662 1.00 66.21 20 LEU C N 1
ATOM 2789 C CA . LEU C 1 20 ? 211.630 39.539 97.609 1.00 66.54 20 LEU C CA 1
ATOM 2790 C C . LEU C 1 20 ? 212.202 40.068 96.299 1.00 72.86 20 LEU C C 1
ATOM 2791 O O . LEU C 1 20 ? 212.867 41.106 96.273 1.00 75.28 20 LEU C O 1
ATOM 2796 N N . PRO C 1 21 ? 211.937 39.361 95.188 1.00 76.06 21 PRO C N 1
ATOM 2797 C CA . PRO C 1 21 ? 212.412 39.742 93.854 1.00 82.24 21 PRO C CA 1
ATOM 2798 C C . PRO C 1 21 ? 211.542 40.844 93.259 1.00 87.30 21 PRO C C 1
ATOM 2799 O O . PRO C 1 21 ? 210.314 40.785 93.341 1.00 81.38 21 PRO C O 1
ATOM 2803 N N . THR C 1 22 ? 212.183 41.848 92.666 1.00 96.90 22 THR C N 1
ATOM 2804 C CA . THR C 1 22 ? 211.462 42.963 92.058 1.00 103.49 22 THR C CA 1
ATOM 2805 C C . THR C 1 22 ? 210.478 42.435 91.014 1.00 95.24 22 THR C C 1
ATOM 2806 O O . THR C 1 22 ? 210.802 41.526 90.247 1.00 94.13 22 THR C O 1
ATOM 2810 N N . VAL C 1 23 ? 209.276 43.001 90.991 1.00 86.93 23 VAL C N 1
ATOM 2811 C CA . VAL C 1 23 ? 208.267 42.568 90.034 1.00 83.51 23 VAL C CA 1
ATOM 2812 C C . VAL C 1 23 ? 208.787 42.833 88.626 1.00 91.93 23 VAL C C 1
ATOM 2813 O O . VAL C 1 23 ? 209.597 43.736 88.415 1.00 97.86 23 VAL C O 1
ATOM 2817 N N . PRO C 1 24 ? 208.321 42.053 87.641 1.00 97.76 24 PRO C N 1
ATOM 2818 C CA . PRO C 1 24 ? 208.781 42.256 86.266 1.00 99.26 24 PRO C CA 1
ATOM 2819 C C . PRO C 1 24 ? 208.515 43.671 85.770 1.00 101.15 24 PRO C C 1
ATOM 2820 O O . PRO C 1 24 ? 207.471 44.254 86.069 1.00 95.88 24 PRO C O 1
ATOM 2824 N N . GLY C 1 25 ? 209.464 44.217 85.015 1.00 103.29 25 GLY C N 1
ATOM 2825 C CA . GLY C 1 25 ? 209.303 45.558 84.487 1.00 107.12 25 GLY C CA 1
ATOM 2826 C C . GLY C 1 25 ? 210.619 46.264 84.219 1.00 109.80 25 GLY C C 1
ATOM 2827 O O . GLY C 1 25 ? 211.625 45.618 83.923 1.00 113.86 25 GLY C O 1
ATOM 2828 N N . PRO C 1 26 ? 210.636 47.604 84.299 1.00 107.43 26 PRO C N 1
ATOM 2829 C CA . PRO C 1 26 ? 211.843 48.405 84.065 1.00 105.19 26 PRO C CA 1
ATOM 2830 C C . PRO C 1 26 ? 212.734 48.478 85.298 1.00 103.61 26 PRO C C 1
ATOM 2831 O O . PRO C 1 26 ? 212.251 48.669 86.417 1.00 101.48 26 PRO C O 1
ATOM 2835 N N . SER C 1 27 ? 214.036 48.324 85.090 1.00 101.25 27 SER C N 1
ATOM 2836 C CA . SER C 1 27 ? 214.974 48.395 86.196 1.00 98.07 27 SER C CA 1
ATOM 2837 C C . SER C 1 27 ? 215.166 49.858 86.560 1.00 91.95 27 SER C C 1
ATOM 2838 O O . SER C 1 27 ? 215.630 50.655 85.744 1.00 95.85 27 SER C O 1
ATOM 2841 N N . PRO C 1 28 ? 214.811 50.229 87.797 1.00 81.85 28 PRO C N 1
ATOM 2842 C CA . PRO C 1 28 ? 214.942 51.608 88.271 1.00 74.87 28 PRO C CA 1
ATOM 2843 C C . PRO C 1 28 ? 216.375 52.027 88.568 1.00 73.51 28 PRO C C 1
ATOM 2844 O O . PRO C 1 28 ? 217.204 51.215 88.980 1.00 73.85 28 PRO C O 1
ATOM 2848 N N . PHE C 1 29 ? 216.659 53.307 88.350 1.00 71.75 29 PHE C N 1
ATOM 2849 C CA . PHE C 1 29 ? 217.988 53.844 88.603 1.00 69.52 29 PHE C CA 1
ATOM 2850 C C . PHE C 1 29 ? 218.254 53.707 90.097 1.00 61.76 29 PHE C C 1
ATOM 2851 O O . PHE C 1 29 ? 217.337 53.815 90.915 1.00 53.43 29 PHE C O 1
ATOM 2859 N N . THR C 1 30 ? 219.507 53.462 90.457 1.00 55.35 30 THR C N 1
ATOM 2860 C CA . THR C 1 30 ? 219.852 53.316 91.862 1.00 47.72 30 THR C CA 1
ATOM 2861 C C . THR C 1 30 ? 221.126 54.058 92.251 1.00 39.94 30 THR C C 1
ATOM 2862 O O . THR C 1 30 ? 222.049 54.199 91.448 1.00 45.52 30 THR C O 1
ATOM 2866 N N . ILE C 1 31 ? 221.159 54.543 93.489 1.00 30.53 31 ILE C N 1
ATOM 2867 C CA . ILE C 1 31 ? 222.308 55.277 94.007 1.00 29.65 31 ILE C CA 1
ATOM 2868 C C . ILE C 1 31 ? 222.774 54.727 95.348 1.00 28.96 31 ILE C C 1
ATOM 2869 O O . ILE C 1 31 ? 221.990 54.151 96.104 1.00 26.24 31 ILE C O 1
ATOM 2874 N N . LYS C 1 32 ? 224.056 54.909 95.640 1.00 33.74 32 LYS C N 1
ATOM 287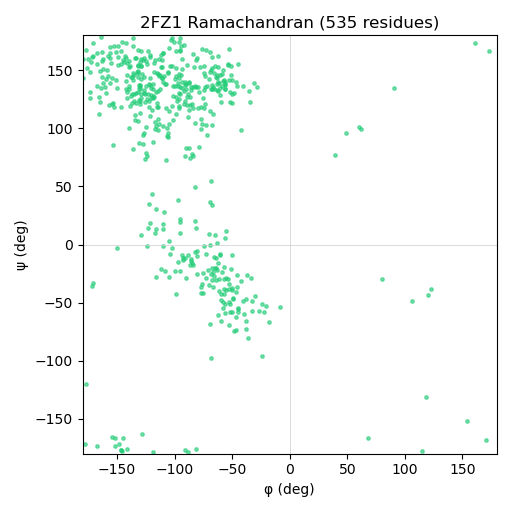5 C CA . LYS C 1 32 ? 224.621 54.441 96.894 1.00 32.60 32 LYS C CA 1
ATOM 2876 C C . LYS C 1 32 ? 224.810 55.628 97.836 1.00 32.03 32 LYS C C 1
ATOM 2877 O O . LYS C 1 32 ? 224.957 56.768 97.389 1.00 28.06 32 LYS C O 1
ATOM 2883 N N . GLN C 1 33 ? 224.787 55.354 99.137 1.00 23.14 33 GLN C N 1
ATOM 2884 C CA . GLN C 1 33 ? 224.971 56.382 100.160 1.00 22.06 33 GLN C CA 1
ATOM 2885 C C . GLN C 1 33 ? 225.692 55.806 101.378 1.00 24.37 33 GLN C C 1
ATOM 2886 O O . GLN C 1 33 ? 225.188 54.894 102.035 1.00 29.19 33 GLN C O 1
ATOM 2892 N N . PRO C 1 34 ? 226.885 56.340 101.695 1.00 26.09 34 PRO C N 1
ATOM 2893 C CA . PRO C 1 34 ? 227.683 55.882 102.838 1.00 26.88 34 PRO C CA 1
ATOM 2894 C C . PRO C 1 34 ? 227.196 56.496 104.149 1.00 28.78 34 PRO C C 1
ATOM 2895 O O . PRO C 1 34 ? 226.193 57.205 104.165 1.00 36.01 34 PRO C O 1
ATOM 2899 N N . PHE C 1 35 ? 227.903 56.221 105.242 1.00 29.59 35 PHE C N 1
ATOM 2900 C CA . PHE C 1 35 ? 227.527 56.763 106.545 1.00 31.54 35 PHE C CA 1
ATOM 2901 C C . PHE C 1 35 ? 228.370 56.183 107.669 1.00 31.14 35 PHE C C 1
ATOM 2902 O O . PHE C 1 35 ? 229.072 55.186 107.500 1.00 33.94 35 PHE C O 1
ATOM 2910 N N . GLN C 1 36 ? 228.277 56.824 108.824 1.00 33.02 36 GLN C N 1
ATOM 2911 C CA . GLN C 1 36 ? 228.973 56.394 110.025 1.00 30.40 36 GLN C CA 1
ATOM 2912 C C . GLN C 1 36 ? 228.103 56.895 111.160 1.00 32.92 36 GLN C C 1
ATOM 2913 O O . GLN C 1 36 ? 227.877 58.098 111.290 1.00 33.21 36 GLN C O 1
ATOM 2919 N N . SER C 1 37 ? 227.589 55.975 111.967 1.00 32.53 37 SER C N 1
ATOM 2920 C CA . SER C 1 37 ? 226.727 56.372 113.070 1.00 35.85 37 SER C CA 1
ATOM 2921 C C . SER C 1 37 ? 227.323 56.044 114.429 1.00 37.22 37 SER C C 1
ATOM 2922 O O . SER C 1 37 ? 227.786 54.923 114.667 1.00 31.08 37 SER C O 1
ATOM 2925 N N . GLU C 1 38 ? 227.311 57.039 115.312 1.00 40.72 38 GLU C N 1
ATOM 2926 C CA . GLU C 1 38 ? 227.825 56.876 116.664 1.00 37.60 38 GLU C CA 1
ATOM 2927 C C . GLU C 1 38 ? 227.032 55.773 117.344 1.00 37.81 38 GLU C C 1
ATOM 2928 O O . GLU C 1 38 ? 225.807 55.848 117.438 1.00 40.72 38 GLU C O 1
ATOM 2934 N N . VAL C 1 39 ? 227.731 54.744 117.811 1.00 35.06 39 VAL C N 1
ATOM 2935 C CA . VAL C 1 39 ? 227.073 53.624 118.470 1.00 33.49 39 VAL C CA 1
ATOM 2936 C C . VAL C 1 39 ? 227.120 53.722 119.988 1.00 35.86 39 VAL C C 1
ATOM 2937 O O . VAL C 1 39 ? 226.124 53.453 120.660 1.00 35.13 39 VAL C O 1
ATOM 2941 N N . LEU C 1 40 ? 228.273 54.110 120.529 1.00 35.54 40 LEU C N 1
ATOM 2942 C CA . LEU C 1 40 ? 228.419 54.225 121.976 1.00 33.15 40 LEU C CA 1
ATOM 2943 C C . LEU C 1 40 ? 229.798 54.686 122.434 1.00 32.20 40 LEU C C 1
ATOM 2944 O O . LEU C 1 40 ? 230.818 54.318 121.849 1.00 30.68 40 LEU C O 1
ATOM 2949 N N . PHE C 1 41 ? 229.810 55.497 123.487 1.00 33.22 41 PHE C N 1
ATOM 2950 C CA . PHE C 1 41 ? 231.045 55.999 124.078 1.00 34.53 41 PHE C CA 1
ATOM 2951 C C . PHE C 1 41 ? 231.213 55.210 125.364 1.00 37.47 41 PHE C C 1
ATOM 2952 O O . PHE C 1 41 ? 230.688 55.598 126.408 1.00 43.26 41 PHE C O 1
ATOM 2960 N N . ALA C 1 42 ? 231.938 54.099 125.291 1.00 33.73 42 ALA C N 1
ATOM 2961 C CA . ALA C 1 42 ? 232.129 53.243 126.456 1.00 38.59 42 ALA C CA 1
ATOM 2962 C C . ALA C 1 42 ? 233.466 53.419 127.169 1.00 37.75 42 ALA C C 1
ATOM 2963 O O . ALA C 1 42 ? 234.344 54.152 126.710 1.00 33.31 42 ALA C O 1
ATOM 2965 N N . GLY C 1 43 ? 233.604 52.726 128.297 1.00 30.13 43 GLY C N 1
ATOM 2966 C CA . GLY C 1 43 ? 234.830 52.786 129.072 1.00 34.98 43 GLY C CA 1
ATOM 2967 C C . GLY C 1 43 ? 234.606 53.247 130.498 1.00 36.38 43 GLY C C 1
ATOM 2968 O O . GLY C 1 43 ? 235.245 52.756 131.436 1.00 41.87 43 GLY C O 1
ATOM 2969 N N . THR C 1 44 ? 233.694 54.199 130.657 1.00 38.15 44 THR C N 1
ATOM 2970 C CA . THR C 1 44 ? 233.367 54.756 131.965 1.00 34.09 44 THR C CA 1
ATOM 2971 C C . THR C 1 44 ? 232.671 53.777 132.897 1.00 34.15 44 THR C C 1
ATOM 2972 O O . THR C 1 44 ? 232.827 53.859 134.111 1.00 36.33 44 THR C O 1
ATOM 2976 N N . LYS C 1 45 ? 231.901 52.854 132.335 1.00 35.76 45 LYS C N 1
ATOM 2977 C CA . LYS C 1 45 ? 231.184 51.885 133.155 1.00 36.34 45 LYS C CA 1
ATOM 2978 C C . LYS C 1 45 ? 230.708 50.694 132.350 1.00 35.44 45 LYS C C 1
ATOM 2979 O O . LYS C 1 45 ? 230.546 50.779 131.132 1.00 36.85 45 LYS C O 1
ATOM 2985 N N . ASP C 1 46 ? 230.474 49.584 133.042 1.00 34.17 46 ASP C N 1
ATOM 2986 C CA . ASP C 1 46 ? 229.989 48.380 132.387 1.00 34.29 46 ASP C CA 1
ATOM 2987 C C . ASP C 1 46 ? 228.667 48.746 131.726 1.00 37.75 46 ASP C C 1
ATOM 2988 O O . ASP C 1 46 ? 227.835 49.440 132.318 1.00 35.66 46 ASP C O 1
ATOM 2993 N N . ALA C 1 47 ? 228.476 48.285 130.496 1.00 42.21 47 ALA C N 1
ATOM 2994 C CA . ALA C 1 47 ? 227.250 48.574 129.765 1.00 45.62 47 ALA C CA 1
ATOM 2995 C C . ALA C 1 47 ? 227.136 47.689 128.532 1.00 47.06 47 ALA C C 1
ATOM 2996 O O . ALA C 1 47 ? 228.141 47.214 128.006 1.00 45.29 47 ALA C O 1
ATOM 2998 N N . GLU C 1 48 ? 225.906 47.467 128.082 1.00 51.74 48 GLU C N 1
ATOM 2999 C CA . GLU C 1 48 ? 225.646 46.646 126.905 1.00 51.48 48 GLU C CA 1
ATOM 3000 C C . GLU C 1 48 ? 224.769 47.408 125.921 1.00 49.08 48 GLU C C 1
ATOM 3001 O O . GLU C 1 48 ? 224.077 48.356 126.299 1.00 59.65 48 GLU C O 1
ATOM 3007 N N . ALA C 1 49 ? 224.803 46.995 124.659 1.00 39.79 49 ALA C N 1
ATOM 3008 C CA . ALA C 1 49 ? 224.006 47.646 123.630 1.00 40.15 49 ALA C CA 1
ATOM 3009 C C . ALA C 1 49 ? 223.749 46.721 122.448 1.00 40.35 49 ALA C C 1
ATOM 3010 O O . ALA C 1 49 ? 224.679 46.249 121.796 1.00 42.83 49 ALA C O 1
ATOM 3012 N N . SER C 1 50 ? 222.475 46.458 122.192 1.00 44.81 50 SER C N 1
ATOM 3013 C CA . SER C 1 50 ? 222.057 45.613 121.084 1.00 46.61 50 SER C CA 1
ATOM 3014 C C . SER C 1 50 ? 221.112 46.470 120.250 1.00 41.70 50 SER C C 1
ATOM 3015 O O . SER C 1 50 ? 220.184 47.076 120.786 1.00 47.92 50 SER C O 1
ATOM 3018 N N . LEU C 1 51 ? 221.346 46.537 118.944 1.00 37.89 51 LEU C N 1
ATOM 3019 C CA . LEU C 1 51 ? 220.495 47.361 118.100 1.00 43.97 51 LEU C CA 1
ATOM 3020 C C . LEU C 1 51 ? 220.364 46.877 116.665 1.00 43.44 51 LEU C C 1
ATOM 3021 O O . LEU C 1 51 ? 221.330 46.416 116.057 1.00 25.55 51 LEU C O 1
ATOM 3026 N N . THR C 1 52 ? 219.157 47.000 116.127 1.00 46.56 52 THR C N 1
ATOM 3027 C CA . THR C 1 52 ? 218.891 46.612 114.753 1.00 42.87 52 THR C CA 1
ATOM 3028 C C . THR C 1 52 ? 219.331 47.760 113.855 1.00 36.32 52 THR C C 1
ATOM 3029 O O . THR C 1 52 ? 218.673 48.797 113.787 1.00 34.06 52 THR C O 1
ATOM 3033 N N . ILE C 1 53 ? 220.467 47.571 113.196 1.00 32.26 53 ILE C N 1
ATOM 3034 C CA . ILE C 1 53 ? 221.016 48.570 112.294 1.00 28.93 53 ILE C CA 1
ATOM 3035 C C . ILE C 1 53 ? 219.940 49.105 111.357 1.00 32.82 53 ILE C C 1
ATOM 3036 O O . ILE C 1 53 ? 219.879 50.305 111.079 1.00 19.05 53 ILE C O 1
ATOM 3041 N N . ALA C 1 54 ? 219.094 48.197 110.882 1.00 39.12 54 ALA C N 1
ATOM 3042 C CA . ALA C 1 54 ? 218.016 48.535 109.963 1.00 39.75 54 ALA C CA 1
ATOM 3043 C C . ALA C 1 54 ? 217.435 49.930 110.181 1.00 33.98 54 ALA C C 1
ATOM 3044 O O . ALA C 1 54 ? 217.426 50.754 109.267 1.00 36.02 54 ALA C O 1
ATOM 3046 N N . ASN C 1 55 ? 216.955 50.196 111.390 1.00 30.45 55 ASN C N 1
ATOM 3047 C CA . ASN C 1 55 ? 216.366 51.494 111.691 1.00 37.04 55 ASN C CA 1
ATOM 3048 C C . ASN C 1 55 ? 217.158 52.295 112.714 1.00 33.83 55 ASN C C 1
ATOM 3049 O O . ASN C 1 55 ? 217.028 52.080 113.914 1.00 37.01 55 ASN C O 1
ATOM 3054 N N . ILE C 1 56 ? 217.983 53.222 112.243 1.00 33.43 56 ILE C N 1
ATOM 3055 C CA . ILE C 1 56 ? 218.766 54.036 113.160 1.00 33.32 56 ILE C CA 1
ATOM 3056 C C . ILE C 1 56 ? 218.816 55.482 112.686 1.00 40.04 56 ILE C C 1
ATOM 3057 O O . ILE C 1 56 ? 218.698 55.757 111.491 1.00 22.76 56 ILE C O 1
ATOM 3062 N N . ASP C 1 57 ? 218.980 56.396 113.640 1.00 57.38 57 ASP C N 1
ATOM 3063 C CA . ASP C 1 57 ? 219.036 57.834 113.377 1.00 58.85 57 ASP C CA 1
ATOM 3064 C C . ASP C 1 57 ? 219.467 58.142 111.951 1.00 51.54 57 ASP C C 1
ATOM 3065 O O . ASP C 1 57 ? 218.802 58.895 111.243 1.00 44.42 57 ASP C O 1
ATOM 3070 N N . SER C 1 58 ? 220.578 57.548 111.530 1.00 43.44 58 SER C N 1
ATOM 3071 C CA . SER C 1 58 ? 221.101 57.772 110.190 1.00 35.71 58 SER C CA 1
ATOM 3072 C C . SER C 1 58 ? 220.199 57.160 109.124 1.00 28.47 58 SER C C 1
ATOM 3073 O O . SER C 1 58 ? 219.206 57.755 108.717 1.00 38.41 58 SER C O 1
ATOM 3076 N N . VAL C 1 59 ? 220.573 55.966 108.677 1.00 22.66 59 VAL C N 1
ATOM 3077 C CA . VAL C 1 59 ? 219.850 55.214 107.653 1.00 27.02 59 VAL C CA 1
ATOM 3078 C C . VAL C 1 59 ? 218.386 55.596 107.435 1.00 31.92 59 VAL C C 1
ATOM 3079 O O . VAL C 1 59 ? 217.967 55.865 106.308 1.00 13.24 59 VAL C O 1
ATOM 3083 N N . SER C 1 60 ? 217.611 55.610 108.513 1.00 35.58 60 SER C N 1
ATOM 3084 C CA . SER C 1 60 ? 216.200 55.942 108.418 1.00 38.05 60 SER C CA 1
ATOM 3085 C C . SER C 1 60 ? 216.004 57.234 107.637 1.00 37.33 60 SER C C 1
ATOM 3086 O O . SER C 1 60 ? 215.068 57.356 106.849 1.00 40.76 60 SER C O 1
ATOM 3089 N N . THR C 1 61 ? 216.894 58.195 107.858 1.00 32.01 61 THR C N 1
ATOM 3090 C CA . THR C 1 61 ? 216.803 59.484 107.185 1.00 29.62 61 THR C CA 1
ATOM 3091 C C . THR C 1 61 ? 217.244 59.450 105.725 1.00 25.52 61 THR C C 1
ATOM 3092 O O . THR C 1 61 ? 216.602 60.058 104.872 1.00 32.93 61 THR C O 1
ATOM 3096 N N . LEU C 1 62 ? 218.328 58.740 105.432 1.00 24.80 62 LEU C N 1
ATOM 3097 C CA . LEU C 1 62 ? 218.821 58.666 104.058 1.00 31.02 62 LEU C CA 1
ATOM 3098 C C . LEU C 1 62 ? 217.837 57.987 103.121 1.00 30.74 62 LEU C C 1
ATOM 3099 O O . LEU C 1 62 ? 217.776 58.295 101.933 1.00 35.93 62 LEU C O 1
ATOM 3104 N N . THR C 1 63 ? 217.067 57.059 103.673 1.00 32.19 63 THR C N 1
ATOM 3105 C CA . THR C 1 63 ? 216.096 56.293 102.905 1.00 33.17 63 THR C CA 1
ATOM 3106 C C . THR C 1 63 ? 214.710 56.931 102.875 1.00 37.24 63 THR C C 1
ATOM 3107 O O . THR C 1 63 ? 213.848 56.517 102.098 1.00 42.42 63 THR C O 1
ATOM 3111 N N . THR C 1 64 ? 214.502 57.934 103.722 1.00 36.35 64 THR C N 1
ATOM 3112 C CA . THR C 1 64 ? 213.217 58.619 103.824 1.00 37.84 64 THR C CA 1
ATOM 3113 C C . THR C 1 64 ? 212.443 58.842 102.528 1.00 33.89 64 THR C C 1
ATOM 3114 O O . THR C 1 64 ? 211.221 58.949 102.561 1.00 36.35 64 THR C O 1
ATOM 3118 N N . PHE C 1 65 ? 213.127 58.913 101.390 1.00 30.70 65 PHE C N 1
ATOM 3119 C CA . PHE C 1 65 ? 212.415 59.149 100.137 1.00 27.18 65 PHE C CA 1
ATOM 3120 C C . PHE C 1 65 ? 212.477 58.039 99.099 1.00 31.21 65 PHE C C 1
ATOM 3121 O O . PHE C 1 65 ? 212.124 58.248 97.936 1.00 30.13 65 PHE C O 1
ATOM 3129 N N . TYR C 1 66 ? 212.921 56.858 99.512 1.00 34.68 66 TYR C N 1
ATOM 3130 C CA . TYR C 1 66 ? 213.007 55.734 98.593 1.00 32.05 66 TYR C CA 1
ATOM 3131 C C . TYR C 1 66 ? 212.215 54.551 99.129 1.00 34.02 66 TYR C C 1
ATOM 3132 O O . TYR C 1 66 ? 212.003 54.434 100.338 1.00 30.41 66 TYR C O 1
ATOM 3141 N N . ARG C 1 67 ? 211.775 53.678 98.229 1.00 32.73 67 ARG C N 1
ATOM 3142 C CA . ARG C 1 67 ? 210.982 52.519 98.619 1.00 30.74 67 ARG C CA 1
ATOM 3143 C C . ARG C 1 67 ? 211.834 51.290 98.935 1.00 31.35 67 ARG C C 1
ATOM 3144 O O . ARG C 1 67 ? 211.451 50.462 99.762 1.00 36.13 67 ARG C O 1
ATOM 3152 N N . HIS C 1 68 ? 212.995 51.179 98.298 1.00 28.24 68 HIS C N 1
ATOM 3153 C CA . HIS C 1 68 ? 213.869 50.036 98.529 1.00 33.45 68 HIS C CA 1
ATOM 3154 C C . HIS C 1 68 ? 215.306 50.456 98.791 1.00 35.44 68 HIS C C 1
ATOM 3155 O O . HIS C 1 68 ? 215.778 51.456 98.250 1.00 35.12 68 HIS C O 1
ATOM 3162 N N . ALA C 1 69 ? 215.994 49.682 99.625 1.00 40.20 69 ALA C N 1
ATOM 3163 C CA . ALA C 1 69 ? 217.382 49.962 99.964 1.00 36.48 69 ALA C CA 1
ATOM 3164 C C . ALA C 1 69 ? 217.985 48.851 100.815 1.00 34.02 69 ALA C C 1
ATOM 3165 O O . ALA C 1 69 ? 217.436 48.487 101.856 1.00 30.05 69 ALA C O 1
ATOM 3167 N N . SER C 1 70 ? 219.116 48.319 100.359 1.00 32.64 70 SER C N 1
ATOM 3168 C CA . SER C 1 70 ? 219.824 47.257 101.066 1.00 33.24 70 SER C CA 1
ATOM 3169 C C . SER C 1 70 ? 221.214 47.756 101.448 1.00 31.67 70 SER C C 1
ATOM 3170 O O . SER C 1 70 ? 221.576 48.896 101.157 1.00 36.17 70 SER C O 1
ATOM 3173 N N . LEU C 1 71 ? 221.998 46.890 102.081 1.00 29.61 71 LEU C N 1
ATOM 3174 C CA . LEU C 1 71 ? 223.340 47.254 102.515 1.00 28.48 71 LEU C CA 1
ATOM 3175 C C . LEU C 1 71 ? 224.446 46.621 101.687 1.00 37.40 71 LEU C C 1
ATOM 3176 O O . LEU C 1 71 ? 224.583 45.400 101.655 1.00 50.51 71 LEU C O 1
ATOM 3181 N N . GLU C 1 72 ? 225.239 47.457 101.024 1.00 39.12 72 GLU C N 1
ATOM 3182 C CA . GLU C 1 72 ? 226.347 46.971 100.210 1.00 46.31 72 GLU C CA 1
ATOM 3183 C C . GLU C 1 72 ? 227.505 46.551 101.109 1.00 42.89 72 GLU C C 1
ATOM 3184 O O . GLU C 1 72 ? 228.233 45.605 100.804 1.00 45.09 72 GLU C O 1
ATOM 3190 N N . SER C 1 73 ? 227.661 47.257 102.223 1.00 37.94 73 SER C N 1
ATOM 3191 C CA . SER C 1 73 ? 228.731 46.972 103.165 1.00 34.49 73 SER C CA 1
ATOM 3192 C C . SER C 1 73 ? 228.401 47.531 104.542 1.00 31.49 73 SER C C 1
ATOM 3193 O O . SER C 1 73 ? 227.707 48.544 104.665 1.00 27.29 73 SER C O 1
ATOM 3196 N N . LEU C 1 74 ? 228.908 46.870 105.576 1.00 25.98 74 LEU C N 1
ATOM 3197 C CA . LEU C 1 74 ? 228.659 47.291 106.947 1.00 26.97 74 LEU C CA 1
ATOM 3198 C C . LEU C 1 74 ? 229.698 46.717 107.904 1.00 29.16 74 LEU C C 1
ATOM 3199 O O . LEU C 1 74 ? 230.130 45.575 107.749 1.00 34.26 74 LEU C O 1
ATOM 3204 N N . TRP C 1 75 ? 230.090 47.508 108.898 1.00 22.23 75 TRP C N 1
ATOM 3205 C CA . TRP C 1 75 ? 231.081 47.054 109.868 1.00 20.04 75 TRP C CA 1
ATOM 3206 C C . TRP C 1 75 ? 231.093 47.911 111.125 1.00 17.94 75 TRP C C 1
ATOM 3207 O O . TRP C 1 75 ? 230.536 49.006 111.149 1.00 14.50 75 TRP C O 1
ATOM 3218 N N . VAL C 1 76 ? 231.735 47.4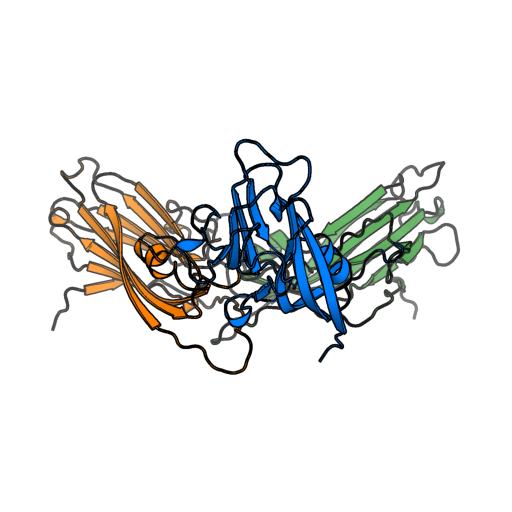06 112.172 1.00 21.19 76 VAL C N 1
ATOM 3219 C CA . VAL C 1 76 ? 231.832 48.155 113.417 1.00 19.30 76 VAL C CA 1
ATOM 3220 C C . VAL C 1 76 ? 233.272 48.572 113.618 1.00 23.75 76 VAL C C 1
ATOM 3221 O O . VAL C 1 76 ? 234.195 47.826 113.296 1.00 29.43 76 VAL C O 1
ATOM 3225 N N . THR C 1 77 ? 233.468 49.762 114.165 1.00 18.83 77 THR C N 1
ATOM 3226 C CA . THR C 1 77 ? 234.815 50.240 114.391 1.00 20.71 77 THR C CA 1
ATOM 3227 C C . THR C 1 77 ? 234.976 50.737 115.817 1.00 13.36 77 THR C C 1
ATOM 3228 O O . THR C 1 77 ? 234.239 51.618 116.267 1.00 23.65 77 THR C O 1
ATOM 3232 N N . ILE C 1 78 ? 235.937 50.160 116.529 1.00 20.84 78 ILE C N 1
ATOM 3233 C CA . ILE C 1 78 ? 236.200 50.564 117.900 1.00 22.22 78 ILE C CA 1
ATOM 3234 C C . ILE C 1 78 ? 237.375 51.529 117.910 1.00 30.74 78 ILE C C 1
ATOM 3235 O O . ILE C 1 78 ? 238.511 51.142 117.628 1.00 24.30 78 ILE C O 1
ATOM 3240 N N . HIS C 1 79 ? 237.100 52.782 118.247 1.00 26.94 79 HIS C N 1
ATOM 3241 C CA . HIS C 1 79 ? 238.138 53.798 118.272 1.00 25.65 79 HIS C CA 1
ATOM 3242 C C . HIS C 1 79 ? 238.623 54.100 119.689 1.00 27.80 79 HIS C C 1
ATOM 3243 O O . HIS C 1 79 ? 237.914 54.728 120.475 1.00 30.20 79 HIS C O 1
ATOM 3250 N N . PRO C 1 80 ? 239.837 53.641 120.032 1.00 30.65 80 PRO C N 1
ATOM 3251 C CA . PRO C 1 80 ? 240.441 53.853 121.352 1.00 32.87 80 PRO C CA 1
ATOM 3252 C C . PRO C 1 80 ? 240.658 55.342 121.615 1.00 32.29 80 PRO C C 1
ATOM 3253 O O . PRO C 1 80 ? 241.057 56.088 120.716 1.00 39.63 80 PRO C O 1
ATOM 3257 N N . THR C 1 81 ? 240.390 55.769 122.844 1.00 26.68 81 THR C N 1
ATOM 3258 C CA . THR C 1 81 ? 240.556 57.168 123.220 1.00 23.24 81 THR C CA 1
ATOM 3259 C C . THR C 1 81 ? 241.842 57.296 124.037 1.00 20.62 81 THR C C 1
ATOM 3260 O O . THR C 1 81 ? 242.490 56.297 124.345 1.00 23.09 81 THR C O 1
ATOM 3264 N N . LEU C 1 82 ? 242.204 58.523 124.396 1.00 21.48 82 LEU C N 1
ATOM 3265 C CA . LEU C 1 82 ? 243.418 58.767 125.171 1.00 20.61 82 LEU C CA 1
ATOM 3266 C C . LEU C 1 82 ? 243.400 58.069 126.533 1.00 25.74 82 LEU C C 1
ATOM 3267 O O . LEU C 1 82 ? 244.414 58.039 127.238 1.00 29.23 82 LEU C O 1
ATOM 3272 N N . GLN C 1 83 ? 242.252 57.506 126.899 1.00 19.69 83 GLN C N 1
ATOM 3273 C CA . GLN C 1 83 ? 242.109 56.821 128.181 1.00 26.18 83 GLN C CA 1
ATOM 3274 C C . GLN C 1 83 ? 242.329 55.312 128.079 1.00 27.34 83 GLN C C 1
ATOM 3275 O O . GLN C 1 83 ? 242.654 54.656 129.071 1.00 28.83 83 GLN C O 1
ATOM 3281 N N . ALA C 1 84 ? 242.147 54.769 126.879 1.00 28.97 84 ALA C N 1
ATOM 3282 C CA . ALA C 1 84 ? 242.319 53.341 126.640 1.00 29.91 84 ALA C CA 1
ATOM 3283 C C . ALA C 1 84 ? 243.637 52.806 127.199 1.00 29.29 84 ALA C C 1
ATOM 3284 O O . ALA C 1 84 ? 243.659 51.770 127.863 1.00 36.07 84 ALA C O 1
ATOM 3286 N N . PRO C 1 85 ? 244.755 53.504 126.935 1.00 28.08 85 PRO C N 1
ATOM 3287 C CA . PRO C 1 85 ? 246.053 53.045 127.442 1.00 25.46 85 PRO C CA 1
ATOM 3288 C C . PRO C 1 85 ? 246.092 52.910 128.963 1.00 27.96 85 PRO C C 1
ATOM 3289 O O . PRO C 1 85 ? 246.518 51.885 129.500 1.00 35.56 85 PRO C O 1
ATOM 3293 N N . ALA C 1 86 ? 245.638 53.953 129.649 1.00 30.33 86 ALA C N 1
ATOM 3294 C CA . ALA C 1 86 ? 245.626 53.975 131.107 1.00 32.40 86 ALA C CA 1
ATOM 3295 C C . ALA C 1 86 ? 244.521 53.112 131.718 1.00 29.56 86 ALA C C 1
ATOM 3296 O O . ALA C 1 86 ? 244.639 52.666 132.860 1.00 28.70 86 ALA C O 1
ATOM 3298 N N . PHE C 1 87 ? 243.454 52.879 130.958 1.00 32.82 87 PHE C N 1
ATOM 3299 C CA . PHE C 1 87 ? 242.333 52.072 131.433 1.00 30.89 87 PHE C CA 1
ATOM 3300 C C . PHE C 1 87 ? 241.896 50.985 130.459 1.00 28.88 87 PHE C C 1
ATOM 3301 O O . PHE C 1 87 ? 240.997 51.193 129.643 1.00 32.07 87 PHE C O 1
ATOM 3309 N N . PRO C 1 88 ? 242.524 49.804 130.538 1.00 25.65 88 PRO C N 1
ATOM 3310 C CA . PRO C 1 88 ? 242.192 48.678 129.661 1.00 26.72 88 PRO C CA 1
ATOM 3311 C C . PRO C 1 88 ? 240.711 48.348 129.788 1.00 27.14 88 PRO C C 1
ATOM 3312 O O . PRO C 1 88 ? 240.175 48.279 130.893 1.00 32.95 88 PRO C O 1
ATOM 3316 N N . THR C 1 89 ? 240.045 48.155 128.657 1.00 28.97 89 THR C N 1
ATOM 3317 C CA . THR C 1 89 ? 238.626 47.856 128.692 1.00 25.13 89 THR C CA 1
ATOM 3318 C C . THR C 1 89 ? 238.239 46.626 127.883 1.00 24.40 89 THR C C 1
ATOM 3319 O O . THR C 1 89 ? 238.796 46.362 126.818 1.00 24.09 89 THR C O 1
ATOM 3323 N N . THR C 1 90 ? 237.284 45.868 128.411 1.00 23.62 90 THR C N 1
ATOM 3324 C CA . THR C 1 90 ? 236.809 44.669 127.737 1.00 25.94 90 THR C CA 1
ATOM 3325 C C . THR C 1 90 ? 235.624 45.019 126.848 1.00 24.49 90 THR C C 1
ATOM 3326 O O . THR C 1 90 ? 234.692 45.698 127.279 1.00 30.52 90 THR C O 1
ATOM 3330 N N . VAL C 1 91 ? 235.664 44.557 125.604 1.00 24.11 91 VAL C N 1
ATOM 3331 C CA . VAL C 1 91 ? 234.589 44.842 124.663 1.00 28.96 91 VAL C CA 1
ATOM 3332 C C . VAL C 1 91 ? 234.074 43.601 123.943 1.00 33.57 91 VAL C C 1
ATOM 3333 O O . VAL C 1 91 ? 234.838 42.867 123.312 1.00 33.92 91 VAL C O 1
ATOM 3337 N N . GLY C 1 92 ? 232.770 43.372 124.049 1.00 34.12 92 GLY C N 1
ATOM 3338 C CA . GLY C 1 92 ? 232.164 42.228 123.396 1.00 34.22 92 GLY C CA 1
ATOM 3339 C C . GLY C 1 92 ? 231.470 42.661 122.120 1.00 31.74 92 GLY C C 1
ATOM 3340 O O . GLY C 1 92 ? 230.783 43.683 122.098 1.00 29.37 92 GLY C O 1
ATOM 3341 N N . VAL C 1 93 ? 231.646 41.892 121.050 1.00 29.23 93 VAL C N 1
ATOM 3342 C CA . VAL C 1 93 ? 231.030 42.229 119.771 1.00 29.37 93 VAL C CA 1
ATOM 3343 C C . VAL C 1 93 ? 230.517 41.001 119.034 1.00 27.93 93 VAL C C 1
ATOM 3344 O O . VAL C 1 93 ? 231.112 39.924 119.115 1.00 32.10 93 VAL C O 1
ATOM 3348 N N . CYS C 1 94 ? 229.417 41.172 118.308 1.00 27.14 94 CYS C N 1
ATOM 3349 C CA . CYS C 1 94 ? 228.840 40.072 117.552 1.00 28.61 94 CYS C CA 1
ATOM 3350 C C . CYS C 1 94 ? 227.681 40.497 116.658 1.00 26.76 94 CYS C C 1
ATOM 3351 O O . CYS C 1 94 ? 226.764 41.195 117.096 1.00 34.11 94 CYS C O 1
ATOM 3354 N N . TRP C 1 95 ? 227.738 40.065 115.401 1.00 21.45 95 TRP C N 1
ATOM 3355 C CA . TRP C 1 95 ? 226.702 40.366 114.422 1.00 21.11 95 TRP C CA 1
ATOM 3356 C C . TRP C 1 95 ? 225.699 39.220 114.362 1.00 25.48 95 TRP C C 1
ATOM 3357 O O . TRP C 1 95 ? 226.088 38.059 114.222 1.00 24.34 95 TRP C O 1
ATOM 3368 N N . VAL C 1 96 ? 224.412 39.547 114.454 1.00 26.20 96 VAL C N 1
ATOM 3369 C CA . VAL C 1 96 ? 223.358 38.535 114.397 1.00 21.48 96 VAL C CA 1
ATOM 3370 C C . VAL C 1 96 ? 222.093 39.053 113.734 1.00 20.48 96 VAL C C 1
ATOM 3371 O O . VAL C 1 96 ? 221.836 40.258 113.717 1.00 26.10 96 VAL C O 1
ATOM 3375 N N . PRO C 1 97 ? 221.281 38.140 113.178 1.00 21.74 97 PRO C N 1
ATOM 3376 C CA . PRO C 1 97 ? 220.033 38.529 112.519 1.00 25.45 97 PRO C CA 1
ATOM 3377 C C . PRO C 1 97 ? 219.082 39.145 113.536 1.00 27.13 97 PRO C C 1
ATOM 3378 O O . PRO C 1 97 ? 219.026 38.723 114.694 1.00 23.28 97 PRO C O 1
ATOM 3382 N N . ALA C 1 98 ? 218.341 40.147 113.084 1.00 28.38 98 ALA C N 1
ATOM 3383 C CA . ALA C 1 98 ? 217.401 40.870 113.924 1.00 35.91 98 ALA C CA 1
ATOM 3384 C C . ALA C 1 98 ? 216.604 39.994 114.886 1.00 42.74 98 ALA C C 1
ATOM 3385 O O . ALA C 1 98 ? 216.516 40.301 116.077 1.00 48.99 98 ALA C O 1
ATOM 3387 N N . GLN C 1 99 ? 216.035 38.905 114.375 1.00 41.84 99 GLN C N 1
ATOM 3388 C CA . GLN C 1 99 ? 215.220 38.016 115.199 1.00 46.17 99 GLN C CA 1
ATOM 3389 C C . GLN C 1 99 ? 215.997 37.013 116.051 1.00 41.53 99 GLN C C 1
ATOM 3390 O O . GLN C 1 99 ? 215.424 36.051 116.561 1.00 43.96 99 GLN C O 1
ATOM 3396 N N . SER C 1 100 ? 217.298 37.223 116.203 1.00 37.83 100 SER C N 1
ATOM 3397 C CA . SER C 1 100 ? 218.089 36.324 117.033 1.00 33.28 100 SER C CA 1
ATOM 3398 C C . SER C 1 100 ? 217.940 36.792 118.484 1.00 37.66 100 SER C C 1
ATOM 3399 O O . SER C 1 100 ? 218.334 37.905 118.829 1.00 39.42 100 SER C O 1
ATOM 3402 N N . PRO C 1 101 ? 217.365 35.942 119.352 1.00 35.49 101 PRO C N 1
ATOM 3403 C CA . PRO C 1 101 ? 217.134 36.231 120.772 1.00 38.98 101 PRO C CA 1
ATOM 3404 C C . PRO C 1 101 ? 218.364 36.421 121.652 1.00 41.78 101 PRO C C 1
ATOM 3405 O O . PRO C 1 101 ? 218.245 36.527 122.872 1.00 44.86 101 PRO C O 1
ATOM 3409 N N . VAL C 1 102 ? 219.541 36.483 121.043 1.00 37.43 102 VAL C N 1
ATOM 3410 C CA . VAL C 1 102 ? 220.768 36.646 121.810 1.00 32.28 102 VAL C CA 1
ATOM 3411 C C . VAL C 1 102 ? 220.903 38.029 122.438 1.00 32.01 102 VAL C C 1
ATOM 3412 O O . VAL C 1 102 ? 220.514 39.035 121.848 1.00 42.39 102 VAL C O 1
ATOM 3416 N N . THR C 1 103 ? 221.448 38.060 123.651 1.00 30.90 103 THR C N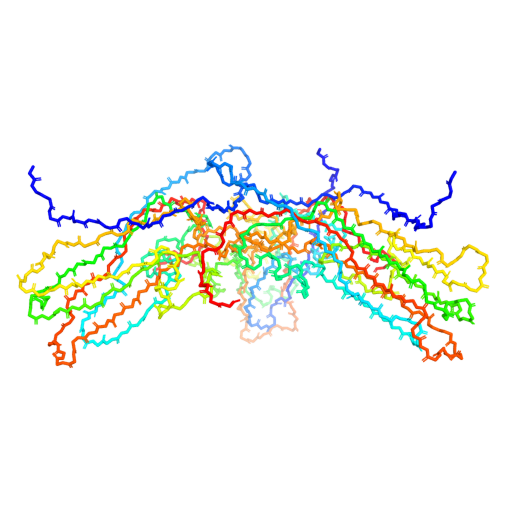 1
ATOM 3417 C CA . THR C 1 103 ? 221.665 39.305 124.384 1.00 32.35 103 THR C CA 1
ATOM 3418 C C . THR C 1 103 ? 223.166 39.470 124.605 1.00 31.30 103 THR C C 1
ATOM 3419 O O . THR C 1 103 ? 223.890 38.482 124.733 1.00 39.45 103 THR C O 1
ATOM 3423 N N . PRO C 1 104 ? 223.653 40.722 124.644 1.00 28.56 104 PRO C N 1
ATOM 3424 C CA . PRO C 1 104 ? 225.073 41.021 124.846 1.00 30.11 104 PRO C CA 1
ATOM 3425 C C . PRO C 1 104 ? 225.727 40.155 125.919 1.00 33.33 104 PRO C C 1
ATOM 3426 O O . PRO C 1 104 ? 226.910 39.830 125.840 1.00 40.36 104 PRO C O 1
ATOM 3430 N N . THR C 1 105 ? 224.942 39.777 126.917 1.00 37.72 105 THR C N 1
ATOM 3431 C CA . THR C 1 105 ? 225.441 38.964 128.014 1.00 41.56 105 THR C CA 1
ATOM 3432 C C . THR C 1 105 ? 225.908 37.590 127.531 1.00 42.05 105 THR C C 1
ATOM 3433 O O . THR C 1 105 ? 226.715 36.932 128.192 1.00 45.30 105 THR C O 1
ATOM 3437 N N . GLN C 1 106 ? 225.404 37.170 126.374 1.00 40.96 106 GLN C N 1
ATOM 3438 C CA . GLN C 1 106 ? 225.726 35.857 125.811 1.00 40.69 106 GLN C CA 1
ATOM 3439 C C . GLN C 1 106 ? 226.606 35.898 124.569 1.00 35.19 106 GLN C C 1
ATOM 3440 O O . GLN C 1 106 ? 226.679 34.919 123.825 1.00 33.09 106 GLN C O 1
ATOM 3446 N N . ILE C 1 107 ? 227.274 37.019 124.337 1.00 33.63 107 ILE C N 1
ATOM 3447 C CA . ILE C 1 107 ? 228.124 37.135 123.160 1.00 29.67 107 ILE C CA 1
ATOM 3448 C C . ILE C 1 107 ? 229.121 35.979 123.057 1.00 27.79 107 ILE C C 1
ATOM 3449 O O . ILE C 1 107 ? 229.448 35.527 121.957 1.00 33.10 107 ILE C O 1
ATOM 3454 N N . THR C 1 108 ? 229.583 35.495 124.205 1.00 31.11 108 THR C N 1
ATOM 3455 C CA . THR C 1 108 ? 230.546 34.404 124.250 1.00 26.13 108 THR C CA 1
ATOM 3456 C C . THR C 1 108 ? 229.934 33.014 124.069 1.00 25.42 108 THR C C 1
ATOM 3457 O O . THR C 1 108 ? 230.617 32.089 123.629 1.00 28.07 108 THR C O 1
ATOM 3461 N N . LYS C 1 109 ? 228.654 32.863 124.402 1.00 23.67 109 LYS C N 1
ATOM 3462 C CA . LYS C 1 109 ? 227.980 31.576 124.238 1.00 33.19 109 LYS C CA 1
ATOM 3463 C C . LYS C 1 109 ? 227.527 31.446 122.784 1.00 33.48 109 LYS C C 1
ATOM 3464 O O . LYS C 1 109 ? 227.027 30.400 122.364 1.00 30.93 109 LYS C O 1
ATOM 3470 N N . THR C 1 110 ? 227.703 32.528 122.029 1.00 30.88 110 THR C N 1
ATOM 3471 C CA . THR C 1 110 ? 227.321 32.568 120.621 1.00 33.67 110 THR C CA 1
ATOM 3472 C C . THR C 1 110 ? 228.511 32.270 119.723 1.00 36.92 110 THR C C 1
ATOM 3473 O O . THR C 1 110 ? 229.644 32.629 120.039 1.00 35.76 110 THR C O 1
ATOM 3477 N N . TYR C 1 111 ? 228.239 31.623 118.596 1.00 39.09 111 TYR C N 1
ATOM 3478 C CA . TYR C 1 111 ? 229.276 31.249 117.642 1.00 38.41 111 TYR C CA 1
ATOM 3479 C C . TYR C 1 111 ? 230.272 32.360 117.292 1.00 37.60 111 TYR C C 1
ATOM 3480 O O . TYR C 1 111 ? 231.424 32.333 117.724 1.00 42.86 111 TYR C O 1
ATOM 3489 N N . GLY C 1 112 ? 229.826 33.329 116.500 1.00 27.43 112 GLY C N 1
ATOM 3490 C CA . GLY C 1 112 ? 230.704 34.415 116.093 1.00 38.42 112 GLY C CA 1
ATOM 3491 C C . GLY C 1 112 ? 231.278 35.313 117.178 1.00 38.55 112 GLY C C 1
ATOM 3492 O O . GLY C 1 112 ? 232.378 35.845 117.019 1.00 30.61 112 GLY C O 1
ATOM 3493 N N . GLY C 1 113 ? 230.543 35.480 118.274 1.00 35.52 113 GLY C N 1
ATOM 3494 C CA . GLY C 1 113 ? 230.988 36.325 119.372 1.00 33.65 113 GLY C CA 1
ATOM 3495 C C . GLY C 1 113 ? 232.488 36.467 119.555 1.00 37.84 113 GLY C C 1
ATOM 3496 O O . GLY C 1 113 ? 233.229 35.485 119.489 1.00 45.33 113 GLY C O 1
ATOM 3497 N N . GLN C 1 114 ? 232.928 37.701 119.791 1.00 33.84 114 GLN C N 1
ATOM 3498 C CA . GLN C 1 114 ? 234.341 38.016 119.998 1.00 35.40 114 GLN C CA 1
ATOM 3499 C C . GLN C 1 114 ? 234.535 39.009 121.138 1.00 32.57 114 GLN C C 1
ATOM 3500 O O . GLN C 1 114 ? 233.721 39.913 121.330 1.00 24.41 114 GLN C O 1
ATOM 3506 N N . ILE C 1 115 ? 235.619 38.839 121.890 1.00 28.39 115 ILE C N 1
ATOM 3507 C CA . ILE C 1 115 ? 235.918 39.724 123.011 1.00 28.63 115 ILE C CA 1
ATOM 3508 C C . ILE C 1 115 ? 237.305 40.322 122.857 1.00 31.27 115 ILE C C 1
ATOM 3509 O O . ILE C 1 115 ? 238.252 39.614 122.512 1.00 39.40 115 ILE C O 1
ATOM 3514 N N . PHE C 1 116 ? 237.428 41.618 123.125 1.00 27.94 116 PHE C N 1
ATOM 3515 C CA . PHE C 1 116 ? 238.719 42.276 123.001 1.00 27.83 116 PHE C CA 1
ATOM 3516 C C . PHE C 1 116 ? 239.085 43.145 124.190 1.00 28.83 116 PHE C C 1
ATOM 3517 O O . PHE C 1 116 ? 238.221 43.728 124.848 1.00 19.90 116 PHE C O 1
ATOM 3525 N N . CYS C 1 117 ? 240.384 43.228 124.454 1.00 30.13 117 CYS C N 1
ATOM 3526 C CA . CYS C 1 117 ? 240.888 44.058 125.535 1.00 27.08 117 CYS C CA 1
ATOM 3527 C C . CYS C 1 117 ? 241.504 45.302 124.901 1.00 20.54 117 CYS C C 1
ATOM 3528 O O . CYS C 1 117 ? 242.502 45.221 124.183 1.00 29.57 117 CYS C O 1
ATOM 3531 N N . ILE C 1 118 ? 240.904 46.455 125.171 1.00 19.08 118 ILE C N 1
ATOM 3532 C CA . ILE C 1 118 ? 241.387 47.703 124.605 1.00 22.72 118 ILE C CA 1
ATOM 3533 C C . ILE C 1 118 ? 242.432 48.401 125.464 1.00 30.31 118 ILE C C 1
ATOM 3534 O O . ILE C 1 118 ? 242.222 48.654 126.655 1.00 22.79 118 ILE C O 1
ATOM 3539 N N . GLY C 1 119 ? 243.562 48.711 124.836 1.00 30.89 119 GLY C N 1
ATOM 3540 C CA . GLY C 1 119 ? 244.639 49.389 125.529 1.00 38.86 119 GLY C CA 1
ATOM 3541 C C . GLY C 1 119 ? 245.289 48.536 126.594 1.00 42.50 119 GLY C C 1
ATOM 3542 O O . GLY C 1 119 ? 245.092 47.321 126.643 1.00 40.86 119 GLY C O 1
ATOM 3543 N N . GLY C 1 120 ? 246.076 49.180 127.449 1.00 45.69 120 GLY C N 1
ATOM 3544 C CA . GLY C 1 120 ? 246.744 48.468 128.522 1.00 54.78 120 GLY C CA 1
ATOM 3545 C C . GLY C 1 120 ? 248.011 47.729 128.137 1.00 55.86 120 GLY C C 1
ATOM 3546 O O . GLY C 1 120 ? 248.911 47.562 128.960 1.00 61.48 120 GLY C O 1
ATOM 3547 N N . ALA C 1 121 ? 248.096 47.280 126.891 1.00 53.76 121 ALA C N 1
ATOM 3548 C CA . ALA C 1 121 ? 249.278 46.556 126.454 1.00 49.61 121 ALA C CA 1
ATOM 3549 C C . ALA C 1 121 ? 249.684 46.902 125.033 1.00 48.66 121 ALA C C 1
ATOM 3550 O O . ALA C 1 121 ? 249.093 47.770 124.389 1.00 47.57 121 ALA C O 1
ATOM 3552 N N . ILE C 1 122 ? 250.706 46.208 124.554 1.00 47.20 122 ILE C N 1
ATOM 3553 C CA . ILE C 1 122 ? 251.227 46.419 123.215 1.00 56.07 122 ILE C CA 1
ATOM 3554 C C . ILE C 1 122 ? 250.176 46.142 122.146 1.00 60.52 122 ILE C C 1
ATOM 3555 O O . ILE C 1 122 ? 249.338 45.259 122.311 1.00 58.79 122 ILE C O 1
ATOM 3560 N N . GLN C 1 123 ? 250.235 46.899 121.052 1.00 66.71 123 GLN C N 1
ATOM 3561 C CA . GLN C 1 123 ? 249.296 46.753 119.942 1.00 65.86 123 GLN C CA 1
ATOM 3562 C C . GLN C 1 123 ? 247.888 46.479 120.448 1.00 62.14 123 GLN C C 1
ATOM 3563 O O . GLN C 1 123 ? 247.417 45.344 120.411 1.00 72.55 123 GLN C O 1
ATOM 3569 N N . THR C 1 124 ? 247.222 47.523 120.927 1.00 57.48 124 THR C N 1
ATOM 3570 C CA . THR C 1 124 ? 245.868 47.398 121.446 1.00 55.70 124 THR C CA 1
ATOM 3571 C C . THR C 1 124 ? 245.107 48.704 121.233 1.00 57.49 124 THR C C 1
ATOM 3572 O O . THR C 1 124 ? 243.917 48.797 121.538 1.00 63.44 124 THR C O 1
ATOM 3576 N N . LEU C 1 125 ? 245.800 49.705 120.699 1.00 50.75 125 LEU C N 1
ATOM 3577 C CA . LEU C 1 125 ? 245.200 51.011 120.464 1.00 44.70 125 LEU C CA 1
ATOM 3578 C C . LEU C 1 125 ? 244.821 51.287 119.010 1.00 43.14 125 LEU C C 1
ATOM 3579 O O . LEU C 1 125 ? 244.265 52.342 118.697 1.00 43.28 125 LEU C O 1
ATOM 3584 N N . SER C 1 126 ? 245.126 50.354 118.116 1.00 43.58 126 SER C N 1
ATOM 3585 C CA . SER C 1 126 ? 244.781 50.540 116.709 1.00 40.61 126 SER C CA 1
ATOM 3586 C C . SER C 1 126 ? 243.270 50.385 116.562 1.00 34.72 126 SER C C 1
ATOM 3587 O O . SER C 1 126 ? 242.672 49.482 117.150 1.00 41.74 126 SER C O 1
ATOM 3590 N N . PRO C 1 127 ? 242.628 51.274 115.789 1.00 27.37 127 PRO C N 1
ATOM 3591 C CA . PRO C 1 127 ? 241.179 51.180 115.602 1.00 25.17 127 PRO C CA 1
ATOM 3592 C C . PRO C 1 127 ? 240.820 49.768 115.162 1.00 25.82 127 PRO C C 1
ATOM 3593 O O . PRO C 1 127 ? 241.330 49.273 114.155 1.00 23.28 127 PRO C O 1
ATOM 3597 N N . LEU C 1 128 ? 239.956 49.112 115.926 1.00 26.01 128 LEU C N 1
ATOM 3598 C CA . LEU C 1 128 ? 239.575 47.751 115.590 1.00 23.73 128 LEU C CA 1
ATOM 3599 C C . LEU C 1 128 ? 238.301 47.712 114.755 1.00 20.54 128 LEU C C 1
ATOM 3600 O O . LEU C 1 128 ? 237.351 48.464 115.000 1.00 28.42 128 LEU C O 1
ATOM 3605 N N . ILE C 1 129 ? 238.291 46.830 113.761 1.00 19.31 129 ILE C N 1
ATOM 3606 C CA . ILE C 1 129 ? 237.150 46.707 112.866 1.00 25.93 129 ILE C CA 1
ATOM 3607 C C . ILE C 1 129 ? 236.646 45.281 112.684 1.00 25.58 129 ILE C C 1
ATOM 3608 O O . ILE C 1 129 ? 237.424 44.357 112.457 1.00 29.17 129 ILE C O 1
ATOM 3613 N N . VAL C 1 130 ? 235.331 45.112 112.775 1.00 23.65 130 VAL C N 1
ATOM 3614 C CA . VAL C 1 130 ? 234.723 43.801 112.599 1.00 28.57 130 VAL C CA 1
ATOM 3615 C C . VAL C 1 130 ? 233.615 43.877 111.546 1.00 30.64 130 VAL C C 1
ATOM 3616 O O . VAL C 1 130 ? 232.445 44.085 111.866 1.00 25.23 130 VAL C O 1
ATOM 3620 N N . LYS C 1 131 ? 234.008 43.722 110.283 1.00 32.32 131 LYS C N 1
ATOM 3621 C CA . LYS C 1 131 ? 233.067 43.768 109.170 1.00 33.83 131 LYS C CA 1
ATOM 3622 C C . LYS C 1 131 ? 231.874 42.849 109.422 1.00 29.08 131 LYS C C 1
ATOM 3623 O O . LYS C 1 131 ? 232.023 41.766 109.986 1.00 27.14 131 LYS C O 1
ATOM 3629 N N . CYS C 1 132 ? 230.689 43.299 109.023 1.00 31.24 132 CYS C N 1
ATOM 3630 C CA . CYS C 1 132 ? 229.475 42.507 109.184 1.00 31.68 132 CYS C CA 1
ATOM 3631 C C . CYS C 1 132 ? 229.371 41.545 108.005 1.00 31.64 132 CYS C C 1
ATOM 3632 O O . CYS C 1 132 ? 229.606 41.927 106.861 1.00 42.49 132 CYS C O 1
ATOM 3635 N N . PRO C 1 133 ? 229.039 40.274 108.271 1.00 30.77 133 PRO C N 1
ATOM 3636 C CA . PRO C 1 133 ? 228.908 39.276 107.205 1.00 33.39 133 PRO C CA 1
ATOM 3637 C C . PRO C 1 133 ? 227.511 39.296 106.604 1.00 37.30 133 PRO C C 1
ATOM 3638 O O . PRO C 1 133 ? 226.712 38.403 106.876 1.00 40.41 133 PRO C O 1
ATOM 3642 N N . LEU C 1 134 ? 227.209 40.306 105.798 1.00 42.29 134 LEU C N 1
ATOM 3643 C CA . LEU C 1 134 ? 225.892 40.397 105.178 1.00 44.82 134 LEU C CA 1
ATOM 3644 C C . LEU C 1 134 ? 225.630 39.104 104.411 1.00 47.23 134 LEU C C 1
ATOM 3645 O O . LEU C 1 134 ? 224.485 38.677 104.240 1.00 50.68 134 LEU C O 1
ATOM 3650 N N . GLU C 1 135 ? 226.718 38.494 103.951 1.00 52.55 135 GLU C N 1
ATOM 3651 C CA . GLU C 1 135 ? 226.666 37.248 103.203 1.00 53.98 135 GLU C CA 1
ATOM 3652 C C . GLU C 1 135 ? 225.726 36.257 103.888 1.00 48.77 135 GLU C C 1
ATOM 3653 O O . GLU C 1 135 ? 225.007 35.511 103.226 1.00 46.08 135 GLU C O 1
ATOM 3659 N N . MET C 1 136 ? 225.722 36.277 105.217 1.00 44.51 136 MET C N 1
ATOM 3660 C CA . MET C 1 136 ? 224.876 35.384 106.004 1.00 40.47 136 MET C CA 1
ATOM 3661 C C . MET C 1 136 ? 223.907 36.181 106.874 1.00 37.78 136 MET C C 1
ATOM 3662 O O . MET C 1 136 ? 223.698 35.876 108.050 1.00 31.58 136 MET C O 1
ATOM 3667 N N . MET C 1 137 ? 223.316 37.206 106.274 1.00 40.40 137 MET C N 1
ATOM 3668 C CA . MET C 1 137 ? 222.367 38.080 106.948 1.00 38.95 137 MET C CA 1
ATOM 3669 C C . MET C 1 137 ? 221.322 38.519 105.946 1.00 40.26 137 MET C C 1
ATOM 3670 O O . MET C 1 137 ? 221.351 38.112 104.782 1.00 47.99 137 MET C O 1
ATOM 3675 N N . GLN C 1 138 ? 220.407 39.362 106.409 1.00 38.00 138 GLN C N 1
ATOM 3676 C CA . GLN C 1 138 ? 219.357 39.905 105.562 1.00 36.34 138 GLN C CA 1
ATOM 3677 C C . GLN C 1 138 ? 219.716 41.364 105.270 1.00 33.83 138 GLN C C 1
ATOM 3678 O O . GLN C 1 138 ? 219.417 42.258 106.065 1.00 42.27 138 GLN C O 1
ATOM 3684 N N . PRO C 1 139 ? 220.367 41.617 104.122 1.00 30.48 139 PRO C N 1
ATOM 3685 C CA . PRO C 1 139 ? 220.808 42.938 103.656 1.00 27.61 139 PRO C CA 1
ATOM 3686 C C . PRO C 1 139 ? 219.723 43.987 103.465 1.00 29.30 139 PRO C C 1
ATOM 3687 O O . PRO C 1 139 ? 219.870 45.120 103.917 1.00 32.04 139 PRO C O 1
ATOM 3691 N N . ARG C 1 140 ? 218.642 43.619 102.785 1.00 35.89 140 ARG C N 1
ATOM 3692 C CA . ARG C 1 140 ? 217.549 44.555 102.546 1.00 34.87 140 ARG C CA 1
ATOM 3693 C C . ARG C 1 140 ? 217.115 45.229 103.849 1.00 32.97 140 ARG C C 1
ATOM 3694 O O . ARG C 1 140 ? 216.740 44.557 104.810 1.00 32.51 140 ARG C O 1
ATOM 3702 N N . VAL C 1 141 ? 217.175 46.559 103.878 1.00 37.07 141 VAL C N 1
ATOM 3703 C CA . VAL C 1 141 ? 216.791 47.316 105.069 1.00 36.65 141 VAL C CA 1
ATOM 3704 C C . VAL C 1 141 ? 215.431 47.993 104.922 1.00 43.07 141 VAL C C 1
ATOM 3705 O O . VAL C 1 141 ? 214.730 48.212 105.910 1.00 53.55 141 VAL C O 1
ATOM 3709 N N . LYS C 1 142 ? 215.063 48.319 103.687 1.00 38.38 142 LYS C N 1
ATOM 3710 C CA . LYS C 1 142 ? 213.782 48.961 103.409 1.00 34.05 142 LYS C CA 1
ATOM 3711 C C . LYS C 1 142 ? 213.210 48.331 102.144 1.00 33.94 142 LYS C C 1
ATOM 3712 O O . LYS C 1 142 ? 213.831 48.381 101.082 1.00 26.39 142 LYS C O 1
ATOM 3718 N N . ASP C 1 143 ? 212.035 47.720 102.259 1.00 32.41 143 ASP C N 1
ATOM 3719 C CA . ASP C 1 143 ? 211.415 47.076 101.105 1.00 36.59 143 ASP C CA 1
ATOM 3720 C C . ASP C 1 143 ? 209.894 47.131 101.160 1.00 38.78 143 ASP C C 1
ATOM 3721 O O . ASP C 1 143 ? 209.320 47.809 102.012 1.00 42.00 143 ASP C O 1
ATOM 3726 N N . SER C 1 144 ? 209.252 46.415 100.239 1.00 38.60 144 SER C N 1
ATOM 3727 C CA . SER C 1 144 ? 207.796 46.357 100.166 1.00 42.66 144 SER C CA 1
ATOM 3728 C C . SER C 1 144 ? 207.256 45.565 101.350 1.00 41.99 144 SER C C 1
ATOM 3729 O O . SER C 1 144 ? 206.069 45.237 101.408 1.00 45.82 144 SER C O 1
ATOM 3732 N N . ILE C 1 145 ? 208.143 45.256 102.289 1.00 40.62 145 ILE C N 1
ATOM 3733 C CA . ILE C 1 145 ? 207.780 44.513 103.487 1.00 43.45 145 ILE C CA 1
ATOM 3734 C C . ILE C 1 145 ? 208.975 44.493 104.432 1.00 48.09 145 ILE C C 1
ATOM 3735 O O . ILE C 1 145 ? 210.116 44.673 104.004 1.00 57.28 145 ILE C O 1
ATOM 3740 N N . GLN C 1 146 ? 208.713 44.283 105.718 1.00 50.01 146 GLN C N 1
ATOM 3741 C CA . GLN C 1 146 ? 209.777 44.262 106.716 1.00 52.63 146 GLN C CA 1
ATOM 3742 C C . GLN C 1 146 ? 210.282 42.849 106.983 1.00 46.49 146 GLN C C 1
ATOM 3743 O O . GLN C 1 146 ? 209.493 41.917 107.134 1.00 41.82 146 GLN C O 1
ATOM 3749 N N . TYR C 1 147 ? 211.601 42.695 107.027 1.00 42.37 147 TYR C N 1
ATOM 3750 C CA . TYR C 1 147 ? 212.197 41.400 107.306 1.00 32.04 147 TYR C CA 1
ATOM 3751 C C . TYR C 1 147 ? 212.562 41.392 108.781 1.00 32.91 147 TYR C C 1
ATOM 3752 O O . TYR C 1 147 ? 212.564 42.437 109.432 1.00 43.57 147 TYR C O 1
ATOM 3761 N N . LEU C 1 148 ? 212.872 40.219 109.313 1.00 30.98 148 LEU C N 1
ATOM 3762 C CA . LEU C 1 148 ? 213.216 40.127 110.721 1.00 35.09 148 LEU C CA 1
ATOM 3763 C C . LEU C 1 148 ? 214.583 39.505 110.945 1.00 28.88 148 LEU C C 1
ATOM 3764 O O . LEU C 1 148 ? 214.923 39.119 112.062 1.00 34.55 148 LEU C O 1
ATOM 3769 N N . ASP C 1 149 ? 215.369 39.418 109.877 1.00 23.94 149 ASP C N 1
ATOM 3770 C CA . ASP C 1 149 ? 216.707 38.841 109.956 1.00 25.99 149 ASP C CA 1
ATOM 3771 C C . ASP C 1 149 ? 217.772 39.838 109.512 1.00 28.56 149 ASP C C 1
ATOM 3772 O O . ASP C 1 149 ? 218.896 39.461 109.181 1.00 31.82 149 ASP C O 1
ATOM 3777 N N . SER C 1 150 ? 217.397 41.113 109.503 1.00 30.37 150 SER C N 1
ATOM 3778 C CA . SER C 1 150 ? 218.305 42.184 109.124 1.00 26.77 150 SER C CA 1
ATOM 3779 C C . SER C 1 150 ? 219.417 42.309 110.169 1.00 30.76 150 SER C C 1
ATOM 3780 O O . SER C 1 150 ? 219.284 41.830 111.296 1.00 32.05 150 SER C O 1
ATOM 3783 N N . PRO C 1 151 ? 220.533 42.956 109.804 1.00 21.67 151 PRO C N 1
ATOM 3784 C CA . PRO C 1 151 ? 221.680 43.150 110.698 1.00 23.45 151 PRO C CA 1
ATOM 3785 C C . PRO C 1 151 ? 221.353 43.718 112.079 1.00 22.55 151 PRO C C 1
ATOM 3786 O O . PRO C 1 151 ? 220.663 44.731 112.212 1.00 32.80 151 PRO C O 1
ATOM 3790 N N . LYS C 1 152 ? 221.866 43.044 113.103 1.00 16.20 152 LYS C N 1
ATOM 3791 C CA . LYS C 1 152 ? 221.670 43.448 114.489 1.00 14.55 152 LYS C CA 1
ATOM 3792 C C . LYS C 1 152 ? 223.019 43.348 115.197 1.00 15.74 152 LYS C C 1
ATOM 3793 O O . LYS C 1 152 ? 223.652 42.292 115.206 1.00 18.52 152 LYS C O 1
ATOM 3799 N N . LEU C 1 153 ? 223.460 44.457 115.776 1.00 15.22 153 LEU C N 1
ATOM 3800 C CA . LEU C 1 153 ? 224.742 44.487 116.457 1.00 17.09 153 LEU C CA 1
ATOM 3801 C C . LEU C 1 153 ? 224.627 44.348 117.968 1.00 22.76 153 LEU C C 1
ATOM 3802 O O . LEU C 1 153 ? 223.771 44.969 118.598 1.00 18.10 153 LEU C O 1
ATOM 3807 N N . LEU C 1 154 ? 225.500 43.525 118.540 1.00 20.74 154 LEU C N 1
ATOM 3808 C CA . LEU C 1 154 ? 225.521 43.298 119.978 1.00 24.42 154 LEU C CA 1
ATOM 3809 C C . LEU C 1 154 ? 226.856 43.745 120.547 1.00 25.21 154 LEU C C 1
ATOM 3810 O O . LEU C 1 154 ? 227.911 43.326 120.071 1.00 32.69 154 LEU C O 1
ATOM 3815 N N . ILE C 1 155 ? 226.808 44.595 121.567 1.00 23.86 155 ILE C N 1
ATOM 3816 C CA . ILE C 1 155 ? 228.023 45.098 122.194 1.00 25.08 155 ILE C CA 1
ATOM 3817 C C . ILE C 1 155 ? 227.979 44.953 123.709 1.00 29.56 155 ILE C C 1
ATOM 3818 O O . ILE C 1 155 ? 226.965 45.242 124.345 1.00 37.01 155 ILE C O 1
ATOM 3823 N N . SER C 1 156 ? 229.094 44.509 124.277 1.00 28.50 156 SER C N 1
ATOM 3824 C CA . SER C 1 156 ? 229.212 44.316 125.715 1.00 28.94 156 SER C CA 1
ATOM 3825 C C . SER C 1 156 ? 230.430 45.074 126.225 1.00 28.96 156 SER C C 1
ATOM 3826 O O . SER C 1 156 ? 231.508 44.986 125.642 1.00 27.65 156 SER C O 1
ATOM 3829 N N . ILE C 1 157 ? 230.262 45.814 127.315 1.00 29.66 157 ILE C N 1
ATOM 3830 C CA . ILE C 1 157 ? 231.362 46.588 127.877 1.00 31.10 157 ILE C CA 1
ATOM 3831 C C . ILE C 1 157 ? 231.606 46.285 129.349 1.00 33.48 157 ILE C C 1
ATOM 3832 O O . ILE C 1 157 ? 230.685 46.315 130.164 1.00 46.47 157 ILE C O 1
ATOM 3837 N N . THR C 1 158 ? 232.862 46.009 129.679 1.00 30.27 158 THR C N 1
ATOM 3838 C CA . THR C 1 158 ? 233.261 45.709 131.046 1.00 34.87 158 THR C CA 1
ATOM 3839 C C . THR C 1 158 ? 234.379 46.676 131.422 1.00 33.94 158 THR C C 1
ATOM 3840 O O . THR C 1 158 ? 235.534 46.483 131.037 1.00 31.78 158 THR C O 1
ATOM 3844 N N . ALA C 1 159 ? 234.029 47.716 132.175 1.00 31.31 159 ALA C N 1
ATOM 3845 C CA . ALA C 1 159 ? 234.991 48.737 132.582 1.00 32.11 159 ALA C CA 1
ATOM 3846 C C . ALA C 1 159 ? 235.797 48.393 133.830 1.00 36.78 159 ALA C C 1
ATOM 3847 O O . ALA C 1 159 ? 235.437 47.497 134.596 1.00 40.63 159 ALA C O 1
ATOM 3849 N N . GLN C 1 160 ? 236.887 49.131 134.023 1.00 39.99 160 GLN C N 1
ATOM 3850 C CA . GLN C 1 160 ? 237.780 48.948 135.161 1.00 41.46 160 GLN C CA 1
ATOM 3851 C C . GLN C 1 160 ? 237.033 49.246 136.457 1.00 43.40 160 GLN C C 1
ATOM 3852 O O . GLN C 1 160 ? 236.196 50.147 136.501 1.00 49.40 160 GLN C O 1
ATOM 3858 N N . PRO C 1 161 ? 237.321 48.491 137.531 1.00 45.17 161 PRO C N 1
ATOM 3859 C CA . PRO C 1 161 ? 236.619 48.766 138.788 1.00 50.87 161 PRO C CA 1
ATOM 3860 C C . PRO C 1 161 ? 236.861 50.229 139.133 1.00 52.53 161 PRO C C 1
ATOM 3861 O O . PRO C 1 161 ? 235.930 50.988 139.405 1.00 58.02 161 PRO C O 1
ATOM 3865 N N . THR C 1 162 ? 238.132 50.614 139.113 1.00 51.21 162 THR C N 1
ATOM 3866 C CA . THR C 1 162 ? 238.523 51.991 139.368 1.00 49.37 162 THR C CA 1
ATOM 3867 C C . THR C 1 162 ? 238.375 52.655 138.004 1.00 45.20 162 THR C C 1
ATOM 3868 O O . THR C 1 162 ? 239.350 52.867 137.281 1.00 46.33 162 THR C O 1
ATOM 3872 N N . ALA C 1 163 ? 237.127 52.956 137.663 1.00 45.34 163 ALA C N 1
ATOM 3873 C CA . ALA C 1 163 ? 236.765 53.555 136.383 1.00 43.62 163 ALA C CA 1
ATOM 3874 C C . ALA C 1 163 ? 237.537 54.804 135.955 1.00 39.64 163 ALA C C 1
ATOM 3875 O O . ALA C 1 163 ? 238.055 55.552 136.786 1.00 46.29 163 ALA C O 1
ATOM 3877 N N . PRO C 1 164 ? 237.617 55.037 134.632 1.00 32.87 164 PRO C N 1
ATOM 3878 C CA . PRO C 1 164 ? 238.304 56.178 134.022 1.00 29.85 164 PRO C CA 1
ATOM 3879 C C . PRO C 1 164 ? 237.436 57.427 134.064 1.00 33.91 164 PRO C C 1
ATOM 3880 O O . PRO C 1 164 ? 236.217 57.345 134.204 1.00 40.76 164 PRO C O 1
ATOM 3884 N N . PRO C 1 165 ? 238.057 58.603 133.924 1.00 36.29 165 PRO C N 1
ATOM 3885 C CA . PRO C 1 165 ? 237.328 59.872 133.952 1.00 37.97 165 PRO C CA 1
ATOM 3886 C C . PRO C 1 165 ? 236.404 60.068 132.754 1.00 40.32 165 PRO C C 1
ATOM 3887 O O . PRO C 1 165 ? 235.477 60.876 132.802 1.00 49.75 165 PRO C O 1
ATOM 3891 N N . ALA C 1 166 ? 236.662 59.332 131.679 1.00 38.41 166 ALA C N 1
ATOM 3892 C CA . ALA C 1 166 ? 235.844 59.435 130.477 1.00 43.36 166 ALA C CA 1
ATOM 3893 C C . ALA C 1 166 ? 235.919 58.161 129.648 1.00 42.36 166 ALA C C 1
ATOM 3894 O O . ALA C 1 166 ? 236.737 57.276 129.917 1.00 42.89 166 ALA C O 1
ATOM 3896 N N . SER C 1 167 ? 235.049 58.084 128.646 1.00 45.24 167 SER C N 1
ATOM 3897 C CA . SER C 1 167 ? 234.965 56.947 127.741 1.00 36.49 167 SER C CA 1
ATOM 3898 C C . SER C 1 167 ? 236.365 56.592 127.246 1.00 31.38 167 SER C C 1
ATOM 3899 O O . SER C 1 167 ? 237.099 57.470 126.796 1.00 24.82 167 SER C O 1
ATOM 3902 N N . THR C 1 168 ? 236.732 55.314 127.336 1.00 23.33 168 THR C N 1
ATOM 3903 C CA . THR C 1 168 ? 238.054 54.874 126.897 1.00 24.10 168 THR C CA 1
ATOM 3904 C C . THR C 1 168 ? 238.084 54.596 125.408 1.00 23.29 168 THR C C 1
ATOM 3905 O O . THR C 1 168 ? 239.154 54.481 124.813 1.00 27.10 168 THR C O 1
ATOM 3909 N N . CYS C 1 169 ? 236.910 54.471 124.806 1.00 27.85 169 CYS C N 1
ATOM 3910 C CA . CYS C 1 169 ? 236.838 54.216 123.374 1.00 29.16 169 CYS C CA 1
ATOM 3911 C C . CYS C 1 169 ? 235.452 54.527 122.818 1.00 28.17 169 CYS C C 1
ATOM 3912 O O . CYS C 1 169 ? 234.468 54.583 123.559 1.00 33.35 169 CYS C O 1
ATOM 3915 N N . ILE C 1 170 ? 235.386 54.728 121.506 1.00 21.82 170 ILE C N 1
ATOM 3916 C CA . ILE C 1 170 ? 234.131 55.049 120.840 1.00 21.67 170 ILE C CA 1
ATOM 3917 C C . ILE C 1 170 ? 233.803 54.035 119.760 1.00 23.33 170 ILE C C 1
ATOM 3918 O O . ILE C 1 170 ? 234.589 53.816 118.837 1.00 21.65 170 ILE C O 1
ATOM 3923 N N . ILE C 1 171 ? 232.631 53.426 119.871 1.00 18.73 171 ILE C N 1
ATOM 3924 C CA . ILE C 1 171 ? 232.211 52.446 118.888 1.00 21.92 171 ILE C CA 1
ATOM 3925 C C . ILE C 1 171 ? 231.272 53.083 117.878 1.00 22.24 171 ILE C C 1
ATOM 3926 O O . ILE C 1 171 ? 230.269 53.692 118.249 1.00 22.99 171 ILE C O 1
ATOM 3931 N N . THR C 1 172 ? 231.603 52.937 116.600 1.00 23.15 172 THR C N 1
ATOM 3932 C CA . THR C 1 172 ? 230.782 53.491 115.536 1.00 24.60 172 THR C CA 1
ATOM 3933 C C . THR C 1 172 ? 230.541 52.433 114.482 1.00 28.23 172 THR C C 1
ATOM 3934 O O . THR C 1 172 ? 231.343 51.516 114.303 1.00 27.64 172 THR C O 1
ATOM 3938 N N . VAL C 1 173 ? 229.432 52.582 113.776 1.00 28.69 173 VAL C N 1
ATOM 3939 C CA . VAL C 1 173 ? 229.076 51.661 112.720 1.00 28.12 173 VAL C CA 1
ATOM 3940 C C . VAL C 1 173 ? 229.084 52.405 111.400 1.00 25.10 173 VAL C C 1
ATOM 3941 O O . VAL C 1 173 ? 228.333 53.360 111.204 1.00 27.34 173 VAL C O 1
ATOM 3945 N N . SER C 1 174 ? 229.955 51.965 110.504 1.00 24.50 174 SER C N 1
ATOM 3946 C CA . SER C 1 174 ? 230.069 52.584 109.201 1.00 27.16 174 SER C CA 1
ATOM 3947 C C . SER C 1 174 ? 229.542 51.642 108.124 1.00 22.36 174 SER C C 1
ATOM 3948 O O . SER C 1 174 ? 229.352 50.447 108.364 1.00 16.57 174 SER C O 1
ATOM 3951 N N . GLY C 1 175 ? 229.299 52.191 106.940 1.00 22.59 175 GLY C N 1
ATOM 3952 C CA . GLY C 1 175 ? 228.799 51.385 105.843 1.00 29.12 175 GLY C CA 1
ATOM 3953 C C . GLY C 1 175 ? 228.160 52.217 104.750 1.00 32.25 175 GLY C C 1
ATOM 3954 O O . GLY C 1 175 ? 227.995 53.429 104.887 1.00 33.72 175 GLY C O 1
ATOM 3955 N N . THR C 1 176 ? 227.809 51.557 103.652 1.00 31.90 176 THR C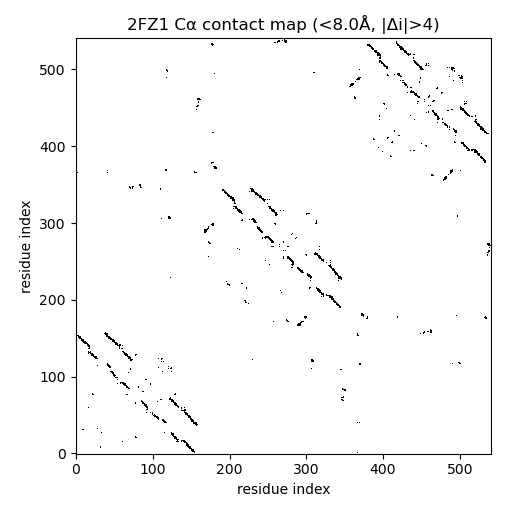 N 1
ATOM 3956 C CA . THR C 1 176 ? 227.173 52.215 102.519 1.00 33.24 176 THR C CA 1
ATOM 3957 C C . THR C 1 176 ? 226.038 51.328 102.016 1.00 32.77 176 THR C C 1
ATOM 3958 O O . THR C 1 176 ? 226.139 50.098 102.037 1.00 27.15 176 THR C O 1
ATOM 3962 N N . LEU C 1 177 ? 224.954 51.957 101.575 1.00 29.16 177 LEU C N 1
ATOM 3963 C CA . LEU C 1 177 ? 223.789 51.228 101.087 1.00 26.48 177 LEU C CA 1
ATOM 3964 C C . LEU C 1 177 ? 223.278 51.749 99.745 1.00 28.55 177 LEU C C 1
ATOM 3965 O O . LEU C 1 177 ? 223.497 52.910 99.397 1.00 27.61 177 LEU C O 1
ATOM 3970 N N . SER C 1 178 ? 222.601 50.884 98.993 1.00 28.42 178 SER C N 1
ATOM 3971 C CA . SER C 1 178 ? 222.055 51.265 97.691 1.00 34.51 178 SER C CA 1
ATOM 3972 C C . SER C 1 178 ? 220.547 51.424 97.818 1.00 34.53 178 SER C C 1
ATOM 3973 O O . SER C 1 178 ? 219.906 50.717 98.594 1.00 41.34 178 SER C O 1
ATOM 3976 N N . MET C 1 179 ? 219.979 52.346 97.050 1.00 34.28 179 MET C N 1
ATOM 3977 C CA . MET C 1 179 ? 218.544 52.583 97.101 1.00 31.61 179 MET C CA 1
ATOM 3978 C C . MET C 1 179 ? 217.997 52.933 95.728 1.00 32.44 179 MET C C 1
ATOM 3979 O O . MET C 1 179 ? 218.734 53.365 94.841 1.00 33.94 179 MET C O 1
ATOM 3984 N N . HIS C 1 180 ? 216.694 52.741 95.563 1.00 33.95 180 HIS C N 1
ATOM 3985 C CA . HIS C 1 180 ? 216.021 53.059 94.312 1.00 39.94 180 HIS C CA 1
ATOM 3986 C C . HIS C 1 180 ? 214.516 53.111 94.530 1.00 38.65 180 HIS C C 1
ATOM 3987 O O . HIS C 1 180 ? 214.036 52.871 95.641 1.00 34.66 180 HIS C O 1
ATOM 3994 N N . SER C 1 181 ? 213.777 53.424 93.468 1.00 39.46 181 SER C N 1
ATOM 3995 C CA . SER C 1 181 ? 212.321 53.519 93.537 1.00 34.17 181 SER C CA 1
ATOM 3996 C C . SER C 1 181 ? 211.909 54.617 94.517 1.00 27.69 181 SER C C 1
ATOM 3997 O O . SER C 1 181 ? 211.903 54.415 95.731 1.00 27.24 181 SER C O 1
ATOM 4000 N N . PRO C 1 182 ? 211.564 55.804 93.994 1.00 23.73 182 PRO C N 1
ATOM 4001 C CA . PRO C 1 182 ? 211.150 56.948 94.814 1.00 20.44 182 PRO C CA 1
ATOM 4002 C C . PRO C 1 182 ? 209.817 56.761 95.533 1.00 18.60 182 PRO C C 1
ATOM 4003 O O . PRO C 1 182 ? 208.831 56.308 94.950 1.00 22.36 182 PRO C O 1
ATOM 4007 N N . LEU C 1 183 ? 209.798 57.110 96.812 1.00 22.00 183 LEU C N 1
ATOM 4008 C CA . LEU C 1 183 ? 208.582 57.004 97.597 1.00 30.01 183 LEU C CA 1
ATOM 4009 C C . LEU C 1 183 ? 207.832 58.314 97.427 1.00 29.61 183 LEU C C 1
ATOM 4010 O O . LEU C 1 183 ? 208.255 59.356 97.922 1.00 32.82 183 LEU C O 1
ATOM 4015 N N . ILE C 1 184 ? 206.716 58.252 96.715 1.00 34.18 184 ILE C N 1
ATOM 4016 C CA . ILE C 1 184 ? 205.895 59.425 96.447 1.00 39.32 184 ILE C CA 1
ATOM 4017 C C . ILE C 1 184 ? 205.257 59.966 97.719 1.00 37.29 184 ILE C C 1
ATOM 4018 O O . ILE C 1 184 ? 204.394 59.322 98.316 1.00 38.73 184 ILE C O 1
ATOM 4023 N N . THR C 1 185 ? 205.695 61.149 98.134 1.00 35.67 185 THR C N 1
ATOM 4024 C CA . THR C 1 185 ? 205.168 61.777 99.337 1.00 34.18 185 THR C CA 1
ATOM 4025 C C . THR C 1 185 ? 205.263 63.299 99.250 1.00 37.67 185 THR C C 1
ATOM 4026 O O . THR C 1 185 ? 205.505 63.855 98.177 1.00 46.97 185 THR C O 1
ATOM 4030 N N . ASP C 1 186 ? 205.067 63.960 100.385 1.00 35.24 186 ASP C N 1
ATOM 4031 C CA . ASP C 1 186 ? 205.118 65.408 100.453 1.00 32.79 186 ASP C CA 1
ATOM 4032 C C . ASP C 1 186 ? 206.526 65.937 100.697 1.00 38.11 186 ASP C C 1
ATOM 4033 O O . ASP C 1 186 ? 207.289 65.388 101.490 1.00 45.37 186 ASP C O 1
ATOM 4038 N N . THR C 1 187 ? 206.861 67.016 100.000 1.00 47.98 187 THR C N 1
ATOM 4039 C CA . THR C 1 187 ? 208.171 67.637 100.125 1.00 44.11 187 THR C CA 1
ATOM 4040 C C . THR C 1 187 ? 208.010 69.080 100.597 1.00 50.16 187 THR C C 1
ATOM 4041 O O . THR C 1 187 ? 207.301 69.869 99.973 1.00 47.91 187 THR C O 1
ATOM 4045 N N . SER C 1 188 ? 208.693 69.415 101.679 1.00 56.24 188 SER C N 1
ATOM 4046 C CA . SER C 1 188 ? 208.639 70.754 102.241 1.00 75.04 188 SER C CA 1
ATOM 4047 C C . SER C 1 188 ? 209.700 70.763 103.322 1.00 86.23 188 SER C C 1
ATOM 4048 O O . SER C 1 188 ? 210.388 71.761 103.550 1.00 86.11 188 SER C O 1
ATOM 4051 N N . THR C 1 189 ? 209.827 69.611 103.969 1.00 91.92 189 THR C N 1
ATOM 4052 C CA . THR C 1 189 ? 210.793 69.399 105.031 1.00 97.59 189 THR C CA 1
ATOM 4053 C C . THR C 1 189 ? 211.035 67.897 105.083 1.00 98.33 189 THR C C 1
ATOM 4054 O O . THR C 1 189 ? 212.184 67.487 105.343 1.00 103.61 189 THR C O 1
#

CATH classification: 2.60.120.20

Nearest PDB structures (foldseek):
  2fz2-assembly1_A  TM=9.967E-01  e=6.755E-31  Turnip yellow mosaic virus (Australian isolate)
  1auy-assembly1_A  TM=9.955E-01  e=1.587E-28  Turnip yellow mosaic virus
  2fz1-assembly1_B  TM=9.753E-01  e=2.109E-28  Turnip yellow mosaic virus (Australian isolate)
  1auy-assembly1_B  TM=9.705E-01  e=4.950E-28  Turnip yellow mosaic virus
  1ddl-assembly1_C  TM=9.551E-01  e=4.196E-20  Desmodium yellow mottle virus

Solvent-accessible surface area: 25200 Å² total; per-residue (Å²): 146,62,199,70,76,132,76,81,25,104,2,107,33,50,100,6,0,51,145,93,42,114,22,58,51,60,0,21,112,12,99,24,1,55,82,35,6,48,82,51,6,2,0,19,6,90,29,0,77,1,7,4,55,40,39,152,31,0,71,68,51,53,3,54,0,0,0,1,8,1,0,20,60,4,104,8,48,9,106,37,2,94,108,8,189,27,20,76,89,38,67,2,5,77,73,143,22,79,107,58,81,21,81,16,114,0,44,17,127,64,5,24,33,61,21,53,8,1,14,130,31,53,0,10,0,33,0,0,0,27,5,67,15,64,123,112,53,7,109,46,37,0,0,49,0,5,0,8,4,35,0,19,2,36,4,58,8,13,11,23,84,66,166,210,166,138,110,104,88,106,20,93,16,85,150,64,67,4,13,0,0,12,24,100,54,116,123,68,126,107,46,170,74,74,132,83,85,27,101,2,115,31,44,98,5,0,49,152,91,46,100,22,54,38,55,2,24,102,18,96,22,0,44,84,47,6,57,92,52,15,6,1,26,10,98,35,2,52,0,0,2,46,28,33,141,32,0,53,70,40,48,3,54,0,0,1,2,7,0,2,20,77,1,98,5,49,7,95,30,5,103,112,5,125,2,14,34,92,31,79,3,2,12,99,181,67,86,65,17,18,14,11,1,116,4,12,30,113,18,4,0,27,62,20,48,3,1,6,125,15,48,0,8,0,35,0,0,1,27,6,68,12,63,120,108,52,7,108,50,30,0,0,41,0,10,1,9,2,33,0,21,1,34,19,56,11,20,14,39,90,65,184,240,162,138,97,102,69,91,27,91,13,78,127,62,109,3,74,16,52,61,7,66,60,32,131,64,102,109,12,176,78,83,133,72,87,28,112,9,126,28,47,92,4,0,35,138,92,42,104,28,55,53,46,2,16,108,21,117,26,4,51,77,46,6,61,86,61,10,3,4,26,9,101,30,2,52,0,0,2,48,31,35,141,33,0,60,72,45,45,2,47,0,0,0,1,2,0,0,20,53,1,99,5,46,5,103,38,2,104,109,7,116,3,16,38,84,31,80,5,1,46,68,161,112,29,81,20,22,22,18,5,121,4,6,26,112,10,4,0,37,48,28,65,15,2,18,134,26,58,0,7,0,34,0,0,0,24,6,67,12,65,123,106,53,8,104,47,25,0,0,51,0,10,2,8,2,37,0,25,5,32,1,55,18,26,18,24,90,83,172

Secondary structure (DSSP, 8-state):
---EEEEEEEEEEEEESSS-EEEEEEGGGSHHHHHHHTTEEEEEEEEEEEEEEEPTTTTTS--EEEEEEEETT----GGGGGGSSS-EEE--SSSS---S--EEE--GGGS--EEESSS--S-SEEEEEEEE--SS--SS--EEEEEEEEEEEEEE---BTT-/---S-EE-PPP------B-PPP-SSSPPPEEEEEEEEEEEEESSS-EEEEEETTSSHHHHHHHTTEEEEEEEEEEEEEEE-TTTTTS-EEEEEEEEETT----GGGGGGBSS-EEEEE-STTS--PPEEEE--GGGS--EEE-SS--S-SEEEEEEEE--SS--SS--EEEEEEEEEEEEEEPP-----/---S-EE-PPP--------PPBPSSPPPPEEEEEEEEEEEEESSS-EEEEEETTS-HHHHHHHTTEEEEEEEEEEEEEEE-TTTTTS-EEEEEEEEETT----GGGTTTBSS-EEEEESSSSS--SPEEEE--GGGS----BSSS--S-SEEEEEEEE--SS--SS-SEEEEEEEEEEEEEE---B---